Protein AF-A0A2W6SYM3-F1 (afdb_monomer_lite)

pLDDT: mean 90.07, std 10.09, range [37.62, 98.88]

Sequence (692 aa):
PNIFAVATGIEEHNNYGVDFIEACREIKARCPHVHISGGLSNFSFSFRGNEPVRRAMHSVFLYHAIPAGLDMAIVNAGQLDVYDAIDPALRKACEDVLLNSDPEAGDRLVALAESFKGKDAASEKAAQEWRGWPVAKRLEHALVKGIDMYVVEDTEEARLSAAKPIEVIEGPLMDGMNVVGDLFGAGKMFLPQVVKSARVMKKAVAHLLPYIEAAKEPGAKGKGRIVMATVKGDVHDIGKNIVGVVLQCNGFEVIDMGVMVPWQDIINAANENDADMIGLSGLITPSLDEMVTVAAEMQRANMTMPLLIGGATTSRVHTALRIDPAFTGPVVHVLDASRAVGVATALVSETQKDDFVRKTKDDYAHVRTAREGKGQSQLLSIEDARANAFEMDESLKAPRPRLPGVHRFPDWDLKDLVDYIDWTPFFRAWELAGNYPAILEDEIVGESARSLFADAQKMLKRILDEKWLTARGVCGLWPCRRVGDDIVVHVEDERHVRLPMLRQQIAKREGRANMCLADFISPDGDWMGGFAVSIHGIEPHLARFKASIDDYSDILLKALADRFAEAFAERLHHYVRTALWGYAEGEQLTNEALIKEKYRGIRPAPGYPACPEHSLKPLLFDMLDAHHATGITLTESFAMLPTAAVSGFYFGHAQSEYFGVARVGRDQMADYAQRRGIDLETAERYLRPNLD

Secondary structure (DSSP, 8-state):
------SSS-GGGTTHHHHHHHHHHHHHHH-TT---EEEGGGTTGGGTT-HHHHHHHHHHHHHHHHHHT--EEES-GGGPPPGGGS-HHHHHHHHHHHTT-STTHHHHHHHHHHTTTT--HHHHHHHHHGGGS-HHHHHHHHHHHT--TTHHHHHHHHHHHSSSTHHHIIIIIHHHHHHHHHHHHTTSS-HHHHHHHHHHHHHHHHHHHHHHHHTPPTT---S-EEEEEEBTT----HHHHHHHHHHHTTT-EEEE--SSB-HHHHHHHHHHTT-SEEEEE--STHHHHHHHHHHHHHHHTT--S-EEEESTT--HHHIIIIIGGG-SS-EEE--SHHHHHHHHHHHH-TTTHHHHHHHHHHHHHHHHHHHHTSPPPPBPPHHHHHHT-----GGGPPPPPSS-EEEEEEEE-THHHHTT---HHHHHHTT--S-TTGGGG-TTTHHHHHHHHHHHHHHHHHHHHTT--EEEEEEEEEEEEEETTEEEEE-STT-EEEEEPPB--BPPPTT----BGGGGS-TT-EEEEEEEEEEE--HHHHHHHHHTT-HHHHHHHHHHHHHHHHHHHHHHHHHIIIIIS-TTTT----HHHHHTT-SSSB---BTBTTS--TTHHHHHHHHHTHHHHH--EE-TT--EESSSEEEEEEE--TT--------B-HHHHHHHHHHHT--HHHHHHHHTTTB-

Radius of gyration: 31.79 Å; chains: 1; bounding box: 69×86×81 Å

Structure (mmCIF, N/CA/C/O backbone):
data_AF-A0A2W6SYM3-F1
#
_entry.id   AF-A0A2W6SYM3-F1
#
loop_
_atom_site.group_PDB
_atom_site.id
_atom_site.type_symbol
_atom_site.label_atom_id
_atom_site.label_alt_id
_atom_site.label_comp_id
_atom_site.label_asym_id
_atom_site.label_entity_id
_atom_site.label_seq_id
_atom_site.pdbx_PDB_ins_code
_atom_site.Cartn_x
_atom_site.Cartn_y
_atom_site.Cartn_z
_atom_site.occupancy
_atom_site.B_iso_or_equiv
_atom_site.auth_seq_id
_atom_site.auth_comp_id
_atom_site.auth_asym_id
_atom_site.auth_atom_id
_atom_site.pdbx_PDB_model_num
ATOM 1 N N . PRO A 1 1 ? 21.383 -41.797 27.797 1.00 85.88 1 PRO A N 1
ATOM 2 C CA . PRO A 1 1 ? 20.133 -42.598 27.806 1.00 85.88 1 PRO A CA 1
ATOM 3 C C . PRO A 1 1 ? 19.117 -41.897 26.895 1.00 85.88 1 PRO A C 1
ATOM 5 O O . PRO A 1 1 ? 19.184 -40.676 26.789 1.00 85.88 1 PRO A O 1
ATOM 8 N N . ASN A 1 2 ? 18.238 -42.636 26.215 1.00 87.50 2 ASN A N 1
ATOM 9 C CA . ASN A 1 2 ? 17.241 -42.064 25.302 1.00 87.50 2 ASN A CA 1
ATOM 10 C C . ASN A 1 2 ? 15.842 -42.185 25.908 1.00 87.50 2 ASN A C 1
ATOM 12 O O . ASN A 1 2 ? 15.530 -43.201 26.519 1.00 87.50 2 ASN A O 1
ATOM 16 N N . ILE A 1 3 ? 15.011 -41.160 25.714 1.00 93.62 3 ILE A N 1
ATOM 17 C CA . ILE A 1 3 ? 13.609 -41.169 26.140 1.00 93.62 3 ILE A CA 1
ATOM 18 C C . ILE A 1 3 ? 12.774 -41.754 24.999 1.00 93.62 3 ILE A C 1
ATOM 20 O O . ILE A 1 3 ? 12.672 -41.148 23.927 1.00 93.62 3 ILE A O 1
ATOM 24 N N . PHE A 1 4 ? 12.197 -42.933 25.228 1.00 92.44 4 PHE A N 1
ATOM 25 C CA . PHE A 1 4 ? 11.338 -43.632 24.272 1.00 92.44 4 PHE A CA 1
ATOM 26 C C . PHE A 1 4 ? 9.861 -43.552 24.667 1.00 92.44 4 PHE A C 1
ATOM 28 O O . PHE A 1 4 ? 9.521 -43.200 25.796 1.00 92.44 4 PHE A O 1
ATOM 35 N N . ALA A 1 5 ? 8.989 -43.833 23.700 1.00 90.31 5 ALA A N 1
ATOM 36 C CA . ALA A 1 5 ? 7.544 -43.774 23.875 1.00 90.31 5 ALA A CA 1
ATOM 37 C C . ALA A 1 5 ? 7.030 -44.944 24.723 1.00 90.31 5 ALA A C 1
ATOM 39 O O . ALA A 1 5 ? 7.446 -46.082 24.521 1.00 90.31 5 ALA A O 1
ATOM 40 N N . VAL A 1 6 ? 6.076 -44.660 25.606 1.00 90.38 6 VAL A N 1
ATOM 41 C CA . VAL A 1 6 ? 5.354 -45.654 26.416 1.00 90.38 6 VAL A CA 1
ATOM 42 C C . VAL A 1 6 ? 3.876 -45.704 26.014 1.00 90.38 6 VAL A C 1
ATOM 44 O O . VAL A 1 6 ? 3.416 -44.889 25.207 1.00 90.38 6 VAL A O 1
ATOM 47 N N . ALA A 1 7 ? 3.127 -46.678 26.544 1.00 85.69 7 ALA A N 1
ATOM 48 C CA . ALA A 1 7 ? 1.710 -46.893 26.220 1.00 85.69 7 ALA A CA 1
ATOM 49 C C . ALA A 1 7 ? 1.451 -46.979 24.699 1.00 85.69 7 ALA A C 1
ATOM 51 O O . ALA A 1 7 ? 0.530 -46.370 24.161 1.00 85.69 7 ALA A O 1
ATOM 52 N N . THR A 1 8 ? 2.327 -47.691 23.987 1.00 83.25 8 THR A N 1
ATOM 53 C CA . THR A 1 8 ? 2.268 -47.852 22.520 1.00 83.25 8 THR A CA 1
ATOM 54 C C . THR A 1 8 ? 1.457 -49.076 22.078 1.00 83.25 8 THR A C 1
ATOM 56 O O . THR A 1 8 ? 1.269 -49.278 20.881 1.00 83.25 8 THR A O 1
ATOM 59 N N . GLY A 1 9 ? 1.007 -49.904 23.029 1.00 78.19 9 GLY A N 1
ATOM 60 C CA . GLY A 1 9 ? 0.380 -51.207 22.776 1.00 78.19 9 GLY A CA 1
ATOM 61 C C . GLY A 1 9 ? 1.369 -52.358 22.544 1.00 78.19 9 GLY A C 1
ATOM 62 O O . GLY A 1 9 ? 0.940 -53.478 22.290 1.00 78.19 9 GLY A O 1
ATOM 63 N N . ILE A 1 10 ? 2.679 -52.098 22.624 1.00 82.44 10 ILE A N 1
ATOM 64 C CA . ILE A 1 10 ? 3.752 -53.097 22.512 1.00 82.44 10 ILE A CA 1
ATOM 65 C C . ILE A 1 10 ? 4.310 -53.359 23.917 1.00 82.44 10 ILE A C 1
ATOM 67 O O . ILE A 1 10 ? 4.758 -52.420 24.576 1.00 82.44 10 ILE A O 1
ATOM 71 N N . GLU A 1 11 ? 4.278 -54.614 24.374 1.00 83.00 11 GLU A N 1
ATOM 72 C CA . GLU A 1 11 ? 4.629 -55.009 25.749 1.00 83.00 11 GLU A CA 1
ATOM 73 C C . GLU A 1 11 ? 6.072 -54.628 26.112 1.00 83.00 11 GLU A C 1
ATOM 75 O O . GLU A 1 11 ? 6.329 -54.100 27.196 1.00 83.00 11 GLU A O 1
ATOM 80 N N . GLU A 1 12 ? 7.006 -54.778 25.171 1.00 84.00 12 GLU A N 1
ATOM 81 C CA . GLU A 1 12 ? 8.415 -54.420 25.347 1.00 84.00 12 GLU A CA 1
ATOM 82 C C . GLU A 1 12 ? 8.629 -52.924 25.617 1.00 84.00 12 GLU A C 1
ATOM 84 O O . GLU A 1 12 ? 9.654 -52.539 26.178 1.00 84.00 12 GLU A O 1
ATOM 89 N N . HIS A 1 13 ? 7.680 -52.066 25.230 1.00 89.56 13 HIS A N 1
ATOM 90 C CA . HIS A 1 13 ? 7.783 -50.619 25.418 1.00 89.56 13 HIS A CA 1
ATOM 91 C C . HIS A 1 13 ? 7.303 -50.160 26.802 1.00 89.56 13 HIS A C 1
ATOM 93 O O . HIS A 1 13 ? 7.563 -49.020 27.190 1.00 89.56 13 HIS A O 1
ATOM 99 N N . ASN A 1 14 ? 6.615 -51.017 27.563 1.00 89.12 14 ASN A N 1
ATOM 100 C CA . ASN A 1 14 ? 6.025 -50.642 28.852 1.00 89.12 14 ASN A CA 1
ATOM 101 C C . ASN A 1 14 ? 7.089 -50.280 29.897 1.00 89.12 14 ASN A C 1
ATOM 103 O O . ASN A 1 14 ? 6.867 -49.399 30.724 1.00 89.12 14 ASN A O 1
ATOM 107 N N . ASN A 1 15 ? 8.272 -50.896 29.826 1.00 94.06 15 ASN A N 1
ATOM 108 C CA . ASN A 1 15 ? 9.326 -50.688 30.817 1.00 94.06 15 ASN A CA 1
ATOM 109 C C . ASN A 1 15 ? 10.263 -49.503 30.518 1.00 94.06 15 ASN A C 1
ATOM 111 O O . ASN A 1 15 ? 11.093 -49.154 31.355 1.00 94.06 15 ASN A O 1
ATOM 115 N N . TYR A 1 16 ? 10.128 -48.835 29.366 1.00 94.56 16 TYR A N 1
ATOM 116 C CA . TYR A 1 16 ? 11.064 -47.783 28.943 1.00 94.56 16 TYR A CA 1
ATOM 117 C C . TYR A 1 16 ? 11.157 -46.594 29.910 1.00 94.56 16 TYR A C 1
ATOM 119 O O . TYR A 1 16 ? 12.221 -45.982 30.023 1.00 94.56 16 TYR A O 1
ATOM 127 N N . GLY A 1 17 ? 10.072 -46.267 30.620 1.00 93.44 17 GLY A N 1
ATOM 128 C CA . GLY A 1 17 ? 10.078 -45.237 31.663 1.00 93.44 17 GLY A CA 1
ATOM 129 C C . GLY A 1 17 ? 10.963 -45.614 32.855 1.00 93.44 17 GLY A C 1
ATOM 130 O O . GLY A 1 17 ? 11.833 -44.834 33.253 1.00 93.44 17 GLY A O 1
ATOM 131 N N . VAL A 1 18 ? 10.795 -46.836 33.366 1.00 95.31 18 VAL A N 1
ATOM 132 C CA . VAL A 1 18 ? 11.597 -47.408 34.460 1.00 95.31 18 VAL A CA 1
ATOM 133 C C . VAL A 1 18 ? 13.062 -47.506 34.056 1.00 95.31 18 VAL A C 1
ATOM 135 O O . VAL A 1 18 ? 13.931 -47.010 34.772 1.00 95.31 18 VAL A O 1
ATOM 138 N N . ASP A 1 19 ? 13.334 -48.066 32.876 1.00 95.62 19 ASP A N 1
ATOM 139 C CA . ASP A 1 19 ? 14.694 -48.258 32.369 1.00 95.62 19 ASP A CA 1
ATOM 140 C C . ASP A 1 19 ? 15.441 -46.929 32.231 1.00 95.62 19 ASP A C 1
ATOM 142 O O . ASP A 1 19 ? 16.628 -46.844 32.549 1.00 95.62 19 ASP A O 1
ATOM 146 N N . PHE A 1 20 ? 14.760 -45.862 31.800 1.00 96.19 20 PHE A N 1
ATOM 147 C CA . PHE A 1 20 ? 15.366 -44.535 31.735 1.00 96.19 20 PHE A CA 1
ATOM 148 C C . PHE A 1 20 ? 15.723 -43.998 33.126 1.00 96.19 20 PHE A C 1
ATOM 150 O O . PHE A 1 20 ? 16.827 -43.483 33.318 1.00 96.19 20 PHE A O 1
ATOM 157 N N . ILE A 1 21 ? 14.810 -44.116 34.095 1.00 96.12 21 ILE A N 1
ATOM 158 C CA . ILE A 1 21 ? 15.022 -43.649 35.470 1.00 96.12 21 ILE A CA 1
ATOM 159 C C . ILE A 1 21 ? 16.186 -44.415 36.119 1.00 96.12 21 ILE A C 1
ATOM 161 O O . ILE A 1 21 ? 17.070 -43.786 36.704 1.00 96.12 21 ILE A O 1
ATOM 165 N N . GLU A 1 22 ? 16.241 -45.742 35.978 1.00 96.19 22 GLU A N 1
ATOM 166 C CA . GLU A 1 22 ? 17.354 -46.544 36.501 1.00 96.19 22 GLU A CA 1
ATOM 167 C C . GLU A 1 22 ? 18.669 -46.242 35.781 1.00 96.19 22 GLU A C 1
ATOM 169 O O . GLU A 1 22 ? 19.704 -46.072 36.429 1.00 96.19 22 GLU A O 1
ATOM 174 N N . ALA A 1 23 ? 18.642 -46.063 34.456 1.00 96.31 23 ALA A N 1
ATOM 175 C CA . ALA A 1 23 ? 19.823 -45.660 33.703 1.00 96.31 23 ALA A CA 1
ATOM 176 C C . ALA A 1 23 ? 20.366 -44.306 34.181 1.00 96.31 23 ALA A C 1
ATOM 178 O O . ALA A 1 23 ? 21.582 -44.144 34.274 1.00 96.31 23 ALA A O 1
ATOM 179 N N . CYS A 1 24 ? 19.504 -43.342 34.522 1.00 96.19 24 CYS A N 1
ATOM 180 C CA . CYS A 1 24 ? 19.939 -42.079 35.120 1.00 96.19 24 CYS A CA 1
ATOM 181 C C . CYS A 1 24 ? 20.683 -42.303 36.443 1.00 96.19 24 CYS A C 1
ATOM 183 O O . CYS A 1 24 ? 21.786 -41.770 36.610 1.00 96.19 24 CYS A O 1
ATOM 185 N N . ARG A 1 25 ? 20.146 -43.149 37.335 1.00 96.19 25 ARG A N 1
ATOM 186 C CA . ARG A 1 25 ? 20.791 -43.467 38.621 1.00 96.19 25 ARG A CA 1
ATOM 187 C C . ARG A 1 25 ? 22.131 -44.162 38.425 1.00 96.19 25 ARG A C 1
ATOM 189 O O . ARG A 1 25 ? 23.124 -43.755 39.028 1.00 96.19 25 ARG A O 1
ATOM 196 N N . GLU A 1 26 ? 22.189 -45.168 37.555 1.00 96.75 26 GLU A N 1
ATOM 197 C CA . GLU A 1 26 ? 23.429 -45.888 37.266 1.00 96.75 26 GLU A CA 1
ATOM 198 C C . GLU A 1 26 ? 24.492 -44.984 36.639 1.00 96.75 26 GLU A C 1
ATOM 200 O O . GLU A 1 26 ? 25.661 -45.041 37.030 1.00 96.75 26 GLU A O 1
ATOM 205 N N . ILE A 1 27 ? 24.106 -44.130 35.687 1.00 96.00 27 ILE A N 1
ATOM 206 C CA . ILE A 1 27 ? 25.030 -43.209 35.021 1.00 96.00 27 ILE A CA 1
ATOM 207 C C . ILE A 1 27 ? 25.588 -42.202 36.023 1.00 96.00 27 ILE A C 1
ATOM 209 O O . ILE A 1 27 ? 26.801 -42.005 36.054 1.00 96.00 27 ILE A O 1
ATOM 213 N N . LYS A 1 28 ? 24.750 -41.601 36.876 1.00 94.69 28 LYS A N 1
ATOM 214 C CA . LYS A 1 28 ? 25.222 -40.666 37.908 1.00 94.69 28 LYS A CA 1
ATOM 215 C C . LYS A 1 28 ? 26.100 -41.348 38.955 1.00 94.69 28 LYS A C 1
ATOM 217 O O . LYS A 1 28 ? 27.083 -40.751 39.385 1.00 94.69 28 LYS A O 1
ATOM 222 N N . ALA A 1 29 ? 25.802 -42.594 39.326 1.00 95.25 29 ALA A N 1
ATOM 223 C CA . ALA A 1 29 ? 26.620 -43.355 40.268 1.00 95.25 29 ALA A CA 1
ATOM 224 C C . ALA A 1 29 ? 28.005 -43.707 39.696 1.00 95.25 29 ALA A C 1
ATOM 226 O O . ALA A 1 29 ? 29.012 -43.580 40.390 1.00 95.25 29 ALA A O 1
ATOM 227 N N . ARG A 1 30 ? 28.073 -44.134 38.428 1.00 95.94 30 ARG A N 1
ATOM 228 C CA . ARG A 1 30 ? 29.331 -44.529 37.766 1.00 95.94 30 ARG A CA 1
ATOM 229 C C . ARG A 1 30 ? 30.148 -43.331 37.282 1.00 95.94 30 ARG A C 1
ATOM 231 O O . ARG A 1 30 ? 31.373 -43.408 37.239 1.00 95.94 30 ARG A O 1
ATOM 238 N N . CYS A 1 31 ? 29.478 -42.237 36.926 1.00 95.06 31 CYS A N 1
ATOM 239 C CA . CYS A 1 31 ? 30.073 -41.053 36.316 1.00 95.06 31 CYS A CA 1
ATOM 240 C C . CYS A 1 31 ? 29.544 -39.762 36.986 1.00 95.06 31 CYS A C 1
ATOM 242 O O . CYS A 1 31 ? 28.745 -39.049 36.383 1.00 95.06 31 CYS A O 1
ATOM 244 N N . PRO A 1 32 ? 29.997 -39.389 38.199 1.00 89.44 32 PRO A N 1
ATOM 245 C CA . PRO A 1 32 ? 29.384 -38.305 38.988 1.00 89.44 32 PRO A CA 1
ATOM 246 C C . PRO A 1 32 ? 29.386 -36.912 38.338 1.00 89.44 32 PRO A C 1
ATOM 248 O O . PRO A 1 32 ? 28.603 -36.048 38.723 1.00 89.44 32 PRO A O 1
ATOM 251 N N . HIS A 1 33 ? 30.264 -36.680 37.360 1.00 92.88 33 HIS A N 1
ATOM 252 C CA . HIS A 1 33 ? 30.442 -35.380 36.705 1.00 92.88 33 HIS A CA 1
ATOM 253 C C . HIS A 1 33 ? 29.719 -35.242 35.357 1.00 92.88 33 HIS A C 1
ATOM 255 O O . HIS A 1 33 ? 29.852 -34.204 34.713 1.00 92.88 33 HIS A O 1
ATOM 261 N N . VAL A 1 34 ? 28.989 -36.262 34.888 1.00 95.38 34 VAL A N 1
ATOM 262 C CA . VAL A 1 34 ? 28.272 -36.168 33.603 1.00 95.38 34 VAL A CA 1
ATOM 263 C C . VAL A 1 34 ? 26.896 -35.547 33.787 1.00 95.38 34 VAL A C 1
ATOM 265 O O . VAL A 1 34 ? 26.239 -35.771 34.804 1.00 95.38 34 VAL A O 1
ATOM 268 N N . HIS A 1 35 ? 26.438 -34.813 32.775 1.00 95.56 35 HIS A N 1
ATOM 269 C CA . HIS A 1 35 ? 25.064 -34.328 32.697 1.00 95.56 35 HIS A CA 1
ATOM 270 C C . HIS A 1 35 ? 24.226 -35.208 31.768 1.00 95.56 35 HIS A C 1
ATOM 272 O O . HIS A 1 35 ? 24.715 -35.706 30.752 1.00 95.56 35 HIS A O 1
ATOM 278 N N . ILE A 1 36 ? 22.958 -35.393 32.117 1.00 95.56 36 ILE A N 1
ATOM 279 C CA . ILE A 1 36 ? 21.975 -36.165 31.365 1.00 95.56 36 ILE A CA 1
ATOM 280 C C . ILE A 1 36 ? 20.938 -35.194 30.800 1.00 95.56 36 ILE A C 1
ATOM 282 O O . ILE A 1 36 ? 20.304 -34.445 31.542 1.00 95.56 36 ILE A O 1
ATOM 286 N N . SER A 1 37 ? 20.770 -35.223 29.477 1.00 94.19 37 SER A N 1
ATOM 287 C CA . SER A 1 37 ? 19.774 -34.437 28.746 1.00 94.19 37 SER A CA 1
ATOM 288 C C . SER A 1 37 ? 18.952 -35.333 27.821 1.00 94.19 37 SER A C 1
ATOM 290 O O . SER A 1 37 ? 19.474 -36.325 27.305 1.00 94.19 37 SER A O 1
ATOM 292 N N . GLY A 1 38 ? 17.674 -35.006 27.607 1.00 89.56 38 GLY A N 1
ATOM 293 C CA . GLY A 1 38 ? 16.786 -35.795 26.751 1.00 89.56 38 GLY A CA 1
ATOM 294 C C . GLY A 1 38 ? 15.565 -35.040 26.221 1.00 89.56 38 GLY A C 1
ATOM 295 O O . GLY A 1 38 ? 15.051 -34.113 26.848 1.00 89.56 38 GLY A O 1
ATOM 296 N N . GLY A 1 39 ? 15.085 -35.458 25.045 1.00 90.75 39 GLY A N 1
ATOM 297 C CA . GLY A 1 39 ? 13.854 -34.956 24.431 1.00 90.75 39 GLY A CA 1
ATOM 298 C C . GLY A 1 39 ? 12.610 -35.600 25.034 1.00 90.75 39 GLY A C 1
ATOM 299 O O . GLY A 1 39 ? 12.267 -36.726 24.683 1.00 90.75 39 GLY A O 1
ATOM 300 N N . LEU A 1 40 ? 11.911 -34.877 25.911 1.00 91.00 40 LEU A N 1
ATOM 301 C CA . LEU A 1 40 ? 10.788 -35.424 26.681 1.00 91.00 40 LEU A CA 1
ATOM 302 C C . LEU A 1 40 ? 9.542 -35.691 25.824 1.00 91.00 40 LEU A C 1
ATOM 304 O O . LEU A 1 40 ? 8.778 -36.609 26.100 1.00 91.00 40 LEU A O 1
ATOM 308 N N . SER A 1 41 ? 9.369 -34.940 24.733 1.00 86.56 41 SER A N 1
ATOM 309 C CA . SER A 1 41 ? 8.187 -35.039 23.862 1.00 86.56 41 SER A CA 1
ATOM 310 C C . SER A 1 41 ? 7.971 -36.425 23.232 1.00 86.56 41 SER A C 1
ATOM 312 O O . SER A 1 41 ? 6.851 -36.725 22.817 1.00 86.56 41 SER A O 1
ATOM 314 N N . ASN A 1 42 ? 9.013 -37.263 23.155 1.00 86.62 42 ASN A N 1
ATOM 315 C CA . ASN A 1 42 ? 8.908 -38.638 22.660 1.00 86.62 42 ASN A CA 1
ATOM 316 C C . ASN A 1 42 ? 8.214 -39.581 23.649 1.00 86.62 42 ASN A C 1
ATOM 318 O O . ASN A 1 42 ? 7.589 -40.542 23.213 1.00 86.62 42 ASN A O 1
ATOM 322 N N . PHE A 1 43 ? 8.274 -39.298 24.953 1.00 91.94 43 PHE A N 1
ATOM 323 C CA . PHE A 1 43 ? 7.659 -40.130 25.990 1.00 91.94 43 PHE A CA 1
ATOM 324 C C . PHE A 1 43 ? 6.139 -40.240 25.807 1.00 91.94 43 PHE A C 1
ATOM 326 O O . PHE A 1 43 ? 5.566 -41.321 25.911 1.00 91.94 43 PHE A O 1
ATOM 333 N N . SER A 1 44 ? 5.495 -39.124 25.449 1.00 91.00 44 SER A N 1
ATOM 334 C CA . SER A 1 44 ? 4.043 -39.008 25.270 1.00 91.00 44 SER A CA 1
ATOM 335 C C . SER A 1 44 ? 3.578 -39.180 23.814 1.00 91.00 44 SER A C 1
ATOM 337 O O . SER A 1 44 ? 2.493 -38.721 23.445 1.00 91.00 44 SER A O 1
ATOM 339 N N . PHE A 1 45 ? 4.387 -39.817 22.955 1.00 86.00 45 PHE A N 1
ATOM 340 C CA . PHE A 1 45 ? 4.118 -39.929 21.513 1.00 86.00 45 PHE A CA 1
ATOM 341 C C . PHE A 1 45 ? 2.748 -40.550 21.195 1.00 86.00 45 PHE A C 1
ATOM 343 O O . PHE A 1 45 ? 2.046 -40.055 20.312 1.00 86.00 45 PHE A O 1
ATOM 350 N N . SER A 1 46 ? 2.344 -41.581 21.941 1.00 82.31 46 SER A N 1
ATOM 351 C CA . SER A 1 46 ? 1.074 -42.308 21.771 1.00 82.31 46 SER A CA 1
ATOM 352 C C . SER A 1 46 ? -0.171 -41.441 22.005 1.00 82.31 46 SER A C 1
ATOM 354 O O . SER A 1 46 ? -1.267 -41.810 21.597 1.00 82.31 46 SER A O 1
ATOM 356 N N . PHE A 1 47 ? -0.007 -40.258 22.609 1.00 86.31 47 PHE A N 1
ATOM 357 C CA . PHE A 1 47 ? -1.089 -39.334 22.960 1.00 86.31 47 PHE A CA 1
ATOM 358 C C . PHE A 1 47 ? -1.040 -38.020 22.168 1.00 86.31 47 PHE A C 1
ATOM 360 O O . PHE A 1 47 ? -1.618 -37.016 22.588 1.00 86.31 47 PHE A O 1
ATOM 367 N N . ARG A 1 48 ? -0.352 -37.987 21.016 1.00 76.31 48 ARG A N 1
ATOM 368 C CA . ARG A 1 48 ? -0.353 -36.824 20.106 1.00 76.31 48 ARG A CA 1
ATOM 369 C C . ARG A 1 48 ? -1.785 -36.371 19.792 1.00 76.31 48 ARG A C 1
ATOM 371 O O . ARG A 1 48 ? -2.618 -37.168 19.374 1.00 76.31 48 ARG A O 1
ATOM 378 N N . GLY A 1 49 ? -2.053 -35.079 19.992 1.00 71.38 49 GLY A N 1
ATOM 379 C CA . GLY A 1 49 ? -3.393 -34.492 19.855 1.00 71.38 49 GLY A CA 1
ATOM 380 C C . GLY A 1 49 ? -4.232 -34.488 21.141 1.00 71.38 49 GLY A C 1
ATOM 381 O O . GLY A 1 49 ? -5.325 -33.933 21.134 1.00 71.38 49 GLY A O 1
ATOM 382 N N . ASN A 1 50 ? -3.732 -35.052 22.247 1.00 82.50 50 ASN A N 1
ATOM 383 C CA . ASN A 1 50 ? -4.353 -34.995 23.573 1.00 82.50 50 ASN A CA 1
ATOM 384 C C . ASN A 1 50 ? -3.443 -34.251 24.564 1.00 82.50 50 ASN A C 1
ATOM 386 O O . ASN A 1 50 ? -2.773 -34.850 25.406 1.00 82.50 50 ASN A O 1
ATOM 390 N N . GLU A 1 51 ? -3.384 -32.925 24.426 1.00 84.94 51 GLU A N 1
ATOM 391 C CA . GLU A 1 51 ? -2.467 -32.082 25.203 1.00 84.94 51 GLU A CA 1
ATOM 392 C C . GLU A 1 51 ? -2.612 -32.218 26.731 1.00 84.94 51 GLU A C 1
ATOM 394 O O . GLU A 1 51 ? -1.574 -32.316 27.381 1.00 84.94 51 GLU A O 1
ATOM 399 N N . PRO A 1 52 ? -3.817 -32.310 27.334 1.00 86.94 52 PRO A N 1
ATOM 400 C CA . PRO A 1 52 ? -3.947 -32.519 28.781 1.00 86.94 52 PRO A CA 1
ATOM 401 C C . PRO A 1 52 ? -3.195 -33.755 29.296 1.00 86.94 52 PRO A C 1
ATOM 403 O O . PRO A 1 52 ? -2.464 -33.674 30.282 1.00 86.94 52 PRO A O 1
ATOM 406 N N . VAL A 1 53 ? -3.312 -34.889 28.599 1.00 89.62 53 VAL A N 1
ATOM 407 C CA . VAL A 1 53 ? -2.619 -36.130 28.984 1.00 89.62 53 VAL A CA 1
ATOM 408 C C . VAL A 1 53 ? -1.114 -35.993 28.769 1.00 89.62 53 VAL A C 1
ATOM 410 O O . VAL A 1 53 ? -0.327 -36.383 29.630 1.00 89.62 53 VAL A O 1
ATOM 413 N N . ARG A 1 54 ? -0.689 -35.376 27.659 1.00 91.75 54 ARG A N 1
ATOM 414 C CA . ARG A 1 54 ? 0.737 -35.175 27.360 1.00 91.75 54 ARG A CA 1
ATOM 415 C C . ARG A 1 54 ? 1.431 -34.300 28.402 1.00 91.75 54 ARG A C 1
ATOM 417 O O . ARG A 1 54 ? 2.522 -34.656 28.845 1.00 91.75 54 ARG A O 1
ATOM 424 N N . ARG A 1 55 ? 0.807 -33.192 28.816 1.00 90.81 55 ARG A N 1
ATOM 425 C CA . ARG A 1 55 ? 1.341 -32.308 29.865 1.00 90.81 55 ARG A CA 1
ATOM 426 C C . ARG A 1 55 ? 1.470 -33.039 31.197 1.00 90.81 55 ARG A C 1
ATOM 428 O O . ARG A 1 55 ? 2.543 -33.007 31.795 1.00 90.81 55 ARG A O 1
ATOM 435 N N . ALA A 1 56 ? 0.435 -33.781 31.598 1.00 92.88 56 ALA A N 1
ATOM 436 C CA . ALA A 1 56 ? 0.465 -34.587 32.816 1.00 92.88 56 ALA A CA 1
ATOM 437 C C . ALA A 1 56 ? 1.594 -35.635 32.790 1.00 92.88 56 ALA A C 1
ATOM 439 O O . ALA A 1 56 ? 2.354 -35.741 33.751 1.00 92.88 56 ALA A O 1
ATOM 440 N N . MET A 1 57 ? 1.764 -36.358 31.676 1.00 94.25 57 MET A N 1
ATOM 441 C CA . MET A 1 57 ? 2.853 -37.329 31.510 1.00 94.25 57 MET A CA 1
ATOM 442 C C . MET A 1 57 ? 4.237 -36.679 31.607 1.00 94.25 57 MET A C 1
ATOM 444 O O . MET A 1 57 ? 5.134 -37.248 32.223 1.00 94.25 57 MET A O 1
ATOM 448 N N . HIS A 1 58 ? 4.426 -35.495 31.020 1.00 94.69 58 HIS A N 1
ATOM 449 C CA . HIS A 1 58 ? 5.696 -34.772 31.098 1.00 94.69 58 HIS A CA 1
ATOM 450 C C . HIS A 1 58 ? 6.013 -34.330 32.531 1.00 94.69 58 HIS A C 1
ATOM 452 O O . HIS A 1 58 ? 7.134 -34.537 32.997 1.00 94.69 58 HIS A O 1
ATOM 458 N N . SER A 1 59 ? 5.036 -33.768 33.244 1.00 93.94 59 SER A N 1
ATOM 459 C CA . SER A 1 59 ? 5.209 -33.339 34.634 1.00 93.94 59 SER A CA 1
ATOM 460 C C . SER A 1 59 ? 5.507 -34.513 35.569 1.00 93.94 59 SER A C 1
ATOM 462 O O . SER A 1 59 ? 6.428 -34.422 36.380 1.00 93.94 59 SER A O 1
ATOM 464 N N . VAL A 1 60 ? 4.799 -35.638 35.420 1.00 95.44 60 VAL A N 1
ATOM 465 C CA . VAL A 1 60 ? 5.054 -36.870 36.190 1.00 95.44 60 VAL A CA 1
ATOM 466 C C . VAL A 1 60 ? 6.434 -37.449 35.863 1.00 95.44 60 VAL A C 1
ATOM 468 O O . VAL A 1 60 ? 7.196 -37.774 36.771 1.00 95.44 60 VAL A O 1
ATOM 471 N N . PHE A 1 61 ? 6.818 -37.507 34.585 1.00 96.12 61 PHE A N 1
ATOM 472 C CA . PHE A 1 61 ? 8.154 -37.958 34.188 1.00 96.12 61 PHE A CA 1
ATOM 473 C C . PHE A 1 61 ? 9.255 -37.126 34.851 1.00 96.12 61 PHE A C 1
ATOM 475 O O . PHE A 1 61 ? 10.171 -37.683 35.451 1.00 96.12 61 PHE A O 1
ATOM 482 N N . LEU A 1 62 ? 9.164 -35.794 34.779 1.00 95.00 62 LEU A N 1
ATOM 483 C CA . LEU A 1 62 ? 10.159 -34.899 35.373 1.00 95.00 62 LEU A CA 1
ATOM 484 C C . LEU A 1 62 ?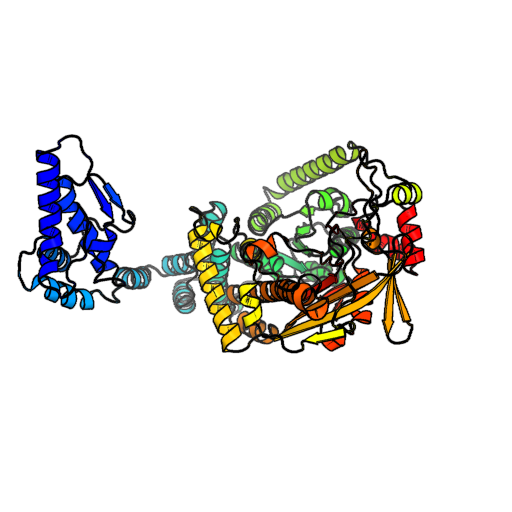 10.219 -35.036 36.895 1.00 95.00 62 LEU A C 1
ATOM 486 O O . LEU A 1 62 ? 11.318 -35.057 37.451 1.00 95.00 62 LEU A O 1
ATOM 490 N N . TYR A 1 63 ? 9.066 -35.195 37.550 1.00 95.19 63 TYR A N 1
ATOM 491 C CA . TYR A 1 63 ? 8.978 -35.398 38.996 1.00 95.19 63 TYR A CA 1
ATOM 492 C C . TYR A 1 63 ? 9.820 -36.593 39.470 1.00 95.19 63 TYR A C 1
ATOM 494 O O . TYR A 1 63 ? 10.511 -36.492 40.482 1.00 95.19 63 TYR A O 1
ATOM 502 N N . HIS A 1 64 ? 9.840 -37.695 38.712 1.00 95.00 64 HIS A N 1
ATOM 503 C CA . HIS A 1 64 ? 10.628 -38.886 39.053 1.00 95.00 64 HIS A CA 1
ATOM 504 C C . HIS A 1 64 ? 12.048 -38.892 38.466 1.00 95.00 64 HIS A C 1
ATOM 506 O O . HIS A 1 64 ? 12.978 -39.390 39.106 1.00 95.00 64 HIS A O 1
ATOM 512 N N . ALA A 1 65 ? 12.243 -38.348 37.264 1.00 94.69 65 ALA A N 1
ATOM 513 C CA . ALA A 1 65 ? 13.522 -38.401 36.560 1.00 94.69 65 ALA A CA 1
ATOM 514 C C . ALA A 1 65 ? 14.549 -37.390 37.097 1.00 94.69 65 ALA A C 1
ATOM 516 O O . ALA A 1 65 ? 15.743 -37.697 37.110 1.00 94.69 65 ALA A O 1
ATOM 517 N N . ILE A 1 66 ? 14.118 -36.212 37.569 1.00 94.50 66 ILE A N 1
ATOM 518 C CA . ILE A 1 66 ? 15.025 -35.194 38.131 1.00 94.50 66 ILE A CA 1
ATOM 519 C C . ILE A 1 66 ? 15.744 -35.731 39.383 1.00 94.50 66 ILE A C 1
ATOM 521 O O . ILE A 1 66 ? 16.978 -35.733 39.385 1.00 94.50 66 ILE A O 1
ATOM 525 N N . PRO A 1 67 ? 15.051 -36.284 40.405 1.00 94.69 67 PRO A N 1
ATOM 526 C CA . PRO A 1 67 ? 15.723 -36.903 41.553 1.00 94.69 67 PRO A CA 1
ATOM 527 C C . PRO A 1 67 ? 16.627 -38.085 41.181 1.00 94.69 67 PRO A C 1
ATOM 529 O O . PRO A 1 67 ? 17.586 -38.375 41.893 1.00 94.69 67 PRO A O 1
ATOM 532 N N . ALA A 1 68 ? 16.333 -38.774 40.075 1.00 94.31 68 ALA A N 1
ATOM 533 C CA . ALA A 1 68 ? 17.138 -39.883 39.571 1.00 94.31 68 ALA A CA 1
ATOM 534 C C . ALA A 1 68 ? 18.395 -39.437 38.803 1.00 94.31 68 ALA A C 1
ATOM 536 O O . ALA A 1 68 ? 19.243 -40.278 38.504 1.00 94.31 68 ALA A O 1
ATOM 537 N N . GLY A 1 69 ? 18.545 -38.141 38.504 1.00 93.19 69 GLY A N 1
ATOM 538 C CA . GLY A 1 69 ? 19.752 -37.587 37.893 1.00 93.19 69 GLY A CA 1
ATOM 539 C C . GLY A 1 69 ? 19.579 -36.929 36.525 1.00 93.19 69 GLY A C 1
ATOM 540 O O . GLY A 1 69 ? 20.587 -36.680 35.870 1.00 93.19 69 GLY A O 1
ATOM 541 N N . LEU A 1 70 ? 18.355 -36.662 36.063 1.00 96.19 70 LEU A N 1
ATOM 542 C CA . LEU A 1 70 ? 18.127 -35.879 34.845 1.00 96.19 70 LEU A CA 1
ATOM 543 C C . LEU A 1 70 ? 18.435 -34.390 35.090 1.00 96.19 70 LEU A C 1
ATOM 545 O O . LEU A 1 70 ? 17.797 -33.769 35.935 1.00 96.19 70 LEU A O 1
ATOM 549 N N . ASP A 1 71 ? 19.369 -33.808 34.330 1.00 95.12 71 ASP A N 1
ATOM 550 C CA . ASP A 1 71 ? 19.782 -32.402 34.492 1.00 95.12 71 ASP A CA 1
ATOM 551 C C . ASP A 1 71 ? 19.007 -31.438 33.581 1.00 95.12 71 ASP A C 1
ATOM 553 O O . ASP A 1 71 ? 18.792 -30.281 33.936 1.00 95.12 71 ASP A O 1
ATOM 557 N N . MET A 1 72 ? 18.610 -31.891 32.388 1.00 92.75 72 MET A N 1
ATOM 558 C CA . MET A 1 72 ? 17.947 -31.055 31.385 1.00 92.75 72 MET A CA 1
ATOM 559 C C . MET A 1 72 ? 16.920 -31.863 30.589 1.00 92.75 72 MET A C 1
ATOM 561 O O . MET A 1 72 ? 17.197 -32.967 30.127 1.00 92.75 72 MET A O 1
ATOM 565 N N . ALA A 1 73 ? 15.745 -31.285 30.355 1.00 91.69 73 ALA A N 1
ATOM 566 C CA . ALA A 1 73 ? 14.743 -31.849 29.459 1.00 91.69 73 ALA A CA 1
ATOM 567 C C . ALA A 1 73 ? 14.380 -30.844 28.364 1.00 91.69 73 ALA A C 1
ATOM 569 O O . ALA A 1 73 ? 14.133 -29.673 28.646 1.00 91.69 73 ALA A O 1
ATOM 570 N N . ILE A 1 74 ? 14.314 -31.305 27.115 1.00 90.69 74 ILE A N 1
ATOM 571 C CA . ILE A 1 74 ? 13.804 -30.501 25.999 1.00 90.69 74 ILE A CA 1
ATOM 572 C C . ILE A 1 74 ? 12.279 -30.671 25.968 1.00 90.69 74 ILE A C 1
ATOM 574 O O . ILE A 1 74 ? 11.763 -31.711 25.541 1.00 90.69 74 ILE A O 1
ATOM 578 N N . VAL A 1 75 ? 11.566 -29.661 26.469 1.00 88.31 75 VAL A N 1
ATOM 579 C CA . VAL A 1 75 ? 10.101 -29.609 26.598 1.00 88.31 75 VAL A CA 1
ATOM 580 C C . VAL A 1 75 ? 9.613 -28.157 26.530 1.00 88.31 75 VAL A C 1
ATOM 582 O O . VAL A 1 75 ? 10.381 -27.229 26.774 1.00 88.31 75 VAL A O 1
ATOM 585 N N . ASN A 1 76 ? 8.334 -27.944 26.214 1.00 79.25 76 ASN A N 1
ATOM 586 C CA . ASN A 1 76 ? 7.705 -26.631 26.333 1.00 79.25 76 ASN A CA 1
ATOM 587 C C . ASN A 1 76 ? 7.423 -26.310 27.812 1.00 79.25 76 ASN A C 1
ATOM 589 O O . ASN A 1 76 ? 6.482 -26.843 28.397 1.00 79.25 76 ASN A O 1
ATOM 593 N N . ALA A 1 77 ? 8.237 -25.439 28.413 1.00 71.88 77 ALA A N 1
ATOM 594 C CA . ALA A 1 77 ? 8.141 -25.095 29.833 1.00 71.88 77 ALA A CA 1
ATOM 595 C C . ALA A 1 77 ? 6.807 -24.426 30.218 1.00 71.88 77 ALA A C 1
ATOM 597 O O . ALA A 1 77 ? 6.333 -24.624 31.333 1.00 71.88 77 ALA A O 1
ATOM 598 N N . GLY A 1 78 ? 6.167 -23.693 29.296 1.00 70.19 78 GLY A N 1
ATOM 599 C CA . GLY A 1 78 ? 4.858 -23.063 29.524 1.00 70.19 78 GLY A CA 1
ATOM 600 C C . GLY A 1 78 ? 3.681 -24.046 29.530 1.00 70.19 78 GLY A C 1
ATOM 601 O O . GLY A 1 78 ? 2.552 -23.651 29.798 1.00 70.19 78 GLY A O 1
ATOM 602 N N . GLN A 1 79 ? 3.937 -25.320 29.223 1.00 72.44 79 GLN A N 1
ATOM 603 C CA . GLN A 1 79 ? 2.953 -26.401 29.165 1.00 72.44 79 GLN A CA 1
ATOM 604 C C . GLN A 1 79 ? 3.243 -27.499 30.204 1.00 72.44 79 GLN A C 1
ATOM 606 O O . GLN A 1 79 ? 2.833 -28.642 30.023 1.00 72.44 79 GLN A O 1
ATOM 611 N N . LEU A 1 80 ? 3.977 -27.199 31.273 1.00 78.19 80 LEU A N 1
ATOM 612 C CA . LEU A 1 80 ? 4.151 -28.132 32.385 1.00 78.19 80 LEU A CA 1
ATOM 613 C C . LEU A 1 80 ? 3.129 -27.814 33.473 1.00 78.19 80 LEU A C 1
ATOM 615 O O . LEU A 1 80 ? 3.155 -26.736 34.064 1.00 78.19 80 LEU A O 1
ATOM 619 N N . ASP A 1 81 ? 2.241 -28.765 33.744 1.00 79.19 81 ASP A N 1
ATOM 620 C CA . ASP A 1 81 ? 1.299 -28.646 34.852 1.00 79.19 81 ASP A CA 1
ATOM 621 C C . ASP A 1 81 ? 2.052 -28.842 36.180 1.00 79.19 81 ASP A C 1
ATOM 623 O O . ASP A 1 81 ? 2.980 -29.656 36.273 1.00 79.19 81 ASP A O 1
ATOM 627 N N . VAL A 1 82 ? 1.658 -28.115 37.229 1.00 80.06 82 VAL A N 1
ATOM 628 C CA . VAL A 1 82 ? 2.187 -28.348 38.582 1.00 80.06 82 VAL A CA 1
ATOM 629 C C . VAL A 1 82 ? 1.770 -29.752 39.017 1.00 80.06 82 VAL A C 1
ATOM 631 O O . VAL A 1 82 ? 0.582 -30.058 39.010 1.00 80.06 82 VAL A O 1
ATOM 634 N N . TYR A 1 83 ? 2.725 -30.602 39.405 1.00 84.00 83 TYR A N 1
ATOM 635 C CA . TYR A 1 83 ? 2.487 -32.024 39.703 1.00 84.00 83 TYR A CA 1
ATOM 636 C C . TYR A 1 83 ? 1.336 -32.268 40.703 1.00 84.00 83 TYR A C 1
ATOM 638 O O . TYR A 1 83 ? 0.529 -33.175 40.510 1.00 84.00 83 TYR A O 1
ATOM 646 N N . ASP A 1 84 ? 1.204 -31.425 41.732 1.00 79.62 84 ASP A N 1
ATOM 647 C CA . ASP A 1 84 ? 0.119 -31.518 42.723 1.00 79.62 84 ASP A CA 1
ATOM 648 C C . ASP A 1 84 ? -1.242 -30.992 42.241 1.00 79.62 84 ASP A C 1
ATOM 650 O O . ASP A 1 84 ? -2.262 -31.261 42.872 1.00 79.62 84 ASP A O 1
ATOM 654 N N . ALA A 1 85 ? -1.272 -30.263 41.125 1.00 80.38 85 ALA A N 1
ATOM 655 C CA . ALA A 1 85 ? -2.487 -29.739 40.504 1.00 80.38 85 ALA A CA 1
ATOM 656 C C . ALA A 1 85 ? -3.040 -30.650 39.392 1.00 80.38 85 ALA A C 1
ATOM 658 O O . ALA A 1 85 ? -4.125 -30.385 38.873 1.00 80.38 85 ALA A O 1
ATOM 659 N N . ILE A 1 86 ? -2.314 -31.711 39.016 1.00 85.00 86 ILE A N 1
ATOM 660 C CA . ILE A 1 86 ? -2.795 -32.715 38.060 1.00 85.00 86 ILE A CA 1
ATOM 661 C C . ILE A 1 86 ? -3.953 -33.482 38.707 1.00 85.00 86 ILE A C 1
ATOM 663 O O . ILE A 1 86 ? -3.864 -33.877 39.871 1.00 85.00 86 ILE A O 1
ATOM 667 N N . ASP A 1 87 ? -5.026 -33.718 37.944 1.00 89.69 87 ASP A N 1
ATOM 668 C CA . ASP A 1 87 ? -6.155 -34.536 38.394 1.00 89.69 87 ASP A CA 1
ATOM 669 C C . ASP A 1 87 ? -5.651 -35.857 39.022 1.00 89.69 87 ASP A C 1
ATOM 671 O O . ASP A 1 87 ? -4.863 -36.561 38.384 1.00 89.69 87 ASP A O 1
ATOM 675 N N . PRO A 1 88 ? -6.068 -36.219 40.253 1.00 90.75 88 PRO A N 1
ATOM 676 C CA . PRO A 1 88 ? -5.499 -37.364 40.962 1.00 90.75 88 PRO A CA 1
ATOM 677 C C . PRO A 1 88 ? -5.614 -38.697 40.216 1.00 90.75 88 PRO A C 1
ATOM 679 O O . PRO A 1 88 ? -4.725 -39.541 40.350 1.00 90.75 88 PRO A O 1
ATOM 682 N N . ALA A 1 89 ? -6.680 -38.900 39.433 1.00 88.75 89 ALA A N 1
ATOM 683 C CA . ALA A 1 89 ? -6.862 -40.119 38.653 1.00 88.75 89 ALA A CA 1
ATOM 684 C C . ALA A 1 89 ? -5.932 -40.135 37.431 1.00 88.75 89 ALA A C 1
ATOM 686 O O . ALA A 1 89 ? -5.307 -41.160 37.157 1.00 88.75 89 ALA A O 1
ATOM 687 N N . LEU A 1 90 ? -5.780 -38.996 36.746 1.00 91.38 90 LEU A N 1
ATOM 688 C CA . LEU A 1 90 ? -4.839 -38.850 35.632 1.00 91.38 90 LEU A CA 1
ATOM 689 C C . LEU A 1 90 ? -3.381 -38.952 36.091 1.00 91.38 90 LEU A C 1
ATOM 691 O O . LEU A 1 90 ? -2.591 -39.643 35.454 1.00 91.38 90 LEU A O 1
ATOM 695 N N . ARG A 1 91 ? -3.025 -38.315 37.212 1.00 93.75 91 ARG A N 1
ATOM 696 C CA . ARG A 1 91 ? -1.681 -38.387 37.796 1.00 93.75 91 ARG A CA 1
ATOM 697 C C . ARG A 1 91 ? -1.296 -39.829 38.094 1.00 93.75 91 ARG A C 1
ATOM 699 O O . ARG A 1 91 ? -0.256 -40.278 37.625 1.00 93.75 91 ARG A O 1
ATOM 706 N N . LYS A 1 92 ? -2.170 -40.561 38.791 1.00 93.00 92 LYS A N 1
ATOM 707 C CA . LYS A 1 92 ? -1.942 -41.972 39.117 1.00 93.00 92 LYS A CA 1
ATOM 708 C C . LYS A 1 92 ? -1.801 -42.834 37.860 1.00 93.00 92 LYS A C 1
ATOM 710 O O . LYS A 1 92 ? -0.896 -43.651 37.788 1.00 93.00 92 LYS A O 1
ATOM 715 N N . ALA A 1 93 ? -2.646 -42.627 36.849 1.00 92.81 93 ALA A N 1
ATOM 716 C CA . ALA A 1 93 ? -2.545 -43.372 35.595 1.00 92.81 93 ALA A CA 1
ATOM 717 C C . ALA A 1 93 ? -1.227 -43.089 34.844 1.00 92.81 93 ALA A C 1
ATOM 719 O O . ALA A 1 93 ? -0.609 -44.009 34.312 1.00 92.81 93 ALA A O 1
ATOM 720 N N . CYS A 1 94 ? -0.767 -41.835 34.828 1.00 94.25 94 CYS A N 1
ATOM 721 C CA . CYS A 1 94 ? 0.529 -41.461 34.260 1.00 94.25 94 CYS A CA 1
ATOM 722 C C . CYS A 1 94 ? 1.708 -42.061 35.047 1.00 94.25 94 CYS A C 1
ATOM 724 O O . CYS A 1 94 ? 2.689 -42.479 34.435 1.00 94.25 94 CYS A O 1
ATOM 726 N N . GLU A 1 95 ? 1.623 -42.115 36.379 1.00 94.81 95 GLU A N 1
ATOM 727 C CA . GLU A 1 95 ? 2.626 -42.756 37.244 1.00 94.81 95 GLU A CA 1
ATOM 728 C C . GLU A 1 95 ? 2.687 -44.260 37.026 1.00 94.81 95 GLU A C 1
ATOM 730 O O . GLU A 1 95 ? 3.779 -44.806 36.887 1.00 94.81 95 GLU A O 1
ATOM 735 N N . ASP A 1 96 ? 1.529 -44.915 36.937 1.00 94.19 96 ASP A N 1
ATOM 736 C CA . ASP A 1 96 ? 1.450 -46.353 36.707 1.00 94.19 96 ASP A CA 1
ATOM 737 C C . ASP A 1 96 ? 2.099 -46.734 35.367 1.00 94.19 96 ASP A C 1
ATOM 739 O O . ASP A 1 96 ? 2.826 -47.724 35.283 1.00 94.19 96 ASP A O 1
ATOM 743 N N . VAL A 1 97 ? 1.907 -45.904 34.333 1.00 94.19 97 VAL A N 1
ATOM 744 C CA . VAL A 1 97 ? 2.556 -46.065 33.022 1.00 94.19 97 VAL A CA 1
ATOM 745 C C . VAL A 1 97 ? 4.053 -45.759 33.073 1.00 94.19 97 VAL A C 1
ATOM 747 O O . VAL A 1 97 ? 4.839 -46.471 32.455 1.00 94.19 97 VAL A O 1
ATOM 750 N N . LEU A 1 98 ? 4.476 -44.713 33.788 1.00 95.00 98 LEU A N 1
ATOM 751 C CA . LEU A 1 98 ? 5.894 -44.358 33.905 1.00 95.00 98 LEU A CA 1
ATOM 752 C C . LEU A 1 98 ? 6.697 -45.425 34.655 1.00 95.00 98 LEU A C 1
ATOM 754 O O . LEU A 1 98 ? 7.815 -45.749 34.256 1.00 95.00 98 LEU A O 1
ATOM 758 N N . LEU A 1 99 ? 6.141 -45.919 35.760 1.00 94.38 99 LEU A N 1
ATOM 759 C CA . LEU A 1 99 ? 6.792 -46.850 36.678 1.00 94.38 99 LEU A CA 1
ATOM 760 C C . LEU A 1 99 ? 6.523 -48.315 36.329 1.00 94.38 99 LEU A C 1
ATOM 762 O O . LEU A 1 99 ? 7.016 -49.190 37.037 1.00 94.38 99 LEU A O 1
ATOM 766 N N . ASN A 1 100 ? 5.752 -48.573 35.266 1.00 92.44 100 ASN A N 1
ATOM 767 C CA . ASN A 1 100 ? 5.334 -49.910 34.853 1.00 92.44 100 ASN A CA 1
ATOM 768 C C . ASN A 1 100 ? 4.794 -50.730 36.046 1.00 92.44 100 ASN A C 1
ATOM 770 O O . ASN A 1 100 ? 5.173 -51.881 36.262 1.00 92.44 100 ASN A O 1
ATOM 774 N N . SER A 1 101 ? 3.965 -50.095 36.885 1.00 87.25 101 SER A N 1
ATOM 775 C CA . SER A 1 101 ? 3.490 -50.662 38.159 1.00 87.25 101 SER A CA 1
ATOM 776 C C . SER A 1 101 ? 2.416 -51.739 37.970 1.00 87.25 101 SER A C 1
ATOM 778 O O . SER A 1 101 ? 2.132 -52.500 38.897 1.00 87.25 101 SER A O 1
ATOM 780 N N . ASP A 1 102 ? 1.818 -51.797 36.779 1.00 84.00 102 ASP A N 1
ATOM 781 C CA . ASP A 1 102 ? 0.712 -52.677 36.429 1.00 84.00 102 ASP A CA 1
ATOM 782 C C . ASP A 1 102 ? 0.743 -53.012 34.923 1.00 84.00 102 ASP A C 1
ATOM 784 O O . ASP A 1 102 ? 0.824 -52.087 34.107 1.00 84.00 102 ASP A O 1
ATOM 788 N N . PRO A 1 103 ? 0.631 -54.298 34.532 1.00 80.38 103 PRO A N 1
ATOM 789 C CA . PRO A 1 103 ? 0.577 -54.720 33.130 1.00 80.38 103 PRO A CA 1
ATOM 790 C C . PRO A 1 103 ? -0.499 -54.026 32.279 1.00 80.38 103 PRO A C 1
ATOM 792 O O . PRO A 1 103 ? -0.308 -53.854 31.079 1.00 80.38 103 PRO A O 1
ATOM 795 N N . GLU A 1 104 ? -1.612 -53.595 32.879 1.00 83.00 104 GLU A N 1
ATOM 796 C CA . GLU A 1 104 ? -2.723 -52.930 32.181 1.00 83.00 104 GLU A CA 1
ATOM 797 C C . GLU A 1 104 ? -2.651 -51.389 32.245 1.00 83.00 104 GLU A C 1
ATOM 799 O O . GLU A 1 104 ? -3.576 -50.696 31.809 1.00 83.00 104 GLU A O 1
ATOM 804 N N . ALA A 1 105 ? -1.574 -50.808 32.790 1.00 86.38 105 ALA A N 1
ATOM 805 C CA . ALA A 1 105 ? -1.453 -49.358 32.975 1.00 86.38 105 ALA A CA 1
ATOM 806 C C . ALA A 1 105 ? -1.580 -48.575 31.657 1.00 86.38 105 ALA A C 1
ATOM 808 O O . ALA A 1 105 ? -2.249 -47.539 31.614 1.00 86.38 105 ALA A O 1
ATOM 809 N N . GLY A 1 106 ? -0.977 -49.085 30.576 1.00 81.81 106 GLY A N 1
ATOM 810 C CA . GLY A 1 106 ? -1.042 -48.474 29.247 1.00 81.81 106 GLY A CA 1
ATOM 811 C C . GLY A 1 106 ? -2.474 -48.381 28.721 1.00 81.81 106 GLY A C 1
ATOM 812 O O . GLY A 1 106 ? -2.926 -47.295 28.358 1.00 81.81 106 GLY A O 1
ATOM 813 N N . ASP A 1 107 ? -3.212 -49.490 28.763 1.00 81.44 107 ASP A N 1
ATOM 814 C CA . ASP A 1 107 ? -4.596 -49.562 28.283 1.00 81.44 107 ASP A CA 1
ATOM 815 C C . ASP A 1 107 ? -5.539 -48.705 29.130 1.00 81.44 107 ASP A C 1
ATOM 817 O O . ASP A 1 107 ? -6.408 -48.009 28.597 1.00 81.44 107 ASP A O 1
ATOM 821 N N . ARG A 1 108 ? -5.331 -48.669 30.452 1.00 84.75 108 ARG A N 1
ATOM 822 C CA . ARG A 1 108 ? -6.083 -47.775 31.339 1.00 84.75 108 ARG A CA 1
ATOM 823 C C . ARG A 1 108 ? -5.815 -46.309 31.051 1.00 84.75 108 ARG A C 1
ATOM 825 O O . ARG A 1 108 ? -6.763 -45.527 31.054 1.00 84.75 108 ARG A O 1
ATOM 832 N N . LEU A 1 109 ? -4.563 -45.921 30.799 1.00 87.69 109 LEU A N 1
ATOM 833 C CA . LEU A 1 109 ? -4.246 -44.543 30.435 1.00 87.69 109 LEU A CA 1
ATOM 834 C C . LEU A 1 109 ? -4.858 -44.183 29.078 1.00 87.69 109 LEU A C 1
ATOM 836 O O . LEU A 1 109 ? -5.362 -43.077 28.941 1.00 87.69 109 LEU A O 1
ATOM 840 N N . VAL A 1 110 ? -4.893 -45.101 28.106 1.00 81.81 110 VAL A N 1
ATOM 841 C CA . VAL A 1 110 ? -5.576 -44.896 26.814 1.00 81.81 110 VAL A CA 1
ATOM 842 C C . VAL A 1 110 ? -7.088 -44.734 26.994 1.00 81.81 110 VAL A C 1
ATOM 844 O O . VAL A 1 110 ? -7.665 -43.776 26.477 1.00 81.81 110 VAL A O 1
ATOM 847 N N . ALA A 1 111 ? -7.730 -45.602 27.778 1.00 81.31 111 ALA A N 1
ATOM 848 C CA . ALA A 1 111 ? -9.157 -45.499 28.082 1.00 81.31 111 ALA A CA 1
ATOM 849 C C . ALA A 1 111 ? -9.494 -44.206 28.846 1.00 81.31 111 ALA A C 1
ATOM 851 O O . ALA A 1 111 ? -10.486 -43.537 28.549 1.00 81.31 111 ALA A O 1
ATOM 852 N N . LEU A 1 112 ? -8.644 -43.815 29.800 1.00 83.75 112 LEU A N 1
ATOM 853 C CA . LEU A 1 112 ? -8.775 -42.560 30.532 1.00 83.75 112 LEU A CA 1
ATOM 854 C C . LEU A 1 112 ? -8.528 -41.362 29.609 1.00 83.75 112 LEU A C 1
ATOM 856 O O . LEU A 1 112 ? -9.260 -40.378 29.690 1.00 83.75 112 LEU A O 1
ATOM 860 N N . ALA A 1 113 ? -7.557 -41.450 28.700 1.00 78.50 113 ALA A N 1
ATOM 861 C CA . ALA A 1 113 ? -7.195 -40.387 27.775 1.00 78.50 113 ALA A CA 1
ATOM 862 C C . ALA A 1 113 ? -8.365 -39.990 26.874 1.00 78.50 113 ALA A C 1
ATOM 864 O O . ALA A 1 113 ? -8.538 -38.796 26.649 1.00 78.50 113 ALA A O 1
ATOM 865 N N . GLU A 1 114 ? -9.212 -40.926 26.432 1.00 74.19 114 GLU A N 1
ATOM 866 C CA . GLU A 1 114 ? -10.449 -40.614 25.693 1.00 74.19 114 GLU A CA 1
ATOM 867 C C . GLU A 1 114 ? -11.388 -39.693 26.492 1.00 74.19 114 GLU A C 1
ATOM 869 O O . GLU A 1 114 ? -11.990 -38.783 25.930 1.00 74.19 114 GLU A O 1
ATOM 874 N N . SER A 1 115 ? -11.436 -39.821 27.823 1.00 74.00 115 SER A N 1
ATOM 875 C CA . SER A 1 115 ? -12.224 -38.924 28.686 1.00 74.00 115 SER A CA 1
ATOM 876 C C . SER A 1 115 ? -11.630 -37.514 28.843 1.00 74.00 115 SER A C 1
ATOM 878 O O . SER A 1 115 ? -12.328 -36.619 29.331 1.00 74.00 115 SER A O 1
ATOM 880 N N . PHE A 1 116 ? -10.373 -37.320 28.425 1.00 69.00 116 PHE A N 1
ATOM 881 C CA . PHE A 1 116 ? -9.649 -36.043 28.360 1.00 69.00 116 PHE A CA 1
ATOM 882 C C . PHE A 1 116 ? -9.456 -35.542 26.913 1.00 69.00 116 PHE A C 1
ATOM 884 O O . PHE A 1 116 ? -9.076 -34.392 26.697 1.00 69.00 116 PHE A O 1
ATOM 891 N N . LYS A 1 117 ? -9.764 -36.374 25.910 1.00 54.66 117 LYS A N 1
ATOM 892 C CA . LYS A 1 117 ? -9.668 -36.070 24.480 1.00 54.66 117 LYS A CA 1
ATOM 893 C C . LYS A 1 117 ? -10.848 -35.182 24.091 1.00 54.66 117 LYS A C 1
ATOM 895 O O . LYS A 1 117 ? -12.001 -35.540 24.294 1.00 54.66 117 LYS A O 1
ATOM 900 N N . GLY A 1 118 ? -10.562 -33.977 23.606 1.00 52.84 118 GLY A N 1
ATOM 901 C CA . GLY A 1 118 ? -11.599 -32.973 23.338 1.00 52.84 118 GLY A CA 1
ATOM 902 C C . GLY A 1 118 ? -12.135 -32.257 24.583 1.00 52.84 118 GLY A C 1
ATOM 903 O O . GLY A 1 118 ? -12.888 -31.302 24.435 1.00 52.84 118 GLY A O 1
ATOM 904 N N . LYS A 1 119 ? -11.698 -32.621 25.800 1.00 44.44 119 LYS A N 1
ATOM 905 C CA . LYS A 1 119 ? -11.872 -31.759 26.973 1.00 44.44 119 LYS A CA 1
ATOM 906 C C . LYS A 1 119 ? -10.761 -30.729 27.004 1.00 44.44 119 LYS A C 1
ATOM 908 O O . LYS A 1 119 ? -9.881 -30.748 27.861 1.00 44.44 119 LYS A O 1
ATOM 913 N N . ASP A 1 120 ? -10.907 -29.732 26.150 1.00 45.62 120 ASP A N 1
ATOM 914 C CA . ASP A 1 120 ? -10.443 -28.396 26.488 1.00 45.62 120 ASP A CA 1
ATOM 915 C C . ASP A 1 120 ? -11.417 -27.795 27.521 1.00 45.62 120 ASP A C 1
ATOM 917 O O . ASP A 1 120 ? -11.927 -26.698 27.369 1.00 45.62 120 ASP A O 1
ATOM 921 N N . ALA A 1 121 ? -11.741 -28.546 28.582 1.00 43.19 121 ALA A N 1
ATOM 922 C CA . ALA A 1 121 ? -12.708 -28.143 29.597 1.00 43.19 121 ALA A CA 1
ATOM 923 C C . ALA A 1 121 ? -12.204 -26.938 30.398 1.00 43.19 121 ALA A C 1
ATOM 925 O O . ALA A 1 121 ? -12.998 -26.311 31.081 1.00 43.19 121 ALA A O 1
ATOM 926 N N . ALA A 1 122 ? -10.913 -26.601 30.309 1.00 46.09 122 ALA A N 1
ATOM 927 C CA . ALA A 1 122 ? -10.367 -25.337 30.791 1.00 46.09 122 ALA A CA 1
ATOM 928 C C . ALA A 1 122 ? -10.663 -24.179 29.820 1.00 46.09 122 ALA A C 1
ATOM 930 O O . ALA A 1 122 ? -10.976 -23.094 30.285 1.00 46.09 122 ALA A O 1
ATOM 931 N N . SER A 1 123 ? -10.658 -24.411 28.504 1.00 43.06 123 SER A N 1
ATOM 932 C CA . SER A 1 123 ? -11.106 -23.453 27.481 1.00 43.06 123 SER A CA 1
ATOM 933 C C . SER A 1 123 ? -12.633 -23.308 27.446 1.00 43.06 123 SER A C 1
ATOM 935 O O . SER A 1 123 ? -13.127 -22.191 27.376 1.00 43.06 123 SER A O 1
ATOM 937 N N . GLU A 1 124 ? -13.403 -24.387 27.626 1.00 37.62 124 GLU A N 1
ATOM 938 C CA . GLU A 1 124 ? -14.869 -24.353 27.754 1.00 37.62 124 GLU A CA 1
ATOM 939 C C . GLU A 1 124 ? -15.339 -23.850 29.130 1.00 37.62 124 GLU A C 1
ATOM 941 O O . GLU A 1 124 ? -16.291 -23.071 29.184 1.00 37.62 124 GLU A O 1
ATOM 946 N N . LYS A 1 125 ? -14.666 -24.197 30.247 1.00 42.47 125 LYS A N 1
ATOM 947 C CA . LYS A 1 125 ? -14.932 -23.542 31.545 1.00 42.47 125 LYS A CA 1
ATOM 948 C C . LYS A 1 125 ? -14.525 -22.081 31.513 1.00 42.47 125 LYS A C 1
ATOM 950 O O . LYS A 1 125 ? -15.310 -21.282 31.989 1.00 42.47 125 LYS A O 1
ATOM 955 N N . ALA A 1 126 ? -13.385 -21.704 30.931 1.00 45.97 126 ALA A N 1
ATOM 956 C CA . ALA A 1 126 ? -13.038 -20.290 30.771 1.00 45.97 126 ALA A CA 1
ATOM 957 C C . ALA A 1 126 ? -14.022 -19.569 29.833 1.00 45.97 126 ALA A C 1
ATOM 959 O O . ALA A 1 126 ? -14.371 -18.421 30.092 1.00 45.97 126 ALA A O 1
ATOM 960 N N . ALA A 1 127 ? -14.544 -20.246 28.802 1.00 50.00 127 ALA A N 1
ATOM 961 C CA . ALA A 1 127 ? -15.573 -19.712 27.909 1.00 50.00 127 ALA A CA 1
ATOM 962 C C . ALA A 1 127 ? -16.958 -19.569 28.570 1.00 50.00 127 ALA A C 1
ATOM 964 O O . ALA A 1 127 ? -17.779 -18.809 28.055 1.00 50.00 127 ALA A O 1
ATOM 965 N N . GLN A 1 128 ? -17.224 -20.236 29.703 1.00 57.09 128 GLN A N 1
ATOM 966 C CA . GLN A 1 128 ? -18.460 -20.082 30.487 1.00 57.09 128 GLN A CA 1
ATOM 967 C C . GLN A 1 128 ? -18.279 -19.353 31.829 1.00 57.09 128 GLN A C 1
ATOM 969 O O . GLN A 1 128 ? -19.255 -18.842 32.371 1.00 57.09 128 GLN A O 1
ATOM 974 N N . GLU A 1 129 ? -17.066 -19.242 32.368 1.00 73.69 129 GLU A N 1
ATOM 975 C CA . GLU A 1 129 ? -16.810 -18.602 33.664 1.00 73.69 129 GLU A CA 1
ATOM 976 C C . GLU A 1 129 ? -17.142 -17.111 33.610 1.00 73.69 129 GLU A C 1
ATOM 978 O O . GLU A 1 129 ? -17.844 -16.599 34.483 1.00 73.69 129 GLU A O 1
ATOM 983 N N . TRP A 1 130 ? -16.743 -16.433 32.528 1.00 83.81 130 TRP A N 1
ATOM 984 C CA . TRP A 1 130 ? -17.092 -15.029 32.327 1.00 83.81 130 TRP A CA 1
ATOM 985 C C . TRP A 1 130 ? -18.598 -14.816 32.145 1.00 83.81 130 TRP A C 1
ATOM 987 O O . TRP A 1 130 ? -19.098 -13.748 32.481 1.00 83.81 130 TRP A O 1
ATOM 997 N N . ARG A 1 131 ? -19.362 -15.828 31.701 1.00 90.12 131 ARG A N 1
ATOM 998 C CA . ARG A 1 131 ? -20.833 -15.734 31.622 1.00 90.12 131 ARG A CA 1
ATOM 999 C C . ARG A 1 131 ? -21.486 -15.607 32.999 1.00 90.12 131 ARG A C 1
ATOM 1001 O O . ARG A 1 131 ? -22.568 -15.038 33.094 1.00 90.12 131 ARG A O 1
ATOM 1008 N N . GLY A 1 132 ? -20.822 -16.071 34.059 1.00 86.81 132 GLY A N 1
ATOM 1009 C CA . GLY A 1 132 ? -21.263 -15.881 35.442 1.00 86.81 132 GLY A CA 1
ATOM 1010 C C . GLY A 1 132 ? -20.962 -14.492 36.021 1.00 86.81 132 GLY A C 1
ATOM 1011 O O . GLY A 1 132 ? -21.403 -14.196 37.130 1.00 86.81 132 GLY A O 1
ATOM 1012 N N . TRP A 1 133 ? -20.206 -13.638 35.321 1.00 91.81 133 TRP A N 1
ATOM 1013 C CA . TRP A 1 133 ? -19.850 -12.302 35.812 1.00 91.81 133 TRP A CA 1
ATOM 1014 C C . TRP A 1 133 ? -21.009 -11.303 35.668 1.00 91.81 133 TRP A C 1
ATOM 1016 O O . TRP A 1 133 ? -21.925 -11.529 34.870 1.00 91.81 133 TRP A O 1
ATOM 1026 N N . PRO A 1 134 ? -20.969 -10.165 36.392 1.00 93.81 134 PRO A N 1
ATOM 1027 C CA . PRO A 1 134 ? -21.894 -9.058 36.164 1.00 93.81 134 PRO A CA 1
ATOM 1028 C C . PRO A 1 134 ? -21.843 -8.569 34.712 1.00 93.81 134 PRO A C 1
ATOM 1030 O O . PRO A 1 134 ? -20.757 -8.480 34.138 1.00 93.81 134 PRO A O 1
ATOM 1033 N N . VAL A 1 135 ? -22.992 -8.190 34.143 1.00 93.81 135 VAL A N 1
ATOM 1034 C CA . VAL A 1 135 ? -23.131 -7.823 32.720 1.00 93.81 135 VAL A CA 1
ATOM 1035 C C . VAL A 1 135 ? -22.105 -6.791 32.238 1.00 93.81 135 VAL A C 1
ATOM 1037 O O . VAL A 1 135 ? -21.527 -6.959 31.169 1.00 93.81 135 VAL A O 1
ATOM 1040 N N . ALA A 1 136 ? -21.780 -5.791 33.062 1.00 90.50 136 ALA A N 1
ATOM 1041 C CA . ALA A 1 136 ? -20.750 -4.799 32.752 1.00 90.50 136 ALA A CA 1
ATOM 1042 C C . ALA A 1 136 ? -19.370 -5.439 32.513 1.00 90.50 136 ALA A C 1
ATOM 1044 O O . ALA A 1 136 ? -18.700 -5.135 31.529 1.00 90.50 136 ALA A O 1
ATOM 1045 N N . LYS A 1 137 ? -18.973 -6.395 33.365 1.00 91.00 137 LYS A N 1
ATOM 1046 C CA . LYS A 1 137 ? -17.719 -7.147 33.213 1.00 91.00 137 LYS A CA 1
ATOM 1047 C C . LYS A 1 137 ? -17.760 -8.137 32.056 1.00 91.00 137 LYS A C 1
ATOM 1049 O O . LYS A 1 137 ? -16.716 -8.416 31.469 1.00 91.00 137 LYS A O 1
ATOM 1054 N N . ARG A 1 138 ? -18.943 -8.638 31.694 1.00 93.88 138 ARG A N 1
ATOM 1055 C CA . ARG A 1 138 ? -19.116 -9.469 30.496 1.00 93.88 138 ARG A CA 1
ATOM 1056 C C . ARG A 1 138 ? -18.908 -8.663 29.222 1.00 93.88 138 ARG A C 1
ATOM 1058 O O . ARG A 1 138 ? -18.144 -9.097 28.367 1.00 93.88 138 ARG A O 1
ATOM 1065 N N . LEU A 1 139 ? -19.507 -7.476 29.140 1.00 91.62 139 LEU A N 1
ATOM 1066 C CA . LEU A 1 139 ? -19.319 -6.545 28.026 1.00 91.62 139 LEU A CA 1
ATOM 1067 C C . LEU A 1 139 ? -17.854 -6.106 27.893 1.00 91.62 139 LEU A C 1
ATOM 1069 O O . LEU A 1 139 ? -17.302 -6.186 26.799 1.00 91.62 139 LEU A O 1
ATOM 1073 N N . GLU A 1 140 ? -17.193 -5.746 28.999 1.00 89.31 140 GLU A N 1
ATOM 1074 C CA . GLU A 1 140 ? -15.754 -5.432 29.026 1.00 89.31 140 GLU A CA 1
ATOM 1075 C C . GLU A 1 140 ? -14.912 -6.600 28.483 1.00 89.31 140 GLU A C 1
ATOM 1077 O O . GLU A 1 140 ? -14.085 -6.419 27.588 1.00 89.31 140 GLU A O 1
ATOM 1082 N N . HIS A 1 141 ? -15.159 -7.823 28.965 1.00 87.81 141 HIS A N 1
ATOM 1083 C CA . HIS A 1 141 ? -14.457 -9.020 28.500 1.00 87.81 141 HIS A CA 1
ATOM 1084 C C . HIS A 1 141 ? -14.694 -9.296 27.010 1.00 87.81 141 HIS A C 1
ATOM 1086 O O . HIS A 1 141 ? -13.744 -9.561 26.270 1.00 87.81 141 HIS A O 1
ATOM 1092 N N . ALA A 1 142 ? -15.950 -9.213 26.565 1.00 88.69 142 ALA A N 1
ATOM 1093 C CA . ALA A 1 142 ? -16.341 -9.426 25.178 1.00 88.69 142 ALA A CA 1
ATOM 1094 C C . ALA A 1 142 ? -15.665 -8.414 24.243 1.00 88.69 142 ALA A C 1
ATOM 1096 O O . ALA A 1 142 ? -15.153 -8.806 23.193 1.00 88.69 142 ALA A O 1
ATOM 1097 N N . LEU A 1 143 ? -15.585 -7.143 24.647 1.00 86.00 143 LEU A N 1
ATOM 1098 C CA . LEU A 1 143 ? -14.879 -6.097 23.908 1.00 86.00 143 LEU A CA 1
ATOM 1099 C C . LEU A 1 143 ? -13.380 -6.382 23.827 1.00 86.00 143 LEU A C 1
ATOM 1101 O O . LEU A 1 143 ? -12.840 -6.458 22.725 1.00 86.00 143 LEU A O 1
ATOM 1105 N N . VAL A 1 144 ? -12.708 -6.626 24.955 1.00 83.12 144 VAL A N 1
ATOM 1106 C CA . VAL A 1 144 ? -11.251 -6.867 24.989 1.00 83.12 144 VAL A CA 1
ATOM 1107 C C . VAL A 1 144 ? -10.859 -8.129 24.214 1.00 83.12 144 VAL A C 1
ATOM 1109 O O . VAL A 1 144 ? -9.815 -8.164 23.565 1.00 83.12 144 VAL A O 1
ATOM 1112 N N . LYS A 1 145 ? -11.689 -9.178 24.244 1.00 82.62 145 LYS A N 1
ATOM 1113 C CA . LYS A 1 145 ? -11.434 -10.435 23.522 1.00 82.62 145 LYS A CA 1
ATOM 1114 C C . LYS A 1 145 ? -11.999 -10.464 22.098 1.00 82.62 145 LYS A C 1
ATOM 1116 O O . LYS A 1 145 ? -11.693 -11.399 21.359 1.00 82.62 145 LYS A O 1
ATOM 1121 N N . GLY A 1 146 ? -12.788 -9.468 21.691 1.00 81.31 146 GLY A N 1
ATOM 1122 C CA . GLY A 1 146 ? -13.407 -9.409 20.363 1.00 81.31 146 GLY A CA 1
ATOM 1123 C C . GLY A 1 146 ? -14.480 -10.484 20.124 1.00 81.31 146 GLY A C 1
ATOM 1124 O O . GLY A 1 146 ? -14.620 -10.972 18.998 1.00 81.31 146 GLY A O 1
ATOM 1125 N N . ILE A 1 147 ? -15.211 -10.873 21.176 1.00 84.06 147 ILE A N 1
ATOM 1126 C CA . ILE A 1 147 ? -16.263 -11.900 21.160 1.00 84.06 147 ILE A CA 1
ATOM 1127 C C . ILE A 1 147 ? -17.617 -11.239 20.884 1.00 84.06 147 ILE A C 1
ATOM 1129 O O . ILE A 1 147 ? -18.105 -10.457 21.692 1.00 84.06 147 ILE A O 1
ATOM 1133 N N . ASP A 1 148 ? -18.260 -11.584 19.770 1.00 84.56 148 ASP A N 1
ATOM 1134 C CA . ASP A 1 148 ? -19.551 -11.007 19.370 1.00 84.56 148 ASP A CA 1
ATOM 1135 C C . ASP A 1 148 ? -20.758 -11.931 19.600 1.00 84.56 148 ASP A C 1
ATOM 1137 O O . ASP A 1 148 ? -21.892 -11.501 19.412 1.00 84.56 148 ASP A O 1
ATOM 1141 N N . MET A 1 149 ? -20.538 -13.175 20.032 1.00 86.06 149 MET A N 1
ATOM 1142 C CA . MET A 1 149 ? -21.584 -14.200 20.149 1.00 86.06 149 MET A CA 1
ATOM 1143 C C . MET A 1 149 ? -22.729 -13.814 21.104 1.00 86.06 149 MET A C 1
ATOM 1145 O O . MET A 1 149 ? -23.883 -14.055 20.774 1.00 86.06 149 MET A O 1
ATOM 1149 N N . TYR A 1 150 ? -22.419 -13.197 22.252 1.00 90.06 150 TYR A N 1
ATOM 1150 C CA . TYR A 1 150 ? -23.399 -12.845 23.300 1.00 90.06 150 TYR A CA 1
ATOM 1151 C C . TYR A 1 150 ? -23.609 -11.334 23.462 1.00 90.06 150 TYR A C 1
ATOM 1153 O O . TYR A 1 150 ? -24.314 -10.897 24.369 1.00 90.06 150 TYR A O 1
ATOM 1161 N N . VAL A 1 151 ? -22.993 -10.515 22.600 1.00 91.31 151 VAL A N 1
ATOM 1162 C CA . VAL A 1 151 ? -22.925 -9.062 22.821 1.00 91.31 151 VAL A CA 1
ATOM 1163 C C . VAL A 1 151 ? -24.305 -8.410 22.835 1.00 91.31 151 VAL A C 1
ATOM 1165 O O . VAL A 1 151 ? -24.547 -7.526 23.646 1.00 91.31 151 VAL A O 1
ATOM 1168 N N . VAL A 1 152 ? -25.227 -8.859 21.980 1.00 92.75 152 VAL A N 1
ATOM 1169 C CA . VAL A 1 152 ? -26.590 -8.307 21.904 1.00 92.75 152 VAL A CA 1
ATOM 1170 C C . VAL A 1 152 ? -27.369 -8.602 23.186 1.00 92.75 152 VAL A C 1
ATOM 1172 O O . VAL A 1 152 ? -27.990 -7.704 23.746 1.00 92.75 152 VAL A O 1
ATOM 1175 N N . GLU A 1 153 ? -27.282 -9.836 23.686 1.00 93.75 153 GLU A N 1
ATOM 1176 C CA . GLU A 1 153 ? -27.949 -10.267 24.919 1.00 93.75 153 GLU A CA 1
ATOM 1177 C C . GLU A 1 153 ? -27.402 -9.523 26.142 1.00 93.75 153 GLU A C 1
ATOM 1179 O O . GLU A 1 153 ? -28.172 -8.978 26.932 1.00 93.75 153 GLU A O 1
ATOM 1184 N N . ASP A 1 154 ? -26.075 -9.429 26.268 1.00 95.38 154 ASP A N 1
ATOM 1185 C CA . ASP A 1 154 ? -25.442 -8.686 27.360 1.00 95.38 154 ASP A CA 1
ATOM 1186 C C . ASP A 1 154 ? -25.748 -7.186 27.284 1.00 95.38 154 ASP A C 1
ATOM 1188 O O . ASP A 1 154 ? -25.968 -6.536 28.303 1.00 95.38 154 ASP A O 1
ATOM 1192 N N . THR A 1 155 ? -25.793 -6.619 26.078 1.00 93.94 155 THR A N 1
ATOM 1193 C CA . THR A 1 155 ? -26.126 -5.202 25.896 1.00 93.94 155 THR A CA 1
ATOM 1194 C C . THR A 1 155 ? -27.576 -4.931 26.289 1.00 93.94 155 THR A C 1
ATOM 1196 O O . THR A 1 155 ? -27.854 -3.915 26.922 1.00 93.94 155 THR A O 1
ATOM 1199 N N . GLU A 1 156 ? -28.499 -5.842 25.975 1.00 95.31 156 GLU A N 1
ATOM 1200 C CA . GLU A 1 156 ? -29.899 -5.730 26.387 1.00 95.31 156 GLU A CA 1
ATOM 1201 C C . GLU A 1 156 ? -30.067 -5.842 27.907 1.00 95.31 156 GLU A C 1
ATOM 1203 O O . GLU A 1 156 ? -30.772 -5.031 28.507 1.00 95.31 156 GLU A O 1
ATOM 1208 N N . GLU A 1 157 ? -29.384 -6.788 28.554 1.00 95.06 157 GLU A N 1
ATOM 1209 C CA . GLU A 1 157 ? -29.404 -6.920 30.017 1.00 95.06 157 GLU A CA 1
ATOM 1210 C C . GLU A 1 157 ? -28.845 -5.662 30.706 1.00 95.06 157 GLU A C 1
ATOM 1212 O O . GLU A 1 157 ? -29.438 -5.157 31.668 1.00 95.06 157 GLU A O 1
ATOM 1217 N N . ALA A 1 158 ? -27.750 -5.101 30.183 1.00 93.12 158 ALA A N 1
ATOM 1218 C CA . ALA A 1 158 ? -27.196 -3.839 30.668 1.00 93.12 158 ALA A CA 1
ATOM 1219 C C . ALA A 1 158 ? -28.172 -2.672 30.454 1.00 93.12 158 ALA A C 1
ATOM 1221 O O . ALA A 1 158 ? -28.356 -1.858 31.358 1.00 93.12 158 ALA A O 1
ATOM 1222 N N . ARG A 1 159 ? -28.852 -2.616 29.301 1.00 93.75 159 ARG A N 1
ATOM 1223 C CA . ARG A 1 159 ? -29.841 -1.576 28.971 1.00 93.75 159 ARG A CA 1
ATOM 1224 C C . ARG A 1 159 ? -31.039 -1.598 29.908 1.00 93.75 159 ARG A C 1
ATOM 1226 O O . ARG A 1 159 ? -31.491 -0.538 30.323 1.00 93.75 159 ARG A O 1
ATOM 1233 N N . LEU A 1 160 ? -31.548 -2.782 30.243 1.00 92.06 160 LEU A N 1
ATOM 1234 C CA . LEU A 1 160 ? -32.657 -2.947 31.189 1.00 92.06 160 LEU A CA 1
ATOM 1235 C C . LEU A 1 160 ? -32.272 -2.561 32.624 1.00 92.06 160 LEU A C 1
ATOM 1237 O O . LEU A 1 160 ? -33.145 -2.217 33.417 1.00 92.06 160 LEU A O 1
ATOM 1241 N N . SER A 1 161 ? -30.978 -2.616 32.942 1.00 88.31 161 SER A N 1
ATOM 1242 C CA . SER A 1 161 ? -30.430 -2.257 34.254 1.00 88.31 161 SER A CA 1
ATOM 1243 C C . SER A 1 161 ? -30.018 -0.781 34.359 1.00 88.31 161 SER A C 1
ATOM 1245 O O . SER A 1 161 ? -29.794 -0.294 35.466 1.00 88.31 161 SER A O 1
ATOM 1247 N N . ALA A 1 162 ? -29.906 -0.074 33.231 1.00 83.81 162 ALA A N 1
ATOM 1248 C CA . ALA A 1 162 ? -29.519 1.333 33.149 1.00 83.81 162 ALA A CA 1
ATOM 1249 C C . ALA A 1 162 ? -30.741 2.267 33.181 1.00 83.81 162 ALA A C 1
ATOM 1251 O O . ALA A 1 162 ? -31.831 1.903 32.735 1.00 83.81 162 ALA A O 1
ATOM 1252 N N . ALA A 1 163 ? -30.567 3.495 33.679 1.00 84.38 163 ALA A N 1
ATOM 1253 C CA . ALA A 1 163 ? -31.649 4.478 33.730 1.00 84.38 163 ALA A CA 1
ATOM 1254 C C . ALA A 1 163 ? -31.917 5.091 32.348 1.00 84.38 163 ALA A C 1
ATOM 1256 O O . ALA A 1 163 ? -33.070 5.340 31.986 1.00 84.38 163 ALA A O 1
ATOM 1257 N N . LYS A 1 164 ? -30.859 5.302 31.558 1.00 79.12 164 LYS A N 1
ATOM 1258 C CA . LYS A 1 164 ? -30.940 5.747 30.161 1.00 79.12 164 LYS A CA 1
ATOM 1259 C C . LYS A 1 164 ? -30.160 4.782 29.257 1.00 79.12 164 LYS A C 1
ATOM 1261 O O . LYS A 1 164 ? -29.043 4.409 29.603 1.00 79.12 164 LYS A O 1
ATOM 1266 N N . PRO A 1 165 ? -30.663 4.432 28.055 1.00 78.56 165 PRO A N 1
ATOM 1267 C CA . PRO A 1 165 ? -29.950 3.538 27.133 1.00 78.56 165 PRO A CA 1
ATOM 1268 C C . PRO A 1 165 ? -28.526 3.993 26.771 1.00 78.56 165 PRO A C 1
ATOM 1270 O O . PRO A 1 165 ? -27.658 3.158 26.533 1.00 78.56 165 PRO A O 1
ATOM 1273 N N . ILE A 1 166 ? -28.277 5.309 26.764 1.00 76.50 166 ILE A N 1
ATOM 1274 C CA . ILE A 1 166 ? -26.957 5.893 26.485 1.00 76.50 166 ILE A CA 1
ATOM 1275 C C . ILE A 1 166 ? -25.909 5.548 27.557 1.00 76.50 166 ILE A C 1
ATOM 1277 O O . ILE A 1 166 ? -24.732 5.428 27.234 1.00 76.50 166 ILE A O 1
ATOM 1281 N N . GLU A 1 167 ? -26.326 5.295 28.802 1.00 79.62 167 GLU A N 1
ATOM 1282 C CA . GLU A 1 167 ? -25.421 4.971 29.916 1.00 79.62 167 GLU A CA 1
ATOM 1283 C C . GLU A 1 167 ? -24.715 3.624 29.710 1.00 79.62 167 GLU A C 1
ATOM 1285 O O . GLU A 1 167 ? -23.630 3.408 30.239 1.00 79.62 167 GLU A O 1
ATOM 1290 N N . VAL A 1 168 ? -25.284 2.717 28.906 1.00 84.81 168 VAL A N 1
ATOM 1291 C CA . VAL A 1 168 ? -24.610 1.464 28.527 1.00 84.81 168 VAL A CA 1
ATOM 1292 C C . VAL A 1 168 ? -23.425 1.742 27.601 1.00 84.81 168 VAL A C 1
ATOM 1294 O O . VAL A 1 168 ? -22.395 1.076 27.706 1.00 84.81 168 VAL A O 1
ATOM 1297 N N . ILE A 1 169 ? -23.559 2.737 26.715 1.00 75.94 169 ILE A N 1
ATOM 1298 C CA . ILE A 1 169 ? -22.465 3.195 25.856 1.00 75.94 169 ILE A CA 1
ATOM 1299 C C . ILE A 1 169 ? -21.420 3.892 26.720 1.00 75.94 169 ILE A C 1
ATOM 1301 O O . ILE A 1 169 ? -20.282 3.444 26.753 1.00 75.94 169 ILE A O 1
ATOM 1305 N N . GLU A 1 170 ? -21.811 4.938 27.449 1.00 74.44 170 GLU A N 1
ATOM 1306 C CA . GLU A 1 170 ? -20.900 5.781 28.239 1.00 74.44 170 GLU A CA 1
ATOM 1307 C C . GLU A 1 170 ? -20.245 5.053 29.425 1.00 74.44 170 GLU A C 1
ATOM 1309 O O . GLU A 1 170 ? -19.181 5.474 29.869 1.00 74.44 170 GLU A O 1
ATOM 1314 N N . GLY A 1 171 ? -20.855 3.973 29.921 1.00 82.69 171 GLY A N 1
ATOM 1315 C CA . GLY A 1 171 ? -20.330 3.127 30.992 1.00 82.69 171 GLY A CA 1
ATOM 1316 C C . GLY A 1 171 ? -19.622 1.874 30.463 1.00 82.69 171 GLY A C 1
ATOM 1317 O O . GLY A 1 171 ? -18.518 1.974 29.932 1.00 82.69 171 GLY A O 1
ATOM 1318 N N . PRO A 1 172 ? -20.226 0.674 30.583 1.00 86.50 172 PRO A N 1
ATOM 1319 C CA . PRO A 1 172 ? -19.521 -0.597 30.405 1.00 86.50 172 PRO A CA 1
ATOM 1320 C C . PRO A 1 172 ? -18.886 -0.785 29.022 1.00 86.50 172 PRO A C 1
ATOM 1322 O O . PRO A 1 172 ? -17.843 -1.431 28.913 1.00 86.50 172 PRO A O 1
ATOM 1325 N N . LEU A 1 173 ? -19.490 -0.238 27.962 1.00 83.12 173 LEU A N 1
ATOM 1326 C CA . LEU A 1 173 ? -18.919 -0.333 26.622 1.00 83.12 173 LEU A CA 1
ATOM 1327 C C . LEU A 1 173 ? -17.692 0.576 26.459 1.00 83.12 173 LEU A C 1
ATOM 1329 O O . LEU A 1 173 ? -16.646 0.109 26.008 1.00 83.12 173 LEU A O 1
ATOM 1333 N N . MET A 1 174 ? -17.783 1.849 26.857 1.00 75.88 174 MET A N 1
ATOM 1334 C CA . MET A 1 174 ? -16.635 2.761 26.828 1.00 75.88 174 MET A CA 1
ATOM 1335 C C . MET A 1 174 ? -15.528 2.337 27.797 1.00 75.88 174 MET A C 1
ATOM 1337 O O . MET A 1 174 ? -14.360 2.448 27.439 1.00 75.88 174 MET A O 1
ATOM 1341 N N . ASP A 1 175 ? -15.857 1.778 28.963 1.00 79.88 175 ASP A N 1
ATOM 1342 C CA . ASP A 1 175 ? -14.876 1.207 29.893 1.00 79.88 175 ASP A CA 1
ATOM 1343 C C . ASP A 1 175 ? -14.088 0.065 29.241 1.00 79.88 175 ASP A C 1
ATOM 1345 O O . ASP A 1 175 ? -12.855 0.059 29.269 1.00 79.88 175 ASP A O 1
ATOM 1349 N N . GLY A 1 176 ? -14.779 -0.864 28.569 1.00 83.75 176 GLY A N 1
ATOM 1350 C CA . GLY A 1 176 ? -14.127 -1.922 27.798 1.00 83.75 176 GLY A CA 1
ATOM 1351 C C . GLY A 1 176 ? -13.240 -1.376 26.680 1.00 83.75 176 GLY A C 1
ATOM 1352 O O . GLY A 1 176 ? -12.124 -1.859 26.477 1.00 83.75 176 GLY A O 1
ATOM 1353 N N . MET A 1 177 ? -13.692 -0.331 25.989 1.00 80.25 177 MET A N 1
ATOM 1354 C CA . MET A 1 177 ? -12.908 0.308 24.937 1.00 80.25 177 MET A CA 1
ATOM 1355 C C . MET A 1 177 ? -11.702 1.097 25.458 1.00 80.25 177 MET A C 1
ATOM 1357 O O . MET A 1 177 ? -10.660 1.100 24.802 1.00 80.25 177 MET A O 1
ATOM 1361 N N . ASN A 1 178 ? -11.792 1.702 26.642 1.00 75.50 178 ASN A N 1
ATOM 1362 C CA . ASN A 1 178 ? -10.656 2.341 27.305 1.00 75.50 178 ASN A CA 1
ATOM 1363 C C . ASN A 1 178 ? -9.573 1.303 27.628 1.00 75.50 178 ASN A C 1
ATOM 1365 O O . ASN A 1 178 ? -8.406 1.533 27.325 1.00 75.50 178 ASN A O 1
ATOM 1369 N N . VAL A 1 179 ? -9.954 0.117 28.124 1.00 79.12 179 VAL A N 1
ATOM 1370 C CA . VAL A 1 179 ? -9.008 -0.992 28.350 1.00 79.12 179 VAL A CA 1
ATOM 1371 C C . VAL A 1 179 ? -8.348 -1.439 27.040 1.00 79.12 179 VAL A C 1
ATOM 1373 O O . VAL A 1 179 ? -7.138 -1.660 27.008 1.00 79.12 179 VAL A O 1
ATOM 1376 N N . VAL A 1 180 ? -9.108 -1.545 25.944 1.00 76.38 180 VAL A N 1
ATOM 1377 C CA . VAL A 1 180 ? -8.554 -1.833 24.605 1.00 76.38 180 VAL A CA 1
ATOM 1378 C C . VAL A 1 180 ? -7.545 -0.757 24.190 1.00 76.38 180 VAL A C 1
ATOM 1380 O O . VAL A 1 180 ? -6.452 -1.093 23.729 1.00 76.38 180 VAL A O 1
ATOM 1383 N N . GLY A 1 181 ? -7.879 0.521 24.388 1.00 69.44 181 GLY A N 1
ATOM 1384 C CA . GLY A 1 181 ? -6.998 1.657 24.116 1.00 69.44 181 GLY A CA 1
ATOM 1385 C C . GLY A 1 181 ? -5.703 1.617 24.929 1.00 69.44 181 GLY A C 1
ATOM 1386 O O . GLY A 1 181 ? -4.623 1.764 24.357 1.00 69.44 181 GLY A O 1
ATOM 1387 N N . ASP A 1 182 ? -5.790 1.335 26.229 1.00 72.94 182 ASP A N 1
ATOM 1388 C CA . ASP A 1 182 ? -4.637 1.224 27.128 1.00 72.94 182 ASP A CA 1
ATOM 1389 C C . ASP A 1 182 ? -3.726 0.050 26.744 1.00 72.94 182 ASP A C 1
ATOM 1391 O O . ASP A 1 182 ? -2.501 0.189 26.702 1.00 72.94 182 ASP A O 1
ATOM 1395 N N . LEU A 1 183 ? -4.305 -1.113 26.422 1.00 75.06 183 LEU A N 1
ATOM 1396 C CA . LEU A 1 183 ? -3.546 -2.287 25.984 1.00 75.06 183 LEU A CA 1
ATOM 1397 C C . LEU A 1 183 ? -2.857 -2.049 24.638 1.00 75.06 183 LEU A C 1
ATOM 1399 O O . LEU A 1 183 ? -1.709 -2.462 24.463 1.00 75.06 183 LEU A O 1
ATOM 1403 N N . PHE A 1 184 ? -3.533 -1.377 23.707 1.00 73.44 184 PHE A N 1
ATOM 1404 C CA . PHE A 1 184 ? -2.968 -1.012 22.413 1.00 73.44 184 PHE A CA 1
ATOM 1405 C C . PHE A 1 184 ? -1.841 0.018 22.564 1.00 73.44 184 PHE A C 1
ATOM 1407 O O . PHE A 1 184 ? -0.745 -0.192 22.047 1.00 73.44 184 PHE A O 1
ATOM 1414 N N . GLY A 1 185 ? -2.046 1.067 23.368 1.00 62.44 185 GLY A N 1
ATOM 1415 C CA . GLY A 1 185 ? -1.020 2.067 23.678 1.00 62.44 185 GLY A CA 1
ATOM 1416 C C . GLY A 1 185 ? 0.197 1.492 24.414 1.00 62.44 185 GLY A C 1
ATOM 1417 O O . GLY A 1 185 ? 1.316 1.963 24.218 1.00 62.44 185 GLY A O 1
ATOM 1418 N N . ALA A 1 186 ? 0.004 0.439 25.214 1.00 70.31 186 ALA A N 1
ATOM 1419 C CA . ALA A 1 186 ? 1.076 -0.291 25.892 1.00 70.31 186 ALA A CA 1
ATOM 1420 C C . ALA A 1 186 ? 1.754 -1.371 25.022 1.00 70.31 186 ALA A C 1
ATOM 1422 O O . ALA A 1 186 ? 2.640 -2.067 25.521 1.00 70.31 186 ALA A O 1
ATOM 1423 N N . GLY A 1 187 ? 1.332 -1.557 23.763 1.00 69.56 187 GLY A N 1
ATOM 1424 C CA . GLY A 1 187 ? 1.869 -2.583 22.859 1.00 69.56 187 GLY A CA 1
ATOM 1425 C C . GLY A 1 187 ? 1.529 -4.026 23.258 1.00 69.56 187 GLY A C 1
ATOM 1426 O O . GLY 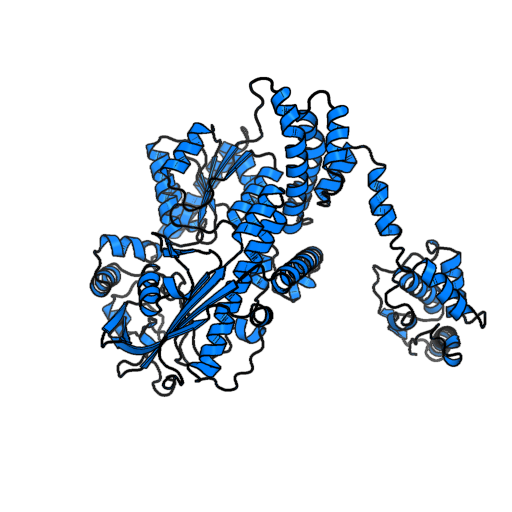A 1 187 ? 2.231 -4.952 22.866 1.00 69.56 187 GLY A O 1
ATOM 1427 N N . LYS A 1 188 ? 0.481 -4.225 24.068 1.00 71.81 188 LYS A N 1
ATOM 1428 C CA . LYS A 1 188 ? -0.016 -5.542 24.521 1.00 71.81 188 LYS A CA 1
ATOM 1429 C C . LYS A 1 188 ? -1.193 -6.058 23.692 1.00 71.81 188 LYS A C 1
ATOM 1431 O O . LYS A 1 188 ? -1.586 -7.213 23.834 1.00 71.81 188 LYS A O 1
ATOM 1436 N N . MET A 1 189 ? -1.773 -5.194 22.868 1.00 76.25 189 MET A N 1
ATOM 1437 C CA . MET A 1 189 ? -2.824 -5.503 21.909 1.00 76.25 189 MET A CA 1
ATOM 1438 C C . MET A 1 189 ? -2.441 -4.875 20.575 1.00 76.25 189 MET A C 1
ATOM 1440 O O . MET A 1 189 ? -1.760 -3.852 20.552 1.00 76.25 189 MET A O 1
ATOM 1444 N N . PHE A 1 190 ? -2.862 -5.483 19.472 1.00 80.88 190 PHE A N 1
ATOM 1445 C CA . PHE A 1 190 ? -2.489 -5.052 18.126 1.00 80.88 190 PHE A CA 1
ATOM 1446 C C . PHE A 1 190 ? -3.716 -4.816 17.258 1.00 80.88 190 PHE A C 1
ATOM 1448 O O . PHE A 1 190 ? -4.820 -5.271 17.572 1.00 80.88 190 PHE A O 1
ATOM 1455 N N . LEU A 1 191 ? -3.516 -4.135 16.131 1.00 78.44 191 LEU A N 1
ATOM 1456 C CA . LEU A 1 191 ? -4.604 -3.681 15.275 1.00 78.44 191 LEU A CA 1
ATOM 1457 C C . LEU A 1 191 ? -5.621 -4.781 14.889 1.00 78.44 191 LEU A C 1
ATOM 1459 O O . LEU A 1 191 ? -6.819 -4.508 14.990 1.00 78.44 191 LEU A O 1
ATOM 1463 N N . PRO A 1 192 ? -5.236 -6.031 14.544 1.00 80.25 192 PRO A N 1
ATOM 1464 C CA . PRO A 1 192 ? -6.214 -7.088 14.264 1.00 80.25 192 PRO A CA 1
ATOM 1465 C C . PRO A 1 192 ? -7.209 -7.330 15.400 1.00 80.25 192 PRO A C 1
ATOM 1467 O O . PRO A 1 192 ? -8.384 -7.600 15.157 1.00 80.25 192 PRO A O 1
ATOM 1470 N N . GLN A 1 193 ? -6.745 -7.238 16.645 1.00 79.12 193 GLN A N 1
ATOM 1471 C CA . GLN A 1 193 ? -7.579 -7.428 17.824 1.00 79.12 193 GLN A CA 1
ATOM 1472 C C . GLN A 1 193 ? -8.447 -6.189 18.068 1.00 79.12 193 GLN A C 1
ATOM 1474 O O . GLN A 1 193 ? -9.637 -6.339 18.319 1.00 79.12 193 GLN A O 1
ATOM 1479 N N . VAL A 1 194 ? -7.892 -4.981 17.905 1.00 77.56 194 VAL A N 1
ATOM 1480 C CA . VAL A 1 194 ? -8.636 -3.714 18.043 1.00 77.56 194 VAL A CA 1
ATOM 1481 C C . VAL A 1 194 ? -9.814 -3.651 17.067 1.00 77.56 194 VAL A C 1
ATOM 1483 O O . VAL A 1 194 ? -10.916 -3.273 17.457 1.00 77.56 194 VAL A O 1
ATOM 1486 N N . VAL A 1 195 ? -9.628 -4.085 15.817 1.00 79.69 195 VAL A N 1
ATOM 1487 C CA . VAL A 1 195 ? -10.719 -4.141 14.827 1.00 79.69 195 VAL A CA 1
ATOM 1488 C C . VAL A 1 195 ? -11.786 -5.172 15.228 1.00 79.69 195 VAL A C 1
ATOM 1490 O O . VAL A 1 195 ? -12.981 -4.916 15.072 1.00 79.69 195 VAL A O 1
ATOM 1493 N N . LYS A 1 196 ? -11.396 -6.316 15.813 1.00 82.81 196 LYS A N 1
ATOM 1494 C CA . LYS A 1 196 ? -12.358 -7.287 16.372 1.00 82.81 196 LYS A CA 1
ATOM 1495 C C . LYS A 1 196 ? -13.138 -6.701 17.555 1.00 82.81 196 LYS A C 1
ATOM 1497 O O . LYS A 1 196 ? -14.345 -6.918 17.631 1.00 82.81 196 LYS A O 1
ATOM 1502 N N . SER A 1 197 ? -12.494 -5.939 18.439 1.00 81.06 197 SER A N 1
ATOM 1503 C CA . SER A 1 197 ? -13.155 -5.214 19.535 1.00 81.06 197 SER A CA 1
ATOM 1504 C C . SER A 1 197 ? -14.148 -4.177 19.015 1.00 81.06 197 SER A C 1
ATOM 1506 O O . SER A 1 197 ? -15.284 -4.120 19.482 1.00 81.06 197 SER A O 1
ATOM 1508 N N . ALA A 1 198 ? -13.768 -3.421 17.982 1.00 77.88 198 ALA A N 1
ATOM 1509 C CA . ALA A 1 198 ? -14.634 -2.436 17.341 1.00 77.88 198 ALA A CA 1
ATOM 1510 C C . ALA A 1 198 ? -15.923 -3.051 16.791 1.00 77.88 198 ALA A C 1
ATOM 1512 O O . ALA A 1 198 ? -17.003 -2.482 16.934 1.00 77.88 198 ALA A O 1
ATOM 1513 N N . ARG A 1 199 ? -15.823 -4.241 16.188 1.00 83.62 199 ARG A N 1
ATOM 1514 C CA . ARG A 1 199 ? -16.983 -4.999 15.708 1.00 83.62 199 ARG A CA 1
ATOM 1515 C C . ARG A 1 199 ? -17.958 -5.316 16.841 1.00 83.62 199 ARG A C 1
ATOM 1517 O O . ARG A 1 199 ? -19.164 -5.149 16.671 1.00 83.62 199 ARG A O 1
ATOM 1524 N N . VAL A 1 200 ? -17.448 -5.763 17.990 1.00 85.69 200 VAL A N 1
ATOM 1525 C CA . VAL A 1 200 ? -18.268 -6.032 19.183 1.00 85.69 200 VAL A CA 1
ATOM 1526 C C . VAL A 1 200 ? -18.950 -4.743 19.650 1.00 85.69 200 VAL A C 1
ATOM 1528 O O . VAL A 1 200 ? -20.169 -4.730 19.816 1.00 85.69 200 VAL A O 1
ATOM 1531 N N . MET A 1 201 ? -18.196 -3.642 19.749 1.00 85.25 201 MET A N 1
ATOM 1532 C CA . MET A 1 201 ? -18.709 -2.316 20.112 1.00 85.25 201 MET A CA 1
ATOM 1533 C C . MET A 1 201 ? -19.835 -1.857 19.179 1.00 85.25 201 MET A C 1
ATOM 1535 O O . MET A 1 201 ? -20.926 -1.521 19.634 1.00 85.25 201 MET A O 1
ATOM 1539 N N . LYS A 1 202 ? -19.621 -1.891 17.860 1.00 82.38 202 LYS A N 1
ATOM 1540 C CA . LYS A 1 202 ? -20.631 -1.454 16.889 1.00 82.38 202 LYS A CA 1
ATOM 1541 C C . LYS A 1 202 ? -21.891 -2.315 16.928 1.00 82.38 202 LYS A C 1
ATOM 1543 O O . LYS A 1 202 ? -22.979 -1.765 16.806 1.00 82.38 202 LYS A O 1
ATOM 1548 N N . LYS A 1 203 ? -21.777 -3.634 17.124 1.00 87.12 203 LYS A N 1
ATOM 1549 C CA . LYS A 1 203 ? -22.948 -4.513 17.290 1.00 87.12 203 LYS A CA 1
ATOM 1550 C C . LYS A 1 203 ? -23.756 -4.161 18.542 1.00 87.12 203 LYS A C 1
ATOM 1552 O O . LYS A 1 203 ? -24.981 -4.117 18.467 1.00 87.12 203 LYS A O 1
ATOM 1557 N N . ALA A 1 204 ? -23.086 -3.857 19.655 1.00 88.00 204 ALA A N 1
ATOM 1558 C CA . ALA A 1 204 ? -23.740 -3.383 20.874 1.00 88.00 204 ALA A CA 1
ATOM 1559 C C . ALA A 1 204 ? -24.468 -2.044 20.647 1.00 88.00 204 ALA A C 1
ATOM 1561 O O . ALA A 1 204 ? -25.653 -1.909 20.944 1.00 88.00 204 ALA A O 1
ATOM 1562 N N . VAL A 1 205 ? -23.790 -1.063 20.042 1.00 83.50 205 VAL A N 1
ATOM 1563 C CA . VAL A 1 205 ? -24.372 0.256 19.740 1.00 83.50 205 VAL A CA 1
ATOM 1564 C C . VAL A 1 205 ? -25.539 0.150 18.752 1.00 83.50 205 VAL A C 1
ATOM 1566 O O . VAL A 1 205 ? -26.565 0.796 18.954 1.00 83.50 205 VAL A O 1
ATOM 1569 N N . ALA A 1 206 ? -25.429 -0.697 17.724 1.00 84.69 206 ALA A N 1
ATOM 1570 C CA . ALA A 1 206 ? -26.504 -0.952 16.764 1.00 84.69 206 ALA A CA 1
ATOM 1571 C C . ALA A 1 206 ? -27.775 -1.485 17.434 1.00 84.69 206 ALA A C 1
ATOM 1573 O O . ALA A 1 206 ? -28.878 -1.102 17.048 1.00 84.69 206 ALA A O 1
ATOM 1574 N N . HIS A 1 207 ? -27.625 -2.317 18.468 1.00 88.88 207 HIS A N 1
ATOM 1575 C CA . HIS A 1 207 ? -28.746 -2.785 19.282 1.00 88.88 207 HIS A CA 1
ATOM 1576 C C . HIS A 1 207 ? -29.363 -1.667 20.138 1.00 88.88 207 HIS A C 1
ATOM 1578 O O . HIS A 1 207 ? -30.580 -1.603 20.288 1.00 88.88 207 HIS A O 1
ATOM 1584 N N . LEU A 1 208 ? -28.546 -0.759 20.680 1.00 83.81 208 LEU A N 1
ATOM 1585 C CA . LEU A 1 208 ? -29.009 0.339 21.540 1.00 83.81 208 LEU A CA 1
ATOM 1586 C C . LEU A 1 208 ? -29.658 1.500 20.774 1.00 83.81 208 LEU A C 1
ATOM 1588 O O . LEU A 1 208 ? -30.502 2.195 21.342 1.00 83.81 208 LEU A O 1
ATOM 1592 N N . LEU A 1 209 ? -29.279 1.717 19.512 1.00 76.81 209 LEU A N 1
ATOM 1593 C CA . LEU A 1 209 ? -29.702 2.855 18.686 1.00 76.81 209 LEU A CA 1
ATOM 1594 C C . LEU A 1 209 ? -31.222 3.116 18.701 1.00 76.81 209 LEU A C 1
ATOM 1596 O O . LEU A 1 209 ? -31.600 4.240 19.037 1.00 76.81 209 LEU A O 1
ATOM 1600 N N . PRO A 1 210 ? -32.107 2.123 18.458 1.00 85.06 210 PRO A N 1
ATOM 1601 C CA . PRO A 1 210 ? -33.557 2.342 18.494 1.00 85.06 210 PRO A CA 1
ATOM 1602 C C . PRO A 1 210 ? -34.065 2.866 19.846 1.00 85.06 210 PRO A C 1
ATOM 1604 O O . PRO A 1 210 ? -34.993 3.672 19.903 1.00 85.06 210 PRO A O 1
ATOM 1607 N N . TYR A 1 211 ? -33.444 2.435 20.947 1.00 85.19 211 TYR A N 1
ATOM 1608 C CA . TYR A 1 211 ? -33.807 2.864 22.298 1.00 85.19 211 TYR A CA 1
ATOM 1609 C C . TYR A 1 211 ? -33.260 4.252 22.628 1.00 85.19 211 TYR A C 1
ATOM 1611 O O . TYR A 1 211 ? -33.935 5.032 23.295 1.00 85.19 211 TYR A O 1
ATOM 1619 N N . ILE A 1 212 ? -32.048 4.568 22.163 1.00 72.56 212 ILE A N 1
ATOM 1620 C CA . ILE A 1 212 ? -31.438 5.892 22.327 1.00 72.56 212 ILE A CA 1
ATOM 1621 C C . ILE A 1 212 ? -32.239 6.935 21.550 1.00 72.56 212 ILE A C 1
ATOM 1623 O O . ILE A 1 212 ? -32.537 7.992 22.094 1.00 72.56 212 ILE A O 1
ATOM 1627 N N . GLU A 1 213 ? -32.632 6.645 20.309 1.00 70.81 213 GLU A N 1
ATOM 1628 C CA . GLU A 1 213 ? -33.449 7.554 19.499 1.00 70.81 213 GLU A CA 1
ATOM 1629 C C . GLU A 1 213 ? -34.816 7.820 20.129 1.00 70.81 213 GLU A C 1
ATOM 1631 O O . GLU A 1 213 ? -35.256 8.968 20.163 1.00 70.81 213 GLU A O 1
ATOM 1636 N N . ALA A 1 214 ? -35.445 6.792 20.704 1.00 77.38 214 ALA A N 1
ATOM 1637 C CA . ALA A 1 214 ? -36.692 6.938 21.448 1.00 77.38 214 ALA A CA 1
ATOM 1638 C C . ALA A 1 214 ? -36.532 7.721 22.768 1.00 77.38 214 ALA A C 1
ATOM 1640 O O . ALA A 1 214 ? -37.502 8.302 23.253 1.00 77.38 214 ALA A O 1
ATOM 1641 N N . ALA A 1 215 ? -35.325 7.742 23.347 1.00 68.81 215 ALA A N 1
ATOM 1642 C CA . ALA A 1 215 ? -35.009 8.374 24.629 1.00 68.81 215 ALA A CA 1
ATOM 1643 C C . ALA A 1 215 ? -34.252 9.714 24.505 1.00 68.81 215 ALA A C 1
ATOM 1645 O O . ALA A 1 215 ? -33.840 10.269 25.526 1.00 68.81 215 ALA A O 1
ATOM 1646 N N . LYS A 1 216 ? -34.033 10.229 23.285 1.00 54.78 216 LYS A N 1
ATOM 1647 C CA . LYS A 1 216 ? -33.234 11.441 23.041 1.00 54.78 216 LYS A CA 1
ATOM 1648 C C . LYS A 1 216 ? -33.813 12.657 23.771 1.00 54.78 216 LYS A C 1
ATOM 1650 O O . LYS A 1 216 ? -34.884 13.152 23.425 1.00 54.78 216 LYS A O 1
ATOM 1655 N N . GLU A 1 217 ? -33.035 13.206 24.703 1.00 55.06 217 GLU A N 1
ATOM 1656 C CA . GLU A 1 217 ? -33.138 14.614 25.092 1.00 55.06 217 GLU A CA 1
ATOM 1657 C C . GLU A 1 217 ? -32.296 15.466 24.118 1.00 55.06 217 GLU A C 1
ATOM 1659 O O . GLU A 1 217 ? -31.205 15.041 23.720 1.00 55.06 217 GLU A O 1
ATOM 1664 N N . PRO A 1 218 ? -32.761 16.654 23.694 1.00 47.12 218 PRO A N 1
ATOM 1665 C CA . PRO A 1 218 ? -32.005 17.504 22.777 1.00 47.12 218 PRO A CA 1
ATOM 1666 C C . PRO A 1 218 ? -30.666 17.951 23.399 1.00 47.12 218 PRO A C 1
ATOM 1668 O O . PRO A 1 218 ? -30.672 18.662 24.400 1.00 47.12 218 PRO A O 1
ATOM 1671 N N . GLY A 1 219 ? -29.526 17.586 22.790 1.00 52.88 219 GLY A N 1
ATOM 1672 C CA . GLY A 1 219 ? -28.228 18.239 23.050 1.00 52.88 219 GLY A CA 1
ATOM 1673 C C . GLY A 1 219 ? -27.079 17.419 23.664 1.00 52.88 219 GLY A C 1
ATOM 1674 O O . GLY A 1 219 ? -26.072 18.027 24.022 1.00 52.88 219 GLY A O 1
ATOM 1675 N N . ALA A 1 220 ? -27.162 16.088 23.784 1.00 54.72 220 ALA A N 1
ATOM 1676 C CA . ALA A 1 220 ? -26.016 15.275 24.229 1.00 54.72 220 ALA A CA 1
ATOM 1677 C C . ALA A 1 220 ? -24.846 15.348 23.218 1.00 54.72 220 ALA A C 1
ATOM 1679 O O . ALA A 1 220 ? -25.035 15.062 22.035 1.00 54.72 220 ALA A O 1
ATOM 1680 N N . LYS A 1 221 ? -23.648 15.747 23.674 1.00 55.88 221 LYS A N 1
ATOM 1681 C CA . LYS A 1 221 ? -22.437 15.882 22.842 1.00 55.88 221 LYS A CA 1
ATOM 1682 C C . LYS A 1 221 ? -21.499 14.686 23.033 1.00 55.88 221 LYS A C 1
ATOM 1684 O O . LYS A 1 221 ? -21.159 14.358 24.164 1.00 55.88 221 LYS A O 1
ATOM 1689 N N . GLY A 1 222 ? -21.066 14.072 21.928 1.00 67.12 222 GLY A N 1
ATOM 1690 C CA . GLY A 1 222 ? -20.007 13.053 21.920 1.00 67.12 222 GLY A CA 1
ATOM 1691 C C . GLY A 1 222 ? -18.605 13.645 22.135 1.00 67.12 222 GLY A C 1
ATOM 1692 O O . GLY A 1 222 ? -18.445 14.859 22.243 1.00 67.12 222 GLY A O 1
ATOM 1693 N N . LYS A 1 223 ? -17.573 12.786 22.168 1.00 76.75 223 LYS A N 1
ATOM 1694 C CA . LYS A 1 223 ? -16.165 13.181 22.407 1.00 76.75 223 LYS A CA 1
ATOM 1695 C C . LYS A 1 223 ? -15.599 14.111 21.326 1.00 76.75 223 LYS A C 1
ATOM 1697 O O . LYS A 1 223 ? -14.694 14.894 21.596 1.00 76.75 223 LYS A O 1
ATOM 1702 N N . GLY A 1 224 ? -16.120 13.990 20.111 1.00 88.06 224 GLY A N 1
ATOM 1703 C CA . GLY A 1 224 ? -15.794 14.814 18.956 1.00 88.06 224 GLY A CA 1
ATOM 1704 C C . GLY A 1 224 ? -16.234 14.128 17.666 1.00 88.06 224 GLY A C 1
ATOM 1705 O O . GLY A 1 224 ? -16.393 12.903 17.632 1.00 88.06 224 GLY A O 1
ATOM 1706 N N . ARG A 1 225 ? -16.426 14.906 16.608 1.00 94.38 225 ARG A N 1
ATOM 1707 C CA . ARG A 1 225 ? -16.882 14.455 15.295 1.00 94.38 225 ARG A CA 1
ATOM 1708 C C . ARG A 1 225 ? -15.833 14.745 14.229 1.00 94.38 225 ARG A C 1
ATOM 1710 O O . ARG A 1 225 ? -15.320 15.857 14.136 1.00 94.38 225 ARG A O 1
ATOM 1717 N N . ILE A 1 226 ? -15.529 13.751 13.405 1.00 96.81 226 ILE A N 1
ATOM 1718 C CA . ILE A 1 226 ? -14.566 13.860 12.308 1.00 96.81 226 ILE A CA 1
ATOM 1719 C C . ILE A 1 226 ? -15.211 13.469 10.981 1.00 96.81 226 ILE A C 1
ATOM 1721 O O . ILE A 1 226 ? -15.821 12.407 10.861 1.00 96.81 226 ILE A O 1
ATOM 1725 N N . VAL A 1 227 ? -15.022 14.312 9.965 1.00 97.94 227 VAL A N 1
ATOM 1726 C CA . VAL A 1 227 ? -15.274 13.945 8.565 1.00 97.94 227 VAL A CA 1
ATOM 1727 C C . VAL A 1 227 ? -14.010 13.319 7.997 1.00 97.94 227 VAL A C 1
ATOM 1729 O O . VAL A 1 227 ? -12.942 13.924 8.053 1.00 97.94 227 VAL A O 1
ATOM 1732 N N . MET A 1 228 ? -14.117 12.108 7.457 1.00 97.31 228 MET A N 1
ATOM 1733 C CA . MET A 1 228 ? -13.009 11.376 6.848 1.00 97.31 228 MET A CA 1
ATOM 1734 C C . MET A 1 228 ? -13.277 11.116 5.369 1.00 97.31 228 MET A C 1
ATOM 1736 O O . MET A 1 228 ? -14.337 10.609 5.009 1.00 97.31 228 MET A O 1
ATOM 1740 N N . ALA A 1 229 ? -12.296 11.407 4.514 1.00 97.44 229 ALA A N 1
ATOM 1741 C CA . ALA A 1 229 ? -12.414 11.201 3.075 1.00 97.44 229 ALA A CA 1
ATOM 1742 C C . ALA A 1 229 ? -11.087 10.758 2.447 1.00 97.44 229 ALA A C 1
ATOM 1744 O O . ALA A 1 229 ? -10.020 11.280 2.784 1.00 97.44 229 ALA A O 1
ATOM 1745 N N . THR A 1 230 ? -11.150 9.828 1.494 1.00 96.75 230 THR A N 1
ATOM 1746 C CA . THR A 1 230 ? -10.067 9.666 0.517 1.00 96.75 230 THR A CA 1
ATOM 1747 C C . THR A 1 230 ? -10.275 10.712 -0.575 1.00 96.75 230 THR A C 1
ATOM 1749 O O . THR A 1 230 ? -11.366 10.822 -1.142 1.00 96.75 230 THR A O 1
ATOM 1752 N N . VAL A 1 231 ? -9.239 11.515 -0.819 1.00 95.62 231 VAL A N 1
ATOM 1753 C CA . VAL A 1 231 ? -9.329 12.710 -1.668 1.00 95.62 231 VAL A CA 1
ATOM 1754 C C . VAL A 1 231 ? -9.695 12.382 -3.117 1.00 95.62 231 VAL A C 1
ATOM 1756 O O . VAL A 1 231 ? -9.567 11.246 -3.583 1.00 95.62 231 VAL A O 1
ATOM 1759 N N . LYS A 1 232 ? -10.152 13.408 -3.836 1.00 93.31 232 LYS A N 1
ATOM 1760 C CA . LYS A 1 232 ? -10.551 13.342 -5.240 1.00 93.31 232 LYS A CA 1
ATOM 1761 C C . LYS A 1 232 ? -9.541 12.571 -6.106 1.00 93.31 232 LYS A C 1
ATOM 1763 O O . LYS A 1 232 ? -8.330 12.756 -6.021 1.00 93.31 232 LYS A O 1
ATOM 1768 N N . GLY A 1 233 ? -10.067 11.689 -6.955 1.00 87.31 233 GLY A N 1
ATOM 1769 C CA . GLY A 1 233 ? -9.283 10.881 -7.890 1.00 87.31 233 GLY A CA 1
ATOM 1770 C C . GLY A 1 233 ? -8.506 9.708 -7.275 1.00 87.31 233 GLY A C 1
ATOM 1771 O O . GLY A 1 233 ? -7.979 8.895 -8.039 1.00 87.31 233 GLY A O 1
ATOM 1772 N N . ASP A 1 234 ? -8.473 9.564 -5.947 1.00 90.75 234 ASP A N 1
ATOM 1773 C CA . ASP A 1 234 ? -7.897 8.411 -5.249 1.00 90.75 234 ASP A CA 1
ATOM 1774 C C . ASP A 1 234 ? -8.992 7.478 -4.715 1.00 90.75 234 ASP A C 1
ATOM 1776 O O . ASP A 1 234 ? -10.079 7.903 -4.326 1.00 90.75 234 ASP A O 1
ATOM 1780 N N . VAL A 1 235 ? -8.704 6.182 -4.723 1.00 88.19 235 VAL A N 1
ATOM 1781 C CA . VAL A 1 235 ? -9.671 5.090 -4.531 1.00 88.19 235 VAL A CA 1
ATOM 1782 C C . VAL A 1 235 ? -9.324 4.184 -3.355 1.00 88.19 235 VAL A C 1
ATOM 1784 O O . VAL A 1 235 ? -10.101 3.299 -3.011 1.00 88.19 235 VAL A O 1
ATOM 1787 N N . HIS A 1 236 ? -8.161 4.376 -2.735 1.00 87.56 236 HIS A N 1
ATOM 1788 C CA . HIS A 1 236 ? -7.677 3.484 -1.689 1.00 87.56 236 HIS A CA 1
ATOM 1789 C C . HIS A 1 236 ? -8.184 3.925 -0.316 1.00 87.56 236 HIS A C 1
ATOM 1791 O O . HIS A 1 236 ? -8.029 5.080 0.084 1.00 87.56 236 HIS A O 1
ATOM 1797 N N . ASP A 1 237 ? -8.781 2.990 0.423 1.00 89.88 237 ASP A N 1
ATOM 1798 C CA . ASP A 1 237 ? -9.480 3.274 1.678 1.00 89.88 237 ASP A CA 1
ATOM 1799 C C . ASP A 1 237 ? -9.079 2.369 2.851 1.00 89.88 237 ASP A C 1
ATOM 1801 O O . ASP A 1 237 ? -9.518 2.635 3.964 1.00 89.88 237 ASP A O 1
ATOM 1805 N N . ILE A 1 238 ? -8.237 1.342 2.661 1.00 84.06 238 ILE A N 1
ATOM 1806 C CA . ILE A 1 238 ? -7.889 0.381 3.731 1.00 84.06 238 ILE A CA 1
ATOM 1807 C C . ILE A 1 238 ? -7.369 1.108 4.981 1.00 84.06 238 ILE A C 1
ATOM 1809 O O . ILE A 1 238 ? -7.924 0.949 6.068 1.00 84.06 238 ILE A O 1
ATOM 1813 N N . GLY A 1 239 ? -6.354 1.966 4.822 1.00 85.81 239 GLY A N 1
ATOM 1814 C CA . GLY A 1 239 ? -5.795 2.747 5.930 1.00 85.81 239 GLY A CA 1
ATOM 1815 C C . GLY A 1 239 ? -6.799 3.733 6.540 1.00 85.81 239 GLY A C 1
ATOM 1816 O O . GLY A 1 239 ? -6.868 3.864 7.759 1.00 85.81 239 GLY A O 1
ATOM 1817 N N . LYS A 1 240 ? -7.633 4.380 5.712 1.00 92.44 240 LYS A N 1
ATOM 1818 C CA . LYS A 1 240 ? -8.708 5.275 6.175 1.00 92.44 240 LYS A CA 1
ATOM 1819 C C . LYS A 1 240 ? -9.712 4.522 7.050 1.00 92.44 240 LYS A C 1
ATOM 1821 O O . LYS A 1 240 ? -10.067 5.009 8.118 1.00 92.44 240 LYS A O 1
ATOM 1826 N N . ASN A 1 241 ? -10.144 3.339 6.619 1.00 85.12 241 ASN A N 1
ATOM 1827 C CA . ASN A 1 241 ? -11.127 2.529 7.338 1.00 85.12 241 ASN A CA 1
ATOM 1828 C C . ASN A 1 241 ? -10.560 2.049 8.673 1.00 85.12 241 ASN A C 1
ATOM 1830 O O . ASN A 1 241 ? -11.256 2.101 9.681 1.00 85.12 241 ASN A O 1
ATOM 1834 N N . ILE A 1 242 ? -9.282 1.663 8.696 1.00 81.25 242 ILE A N 1
ATOM 1835 C CA . ILE A 1 242 ? -8.558 1.339 9.928 1.00 81.25 242 ILE A CA 1
ATOM 1836 C C . ILE A 1 242 ? -8.576 2.535 10.896 1.00 81.25 242 ILE A C 1
ATOM 1838 O O . ILE A 1 242 ? -8.991 2.380 12.043 1.00 81.25 242 ILE A O 1
ATOM 1842 N N . VAL A 1 243 ? -8.201 3.736 10.441 1.00 88.00 243 VAL A N 1
ATOM 1843 C CA . VAL A 1 243 ? -8.229 4.954 11.274 1.00 88.00 243 VAL A CA 1
ATOM 1844 C C . VAL A 1 243 ? -9.645 5.254 11.774 1.00 88.00 243 VAL A C 1
ATOM 1846 O O . VAL A 1 243 ? -9.824 5.522 12.960 1.00 88.00 243 VAL A O 1
ATOM 1849 N N . GLY A 1 244 ? -10.655 5.168 10.906 1.00 87.62 244 GLY A N 1
ATOM 1850 C CA . GLY A 1 244 ? -12.052 5.397 11.274 1.00 87.62 244 GLY A CA 1
ATOM 1851 C C . GLY A 1 244 ? -12.532 4.430 12.357 1.00 87.62 244 GLY A C 1
ATOM 1852 O O . GLY A 1 244 ? -13.106 4.858 13.356 1.00 87.62 244 GLY A O 1
ATOM 1853 N N . VAL A 1 245 ? -12.218 3.141 12.218 1.00 76.94 245 VAL A N 1
ATOM 1854 C CA . VAL A 1 245 ? -12.517 2.115 13.226 1.00 76.94 245 VAL A CA 1
ATOM 1855 C C . VAL A 1 245 ? -11.823 2.429 14.554 1.00 76.94 245 VAL A C 1
ATOM 1857 O O . VAL A 1 245 ? -12.464 2.406 15.602 1.00 76.94 245 VAL A O 1
ATOM 1860 N N . VAL A 1 246 ? -10.535 2.777 14.528 1.00 77.75 246 VAL A N 1
ATOM 1861 C CA . VAL A 1 246 ? -9.760 3.094 15.738 1.00 77.75 246 VAL A CA 1
ATOM 1862 C C . VAL A 1 246 ? -10.263 4.376 16.429 1.00 77.75 246 VAL A C 1
ATOM 1864 O O . VAL A 1 246 ? -10.282 4.446 17.659 1.00 77.75 246 VAL A O 1
ATOM 1867 N N . LEU A 1 247 ? -10.732 5.378 15.681 1.00 83.94 247 LEU A N 1
ATOM 1868 C CA . LEU A 1 247 ? -11.349 6.586 16.242 1.00 83.94 247 LEU A CA 1
ATOM 1869 C C . LEU A 1 247 ? -12.725 6.297 16.858 1.00 83.94 247 LEU A C 1
ATOM 1871 O O . LEU A 1 247 ? -12.991 6.736 17.978 1.00 83.94 247 LEU A O 1
ATOM 1875 N N . GLN A 1 248 ? -13.561 5.498 16.189 1.00 79.50 248 GLN A N 1
ATOM 1876 C CA . GLN A 1 248 ? -14.848 5.039 16.731 1.00 79.50 248 GLN A CA 1
ATOM 1877 C C . GLN A 1 248 ? -14.659 4.244 18.025 1.00 79.50 248 GLN A C 1
ATOM 1879 O O . GLN A 1 248 ? -15.381 4.464 18.996 1.00 79.50 248 GLN A O 1
ATOM 1884 N N . CYS A 1 249 ? -13.629 3.396 18.076 1.00 66.88 249 CYS A N 1
ATOM 1885 C CA . CYS A 1 249 ? -13.212 2.700 19.290 1.00 66.88 249 CYS A CA 1
ATOM 1886 C C . CYS A 1 249 ? -12.915 3.644 20.459 1.00 66.88 249 CYS A C 1
ATOM 1888 O O . CYS A 1 249 ? -13.007 3.239 21.606 1.00 66.88 249 CYS A O 1
ATOM 1890 N N . ASN A 1 250 ? -12.562 4.898 20.190 1.00 70.44 250 ASN A N 1
ATOM 1891 C CA . ASN A 1 250 ? -12.206 5.875 21.209 1.00 70.44 250 ASN A CA 1
ATOM 1892 C C . ASN A 1 250 ? -13.310 6.905 21.471 1.00 70.44 250 ASN A C 1
ATOM 1894 O O . ASN A 1 250 ? -13.026 7.929 22.096 1.00 70.44 250 ASN A O 1
ATOM 1898 N N . GLY A 1 251 ? -14.543 6.639 21.025 1.00 73.50 251 GLY A N 1
ATOM 1899 C CA . GLY A 1 251 ? -15.726 7.462 21.293 1.00 73.50 251 GLY A CA 1
ATOM 1900 C C . GLY A 1 251 ? -15.921 8.649 20.345 1.00 73.50 251 GLY A C 1
ATOM 1901 O O . GLY A 1 251 ? -16.744 9.517 20.634 1.00 73.50 251 GLY A O 1
ATOM 1902 N N . PHE A 1 252 ? -15.171 8.717 19.239 1.00 83.62 252 PHE A N 1
ATOM 1903 C CA . PHE A 1 252 ? -15.385 9.724 18.197 1.00 83.62 252 PHE A CA 1
ATOM 1904 C C . PHE A 1 252 ? -16.505 9.304 17.242 1.00 83.62 252 PHE A C 1
ATOM 1906 O O . PHE A 1 252 ? -16.612 8.139 16.852 1.00 83.62 252 PHE A O 1
ATOM 1913 N N . GLU A 1 253 ? -17.298 10.274 16.800 1.00 86.56 253 GLU A N 1
ATOM 1914 C CA . GLU A 1 253 ? -18.221 10.094 15.686 1.00 86.56 253 GLU A CA 1
ATOM 1915 C C . GLU A 1 253 ? -17.457 10.270 14.368 1.00 86.56 253 GLU A C 1
ATOM 1917 O O . GLU A 1 253 ? -16.863 11.319 14.123 1.00 86.56 253 GLU A O 1
ATOM 1922 N N . VAL A 1 254 ? -17.451 9.237 13.523 1.00 90.81 254 VAL A N 1
ATOM 1923 C CA . VAL A 1 254 ? -16.728 9.241 12.243 1.00 90.81 254 VAL A CA 1
ATOM 1924 C C . VAL A 1 254 ? -17.723 9.246 11.092 1.00 90.81 254 VAL A C 1
ATOM 1926 O O . VAL A 1 254 ? -18.487 8.293 10.925 1.00 90.81 254 VAL A O 1
ATOM 1929 N N . ILE A 1 255 ? -17.668 10.298 10.278 1.00 94.50 255 ILE A N 1
ATOM 1930 C CA . ILE A 1 255 ? -18.434 10.447 9.042 1.00 94.50 255 ILE A CA 1
ATOM 1931 C C . ILE A 1 255 ? -17.507 10.102 7.883 1.00 94.50 255 ILE A C 1
ATOM 1933 O O . ILE A 1 255 ? -16.710 10.926 7.434 1.00 94.50 255 ILE A O 1
ATOM 1937 N N . ASP A 1 256 ? -17.584 8.855 7.431 1.00 94.75 256 ASP A N 1
ATOM 1938 C CA . ASP A 1 256 ? -16.794 8.367 6.306 1.00 94.75 256 ASP A CA 1
ATOM 1939 C C . ASP A 1 256 ? -17.491 8.675 4.974 1.00 94.75 256 ASP A C 1
ATOM 1941 O O . ASP A 1 256 ? -18.527 8.091 4.649 1.00 94.75 256 ASP A O 1
ATOM 1945 N N . MET A 1 257 ? -16.899 9.578 4.194 1.00 95.94 257 MET A N 1
ATOM 1946 C CA . MET A 1 257 ? -17.397 9.985 2.878 1.00 95.94 257 MET A CA 1
ATOM 1947 C C . MET A 1 257 ? -17.005 9.021 1.751 1.00 95.94 257 MET A C 1
ATOM 1949 O O . MET A 1 257 ? -17.446 9.182 0.615 1.00 95.94 257 MET A O 1
ATOM 1953 N N . GLY A 1 258 ? -16.183 8.011 2.042 1.00 92.75 258 GLY A N 1
ATOM 1954 C CA . GLY A 1 258 ? -15.685 7.066 1.054 1.00 92.75 258 GLY A CA 1
ATOM 1955 C C . GLY A 1 258 ? -14.476 7.597 0.287 1.00 92.75 258 GLY A C 1
ATOM 1956 O O . GLY A 1 258 ? -13.527 8.120 0.880 1.00 92.75 258 GLY A O 1
ATOM 1957 N N . VAL A 1 259 ? -14.477 7.378 -1.029 1.00 93.88 259 VAL A N 1
ATOM 1958 C CA . VAL A 1 259 ? -13.326 7.615 -1.910 1.00 93.88 259 VAL A CA 1
ATOM 1959 C C . VAL A 1 259 ? -13.665 8.516 -3.085 1.00 93.88 259 VAL A C 1
ATOM 1961 O O . VAL A 1 259 ? -14.835 8.672 -3.425 1.00 93.88 259 VAL A O 1
ATOM 1964 N N . MET A 1 260 ? -12.635 9.085 -3.716 1.00 92.19 260 MET A N 1
ATOM 1965 C CA . MET A 1 260 ? -12.750 10.060 -4.803 1.00 92.19 260 MET A CA 1
ATOM 1966 C C . MET A 1 260 ? -13.608 11.278 -4.436 1.00 92.19 260 MET A C 1
ATOM 1968 O O . MET A 1 260 ? -14.307 11.819 -5.290 1.00 92.19 260 MET A O 1
ATOM 1972 N N . VAL A 1 261 ? -13.559 11.722 -3.179 1.00 96.19 261 VAL A N 1
ATOM 1973 C CA . VAL A 1 261 ? -14.455 12.774 -2.686 1.00 96.19 261 VAL A CA 1
ATOM 1974 C C . VAL A 1 261 ? -13.922 14.159 -3.091 1.00 96.19 261 VAL A C 1
ATOM 1976 O O . VAL A 1 261 ? -12.790 14.500 -2.728 1.00 96.19 261 VAL A O 1
ATOM 1979 N N . PRO A 1 262 ? -14.696 14.975 -3.832 1.00 95.19 262 PRO A N 1
ATOM 1980 C CA . PRO A 1 262 ? -14.331 16.353 -4.153 1.00 95.19 262 PRO A CA 1
ATOM 1981 C C . PRO A 1 262 ? -14.179 17.220 -2.899 1.00 95.19 262 PRO A C 1
ATOM 1983 O O . PRO A 1 262 ? -14.894 17.042 -1.913 1.00 95.19 262 PRO A O 1
ATOM 1986 N N . TRP A 1 263 ? -13.295 18.219 -2.950 1.00 96.56 263 TRP A N 1
ATOM 1987 C CA . TRP A 1 263 ? -13.078 19.126 -1.818 1.00 96.56 263 TRP A CA 1
ATOM 1988 C C . TRP A 1 263 ? -14.353 19.877 -1.407 1.00 96.56 263 TRP A C 1
ATOM 1990 O O . TRP A 1 263 ? -14.539 20.146 -0.221 1.00 96.56 263 TRP A O 1
ATOM 2000 N N . GLN A 1 264 ? -15.237 20.187 -2.365 1.00 97.44 264 GLN A N 1
ATOM 2001 C CA . GLN A 1 264 ? -16.508 20.865 -2.107 1.00 97.44 264 GLN A CA 1
ATOM 2002 C C . GLN A 1 264 ? -17.366 20.041 -1.156 1.00 97.44 264 GLN A C 1
ATOM 2004 O O . GLN A 1 264 ? -17.861 20.562 -0.161 1.00 97.44 264 GLN A O 1
ATOM 2009 N N . ASP A 1 265 ? -17.488 18.747 -1.440 1.00 97.44 265 ASP A N 1
ATOM 2010 C CA . ASP A 1 265 ? -18.317 17.838 -0.662 1.00 97.44 265 ASP A CA 1
ATOM 2011 C C . ASP A 1 265 ? -17.716 17.622 0.728 1.00 97.44 265 ASP A C 1
ATOM 2013 O O . ASP A 1 265 ? -18.454 17.599 1.707 1.00 97.44 265 ASP A O 1
ATOM 2017 N N . ILE A 1 266 ? -16.383 17.556 0.843 1.00 97.69 266 ILE A N 1
ATOM 2018 C CA . ILE A 1 266 ? -15.687 17.453 2.137 1.00 97.69 266 ILE A CA 1
ATOM 2019 C C . ILE A 1 266 ? -15.995 18.665 3.024 1.00 97.69 266 ILE A C 1
ATOM 2021 O O . ILE A 1 266 ? -16.355 18.506 4.191 1.00 97.69 266 ILE A O 1
ATOM 2025 N N . ILE A 1 267 ? -15.867 19.877 2.478 1.00 96.69 267 ILE A N 1
ATOM 2026 C CA . ILE A 1 267 ? -16.147 21.115 3.215 1.00 96.69 267 ILE A CA 1
ATOM 2027 C C . ILE A 1 267 ? -17.637 21.214 3.563 1.00 96.69 267 ILE A C 1
ATOM 2029 O O . ILE A 1 267 ? -17.977 21.552 4.697 1.00 96.69 267 ILE A O 1
ATOM 2033 N N . ASN A 1 268 ? -18.525 20.891 2.619 1.00 96.75 268 ASN A N 1
ATOM 2034 C CA . ASN A 1 268 ? -19.968 20.902 2.848 1.00 96.75 268 ASN A CA 1
ATOM 2035 C C . ASN A 1 268 ? -20.352 19.920 3.954 1.00 96.75 268 ASN A C 1
ATOM 2037 O O . ASN A 1 268 ? -21.002 20.323 4.912 1.00 96.75 268 ASN A O 1
ATOM 2041 N N . ALA A 1 269 ? -19.874 18.677 3.891 1.00 96.81 269 ALA A N 1
ATOM 2042 C CA . ALA A 1 269 ? -20.139 17.670 4.909 1.00 96.81 269 ALA A CA 1
ATOM 2043 C C . ALA A 1 269 ? -19.605 18.089 6.284 1.00 96.81 269 ALA A C 1
ATOM 2045 O O . ALA A 1 269 ? -20.284 17.877 7.287 1.00 96.81 269 ALA A O 1
ATOM 2046 N N . ALA A 1 270 ? -18.424 18.713 6.352 1.00 96.31 270 ALA A N 1
ATOM 2047 C CA . ALA A 1 270 ? -17.880 19.221 7.609 1.00 96.31 270 ALA A CA 1
ATOM 2048 C C . ALA A 1 270 ? -18.771 20.306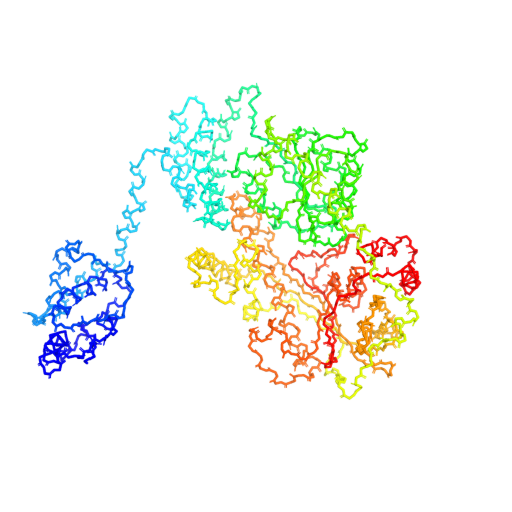 8.234 1.00 96.31 270 ALA A C 1
ATOM 2050 O O . ALA A 1 270 ? -18.980 20.291 9.444 1.00 96.31 270 ALA A O 1
ATOM 2051 N N . ASN A 1 271 ? -19.332 21.201 7.419 1.00 94.19 271 ASN A N 1
ATOM 2052 C CA . ASN A 1 271 ? -20.241 22.248 7.886 1.00 94.19 271 ASN A CA 1
ATOM 2053 C C . ASN A 1 271 ? -21.634 21.702 8.240 1.00 94.19 271 ASN A C 1
ATOM 2055 O O . ASN A 1 271 ? -22.161 22.016 9.300 1.00 94.19 271 ASN A O 1
ATOM 2059 N N . GLU A 1 272 ? -22.228 20.872 7.379 1.00 95.12 272 GLU A N 1
ATOM 2060 C CA . GLU A 1 272 ? -23.566 20.286 7.570 1.00 95.12 272 GLU A CA 1
ATOM 2061 C C . GLU A 1 272 ? -23.648 19.386 8.800 1.00 95.12 272 GLU A C 1
ATOM 2063 O O . GLU A 1 272 ? -24.713 19.235 9.396 1.00 95.12 272 GLU A O 1
ATOM 2068 N N . ASN A 1 273 ? -22.521 18.785 9.171 1.00 91.56 273 ASN A N 1
ATOM 2069 C CA . ASN A 1 273 ? -22.435 17.897 10.310 1.00 91.56 273 ASN A CA 1
ATOM 2070 C C . ASN A 1 273 ? -21.704 18.534 11.491 1.00 91.56 273 ASN A C 1
ATOM 2072 O O . ASN A 1 273 ? -21.294 17.781 12.357 1.00 91.56 273 ASN A O 1
ATOM 2076 N N . ASP A 1 274 ? -21.504 19.853 11.573 1.00 91.75 274 ASP A N 1
ATOM 2077 C CA . ASP A 1 274 ? -20.824 20.498 12.716 1.00 91.75 274 ASP A CA 1
ATOM 2078 C C . ASP A 1 274 ? -19.536 19.757 13.150 1.00 91.75 274 ASP A C 1
ATOM 2080 O O . ASP A 1 274 ? -19.338 19.440 14.326 1.00 91.75 274 ASP A O 1
ATOM 2084 N N . ALA A 1 275 ? -18.702 19.361 12.184 1.00 95.38 275 ALA A N 1
ATOM 2085 C CA . ALA A 1 275 ? -17.545 18.518 12.455 1.00 95.38 275 ALA A CA 1
ATOM 2086 C C . ALA A 1 275 ? -16.465 19.287 13.228 1.00 95.38 275 ALA A C 1
ATOM 2088 O O . ALA A 1 275 ? -16.143 20.431 12.909 1.00 95.38 275 ALA A O 1
ATOM 2089 N N . ASP A 1 276 ? -15.833 18.630 14.199 1.00 96.44 276 ASP A N 1
ATOM 2090 C CA . ASP A 1 276 ? -14.743 19.218 14.977 1.00 96.44 276 ASP A CA 1
ATOM 2091 C C . ASP A 1 276 ? -13.415 19.209 14.215 1.00 96.44 276 ASP A C 1
ATOM 2093 O O . ASP A 1 276 ? -12.533 20.010 14.520 1.00 96.44 276 ASP A O 1
ATOM 2097 N N . MET A 1 277 ? -13.244 18.298 13.249 1.00 97.06 277 MET A N 1
ATOM 2098 C CA . MET A 1 277 ? -12.039 18.168 12.424 1.00 97.06 277 MET A CA 1
ATOM 2099 C C . MET A 1 277 ? -12.301 17.435 11.098 1.00 97.06 277 MET A C 1
ATOM 2101 O O . MET A 1 277 ? -13.292 16.717 10.947 1.00 97.06 277 MET A O 1
ATOM 2105 N N . ILE A 1 278 ? -11.376 17.585 10.148 1.00 98.44 278 ILE A N 1
ATOM 2106 C CA . ILE A 1 278 ? -11.382 16.897 8.846 1.00 98.44 278 ILE A CA 1
ATOM 2107 C C . ILE A 1 278 ? -10.142 16.005 8.744 1.00 98.44 278 ILE A C 1
ATOM 2109 O O . ILE A 1 278 ? -9.038 16.454 9.040 1.00 98.44 278 ILE A O 1
ATOM 2113 N N . GLY A 1 279 ? -10.303 14.758 8.304 1.00 97.88 279 GLY A N 1
ATOM 2114 C CA . GLY A 1 279 ? -9.222 13.814 8.020 1.00 97.88 279 GLY A CA 1
ATOM 2115 C C . GLY A 1 279 ? -9.168 13.430 6.542 1.00 97.88 279 GLY A C 1
ATOM 2116 O O . GLY A 1 279 ? -10.144 12.918 5.994 1.00 97.88 279 GLY A O 1
ATOM 2117 N N . LEU A 1 280 ? -8.015 13.631 5.902 1.00 98.00 280 LEU A N 1
ATOM 2118 C CA . LEU A 1 280 ? -7.788 13.298 4.495 1.00 98.00 280 LEU A CA 1
ATOM 2119 C C . LEU A 1 280 ? -6.852 12.100 4.339 1.00 98.00 280 LEU A C 1
ATOM 2121 O O . LEU A 1 280 ? -5.815 12.018 5.003 1.00 98.00 280 LEU A O 1
ATOM 2125 N N . SER A 1 281 ? -7.195 11.208 3.410 1.00 96.38 281 SER A N 1
ATOM 2126 C CA . SER A 1 281 ? -6.386 10.049 3.026 1.00 96.38 281 SER A CA 1
ATOM 2127 C C . SER A 1 281 ? -5.964 10.104 1.555 1.00 96.38 281 SER A C 1
ATOM 2129 O O . SER A 1 281 ? -6.745 10.526 0.700 1.00 96.38 281 SER A O 1
ATOM 2131 N N . GLY A 1 282 ? -4.736 9.667 1.258 1.00 92.00 282 GLY A N 1
ATOM 2132 C CA . GLY A 1 282 ? -4.210 9.540 -0.105 1.00 92.00 282 GLY A CA 1
ATOM 2133 C C . GLY A 1 282 ? -3.081 8.508 -0.217 1.00 92.00 282 GLY A C 1
ATOM 2134 O O . GLY A 1 282 ? -2.214 8.418 0.654 1.00 92.00 282 GLY A O 1
ATOM 2135 N N . LEU A 1 283 ? -3.097 7.716 -1.287 1.00 88.56 283 LEU A N 1
ATOM 2136 C CA . LEU A 1 283 ? -2.114 6.686 -1.621 1.00 88.56 283 LEU A CA 1
ATOM 2137 C C . LEU A 1 283 ? -1.202 7.089 -2.782 1.00 88.56 283 LEU A C 1
ATOM 2139 O O . LEU A 1 283 ? -0.039 6.701 -2.783 1.00 88.56 283 LEU A O 1
ATOM 2143 N N . ILE A 1 284 ? -1.701 7.823 -3.779 1.00 86.06 284 ILE A N 1
ATOM 2144 C CA . ILE A 1 284 ? -0.918 8.181 -4.974 1.00 86.06 284 ILE A CA 1
ATOM 2145 C C . ILE A 1 284 ? -0.366 9.607 -4.894 1.00 86.06 284 ILE A C 1
ATOM 2147 O O . ILE A 1 284 ? -0.784 10.410 -4.059 1.00 86.06 284 ILE A O 1
ATOM 2151 N N . THR A 1 285 ? 0.641 9.928 -5.709 1.00 84.94 285 THR A N 1
ATOM 2152 C CA . THR A 1 285 ? 1.288 11.248 -5.657 1.00 84.94 285 THR A CA 1
ATOM 2153 C C . THR A 1 285 ? 0.369 12.404 -6.080 1.00 84.94 285 THR A C 1
ATOM 2155 O O . THR A 1 285 ? 0.469 13.446 -5.431 1.00 84.94 285 THR A O 1
ATOM 2158 N N . PRO A 1 286 ? -0.581 12.254 -7.036 1.00 85.81 286 PRO A N 1
ATOM 2159 C CA . PRO A 1 286 ? -1.584 13.291 -7.307 1.00 85.81 286 PRO A CA 1
ATOM 2160 C C . PRO A 1 286 ? -2.455 13.657 -6.095 1.00 85.81 286 PRO A C 1
ATOM 2162 O O . PRO A 1 286 ? -2.883 14.800 -5.966 1.00 85.81 286 PRO A O 1
ATOM 2165 N N . SER A 1 287 ? -2.674 12.722 -5.165 1.00 90.69 287 SER A N 1
ATOM 2166 C CA . SER A 1 287 ? -3.498 12.940 -3.968 1.00 90.69 287 SER A CA 1
ATOM 2167 C C . SER A 1 287 ? -2.928 14.020 -3.046 1.00 90.69 287 SER A C 1
ATOM 2169 O O . SER A 1 287 ? -3.672 14.685 -2.330 1.00 90.69 287 SER A O 1
ATOM 2171 N N . LEU A 1 288 ? -1.608 14.236 -3.078 1.00 89.88 288 LEU A N 1
ATOM 2172 C CA . LEU A 1 288 ? -0.955 15.285 -2.295 1.00 89.88 288 LEU A CA 1
ATOM 2173 C C . LEU A 1 288 ? -1.389 16.687 -2.734 1.00 89.88 288 LEU A C 1
ATOM 2175 O O . LEU A 1 288 ? -1.560 17.563 -1.889 1.00 89.88 288 LEU A O 1
ATOM 2179 N N . ASP A 1 289 ? -1.608 16.897 -4.033 1.00 87.50 289 ASP A N 1
ATOM 2180 C CA . ASP A 1 289 ? -2.085 18.181 -4.548 1.00 87.50 289 ASP A CA 1
ATOM 2181 C C . ASP A 1 289 ? -3.539 18.441 -4.161 1.00 87.50 289 ASP A C 1
ATOM 2183 O O . ASP A 1 289 ? -3.883 19.560 -3.785 1.00 87.50 289 ASP A O 1
ATOM 2187 N N . GLU A 1 290 ? -4.380 17.409 -4.173 1.00 93.19 290 GLU A N 1
ATOM 2188 C CA . GLU A 1 290 ? -5.761 17.524 -3.699 1.00 93.19 290 GLU A CA 1
ATOM 2189 C C . GLU A 1 290 ? -5.816 17.897 -2.210 1.00 93.19 290 GLU A C 1
ATOM 2191 O O . GLU A 1 290 ? -6.621 18.736 -1.814 1.00 93.19 290 GLU A O 1
ATOM 2196 N N . MET A 1 291 ? -4.906 17.374 -1.381 1.00 96.25 291 MET A N 1
ATOM 2197 C CA . MET A 1 291 ? -4.805 17.781 0.028 1.00 96.25 291 MET A CA 1
ATOM 2198 C C . MET A 1 291 ? -4.393 19.251 0.198 1.00 96.25 291 MET A C 1
ATOM 2200 O O . MET A 1 291 ? -4.899 19.926 1.096 1.00 96.25 291 MET A O 1
ATOM 2204 N N . VAL A 1 292 ? -3.504 19.771 -0.660 1.00 95.50 292 VAL A N 1
ATOM 2205 C CA . VAL A 1 292 ? -3.159 21.206 -0.680 1.00 95.50 292 VAL A CA 1
ATOM 2206 C C . VAL A 1 292 ? -4.369 22.041 -1.099 1.00 95.50 292 VAL A C 1
ATOM 2208 O O . VAL A 1 292 ? -4.635 23.070 -0.480 1.00 95.50 292 VAL A O 1
ATOM 2211 N N . THR A 1 293 ? -5.123 21.589 -2.106 1.00 95.31 293 THR A N 1
ATOM 2212 C CA . THR A 1 293 ? -6.369 22.235 -2.541 1.00 95.31 293 THR A CA 1
ATOM 2213 C C . THR A 1 293 ? -7.366 22.320 -1.393 1.00 95.31 293 THR A C 1
ATOM 2215 O O . THR A 1 293 ? -7.832 23.413 -1.093 1.00 95.31 293 THR A O 1
ATOM 2218 N N . VAL A 1 294 ? -7.640 21.217 -0.687 1.00 97.38 294 VAL A N 1
ATOM 2219 C CA . VAL A 1 294 ? -8.557 21.231 0.467 1.00 97.38 294 VAL A CA 1
ATOM 2220 C C . VAL A 1 294 ? -8.097 22.238 1.523 1.00 97.38 294 VAL A C 1
ATOM 2222 O O . VAL A 1 294 ? -8.905 23.045 1.972 1.00 97.38 294 VAL A O 1
ATOM 2225 N N . ALA A 1 295 ? -6.808 22.263 1.877 1.00 97.88 295 ALA A N 1
ATOM 2226 C CA . ALA A 1 295 ? -6.270 23.234 2.834 1.00 97.88 295 ALA A CA 1
ATOM 2227 C C . ALA A 1 295 ? -6.470 24.694 2.370 1.00 97.88 295 ALA A C 1
ATOM 2229 O O . ALA A 1 295 ? -6.922 25.542 3.143 1.00 97.88 295 ALA A O 1
ATOM 2230 N N . ALA A 1 296 ? -6.194 24.985 1.096 1.00 97.19 296 ALA A N 1
ATOM 2231 C CA . ALA A 1 296 ? -6.383 26.314 0.519 1.00 97.19 296 ALA A CA 1
ATOM 2232 C C . ALA A 1 296 ? -7.864 26.733 0.464 1.00 97.19 296 ALA A C 1
ATOM 2234 O O . ALA A 1 296 ? -8.191 27.894 0.720 1.00 97.19 296 ALA A O 1
ATOM 2235 N N . GLU A 1 297 ? -8.775 25.809 0.159 1.00 97.62 297 GLU A N 1
ATOM 2236 C CA . GLU A 1 297 ? -10.213 26.090 0.138 1.00 97.62 297 GLU A CA 1
ATOM 2237 C C . GLU A 1 297 ? -10.788 26.230 1.555 1.00 97.62 297 GLU A C 1
ATOM 2239 O O . GLU A 1 297 ? -11.600 27.123 1.787 1.00 97.62 297 GLU A O 1
ATOM 2244 N N . MET A 1 298 ? -10.300 25.463 2.538 1.00 97.81 298 MET A N 1
ATOM 2245 C CA . MET A 1 298 ? -10.612 25.683 3.958 1.00 97.81 298 MET A CA 1
ATOM 2246 C C . MET A 1 298 ? -10.203 27.093 4.406 1.00 97.81 298 MET A C 1
ATOM 2248 O O . MET A 1 298 ? -10.962 27.764 5.109 1.00 97.81 298 MET A O 1
ATOM 2252 N N . GLN A 1 299 ? -9.038 27.581 3.959 1.00 97.38 299 GLN A N 1
ATOM 2253 C CA . GLN A 1 299 ? -8.606 28.956 4.214 1.00 97.38 299 GLN A CA 1
ATOM 2254 C C . GLN A 1 299 ? -9.561 29.979 3.591 1.00 97.38 299 GLN A C 1
ATOM 2256 O O . GLN A 1 299 ? -9.944 30.942 4.256 1.00 97.38 299 GLN A O 1
ATOM 2261 N N . ARG A 1 300 ? -9.958 29.788 2.326 1.00 96.50 300 ARG A N 1
ATOM 2262 C CA . ARG A 1 300 ? -10.903 30.684 1.633 1.00 96.50 300 ARG A CA 1
ATOM 2263 C C . ARG A 1 300 ? -12.285 30.685 2.279 1.00 96.50 300 ARG A C 1
ATOM 2265 O O . ARG A 1 300 ? -12.930 31.730 2.325 1.00 96.50 300 ARG A O 1
ATOM 2272 N N . ALA A 1 301 ? -12.709 29.544 2.812 1.00 94.38 301 ALA A N 1
ATOM 2273 C CA . ALA A 1 301 ? -13.944 29.389 3.567 1.00 94.38 301 ALA A CA 1
ATOM 2274 C C . ALA A 1 301 ? -13.850 29.919 5.014 1.00 94.38 301 ALA A C 1
ATOM 2276 O O . ALA A 1 301 ? -14.835 29.854 5.744 1.00 94.38 301 ALA A O 1
ATOM 2277 N N . ASN A 1 302 ? -12.700 30.468 5.434 1.00 95.25 302 ASN A N 1
ATOM 2278 C CA . ASN A 1 302 ? -12.431 30.940 6.800 1.00 95.25 302 ASN A CA 1
ATOM 2279 C C . ASN A 1 302 ? -12.689 29.872 7.878 1.00 95.25 302 ASN A C 1
ATOM 2281 O O . ASN A 1 302 ? -13.085 30.188 9.002 1.00 95.25 302 ASN A O 1
ATOM 2285 N N . MET A 1 303 ? -12.468 28.602 7.539 1.00 96.06 303 MET A N 1
ATOM 2286 C CA . MET A 1 303 ? -12.577 27.503 8.491 1.00 96.06 303 MET A CA 1
ATOM 2287 C C . MET A 1 303 ? -11.440 27.581 9.513 1.00 96.06 303 MET A C 1
ATOM 2289 O O . MET A 1 303 ? -10.351 28.080 9.231 1.00 96.06 303 MET A O 1
ATOM 2293 N N . THR A 1 304 ? -11.684 27.082 10.721 1.00 94.44 304 THR A N 1
ATOM 2294 C CA . THR A 1 304 ? -10.691 27.086 11.812 1.00 94.44 304 THR A CA 1
ATOM 2295 C C . THR A 1 304 ? -10.472 25.708 12.424 1.00 94.44 304 THR A C 1
ATOM 2297 O O . THR A 1 304 ? -9.544 25.537 13.222 1.00 94.44 304 THR A O 1
ATOM 2300 N N . MET A 1 305 ? -11.293 24.717 12.054 1.00 95.50 305 MET A N 1
ATOM 2301 C CA . MET A 1 305 ? -11.128 23.351 12.537 1.00 95.50 305 MET A CA 1
ATOM 2302 C C . MET A 1 305 ? -9.807 22.728 12.057 1.00 95.50 305 MET A C 1
ATOM 2304 O O . MET A 1 305 ? -9.299 23.091 10.993 1.00 95.50 305 MET A O 1
ATOM 2308 N N . PRO A 1 306 ? -9.243 21.779 12.824 1.00 97.69 306 PRO A N 1
ATOM 2309 C CA . PRO A 1 306 ? -8.047 21.048 12.433 1.00 97.69 306 PRO A CA 1
ATOM 2310 C C . PRO A 1 306 ? -8.220 20.214 11.158 1.00 97.69 306 PRO A C 1
ATOM 2312 O O . PRO A 1 306 ? -9.257 19.581 10.943 1.00 97.69 306 PRO A O 1
ATOM 2315 N N . LEU A 1 307 ? -7.146 20.153 10.372 1.00 98.38 307 LEU A N 1
ATOM 2316 C CA . LEU A 1 307 ? -6.985 19.304 9.197 1.00 98.38 307 LEU A CA 1
ATOM 2317 C C . LEU A 1 307 ? -5.925 18.225 9.466 1.00 98.38 307 LEU A C 1
ATOM 2319 O O . LEU A 1 307 ? -4.745 18.523 9.663 1.00 98.38 307 LEU A O 1
ATOM 2323 N N . LEU A 1 308 ? -6.340 16.963 9.461 1.00 98.19 308 LEU A N 1
ATOM 2324 C CA . LEU A 1 308 ? -5.477 15.798 9.632 1.00 98.19 308 LEU A CA 1
ATOM 2325 C C . LEU A 1 308 ? -5.132 15.213 8.258 1.00 98.19 308 LEU A C 1
ATOM 2327 O O . LEU A 1 308 ? -6.010 14.984 7.428 1.00 98.19 308 LEU A O 1
ATOM 2331 N N . ILE A 1 309 ? -3.849 14.945 8.030 1.00 97.75 309 ILE A N 1
ATOM 2332 C CA . ILE A 1 309 ? -3.309 14.434 6.765 1.00 97.75 309 ILE A CA 1
ATOM 2333 C C . ILE A 1 309 ? -2.689 13.055 6.996 1.00 97.75 309 ILE A C 1
ATOM 2335 O O . ILE A 1 309 ? -1.792 12.932 7.833 1.00 97.75 309 ILE A O 1
ATOM 2339 N N . GLY A 1 310 ? -3.107 12.043 6.232 1.00 94.75 310 GLY A N 1
ATOM 2340 C CA . GLY A 1 310 ? -2.547 10.690 6.298 1.00 94.75 310 GLY A CA 1
ATOM 2341 C C . GLY A 1 310 ? -2.611 9.923 4.972 1.00 94.75 310 GLY A C 1
ATOM 2342 O O . GLY A 1 310 ? -3.175 10.385 3.982 1.00 94.75 310 GLY A O 1
ATOM 2343 N N . GLY A 1 311 ? -2.028 8.723 4.954 1.00 90.06 311 GLY A N 1
ATOM 2344 C CA . GLY A 1 311 ? -1.933 7.857 3.770 1.00 90.06 311 GLY A CA 1
ATOM 2345 C C . GLY A 1 311 ? -0.503 7.713 3.229 1.00 90.06 311 GLY A C 1
ATOM 2346 O O . GLY A 1 311 ? 0.396 8.453 3.634 1.00 90.06 311 GLY A O 1
ATOM 2347 N N . ALA A 1 312 ? -0.264 6.728 2.357 1.00 85.44 312 ALA A N 1
ATOM 2348 C CA . ALA A 1 312 ? 1.086 6.229 2.056 1.00 85.44 312 ALA A CA 1
ATOM 2349 C C . ALA A 1 312 ? 2.023 7.252 1.394 1.00 85.44 312 ALA A C 1
ATOM 2351 O O . ALA A 1 312 ? 3.230 7.212 1.628 1.00 85.44 312 ALA A O 1
ATOM 2352 N N . THR A 1 313 ? 1.494 8.175 0.587 1.00 84.38 313 THR A N 1
ATOM 2353 C CA . THR A 1 313 ? 2.298 9.233 -0.050 1.00 84.38 313 THR A CA 1
ATOM 2354 C C . THR A 1 313 ? 2.523 10.442 0.844 1.00 84.38 313 THR A C 1
ATOM 2356 O O . THR A 1 313 ? 3.376 11.283 0.545 1.00 84.38 313 THR A O 1
ATOM 2359 N N . THR A 1 314 ? 1.790 10.545 1.953 1.00 91.00 314 THR A N 1
ATOM 2360 C CA . THR A 1 314 ? 1.909 11.672 2.876 1.00 91.00 314 THR A CA 1
ATOM 2361 C C . THR A 1 314 ? 3.154 11.552 3.745 1.00 91.00 314 THR A C 1
ATOM 2363 O O . THR A 1 314 ? 3.622 10.468 4.088 1.00 91.00 314 THR A O 1
ATOM 2366 N N . SER A 1 315 ? 3.716 12.694 4.128 1.00 91.56 315 SER A N 1
ATOM 2367 C CA . SER A 1 315 ? 4.833 12.732 5.065 1.00 91.56 315 SER A CA 1
ATOM 2368 C C . SER A 1 315 ? 4.834 14.039 5.832 1.00 91.56 315 SER A C 1
ATOM 2370 O O . SER A 1 315 ? 4.491 15.084 5.280 1.00 91.56 315 SER A O 1
ATOM 2372 N N . ARG A 1 316 ? 5.343 14.003 7.066 1.00 92.56 316 ARG A N 1
ATOM 2373 C CA . ARG A 1 316 ? 5.570 15.187 7.907 1.00 92.56 316 ARG A CA 1
ATOM 2374 C C . ARG A 1 316 ? 6.268 16.304 7.139 1.00 92.56 316 ARG A C 1
ATOM 2376 O O . ARG A 1 316 ? 5.911 17.470 7.246 1.00 92.56 316 ARG A O 1
ATOM 2383 N N . VAL A 1 317 ? 7.254 15.925 6.334 1.00 90.38 317 VAL A N 1
ATOM 2384 C CA . VAL A 1 317 ? 8.064 16.849 5.548 1.00 90.38 317 VAL A CA 1
ATOM 2385 C C . VAL A 1 317 ? 7.258 17.491 4.411 1.00 90.38 317 VAL A C 1
ATOM 2387 O O . VAL A 1 317 ? 7.376 18.695 4.195 1.00 90.38 317 VAL A O 1
ATOM 2390 N N . HIS A 1 318 ? 6.448 16.721 3.678 1.00 90.00 318 HIS A N 1
ATOM 2391 C CA . HIS A 1 318 ? 5.577 17.279 2.642 1.00 90.00 318 HIS A CA 1
ATOM 2392 C C . HIS A 1 318 ? 4.501 18.186 3.253 1.00 90.00 318 HIS A C 1
ATOM 2394 O O . HIS A 1 318 ? 4.331 19.318 2.801 1.00 90.00 318 HIS A O 1
ATOM 2400 N N . THR A 1 319 ? 3.840 17.731 4.321 1.00 95.00 319 THR A N 1
ATOM 2401 C CA . THR A 1 319 ? 2.810 18.497 5.032 1.00 95.00 319 THR A CA 1
ATOM 2402 C C . THR A 1 319 ? 3.351 19.842 5.510 1.00 95.00 319 THR A C 1
ATOM 2404 O O . THR A 1 319 ? 2.752 20.869 5.203 1.00 95.00 319 THR A O 1
ATOM 2407 N N . ALA A 1 320 ? 4.522 19.861 6.155 1.00 94.31 320 ALA A N 1
ATOM 2408 C CA . ALA A 1 320 ? 5.155 21.088 6.639 1.00 94.31 320 ALA A CA 1
ATOM 2409 C C . ALA A 1 320 ? 5.520 22.082 5.519 1.00 94.31 320 ALA A C 1
ATOM 2411 O O . ALA A 1 320 ? 5.481 23.292 5.733 1.00 94.31 320 ALA A O 1
ATOM 2412 N N . LEU A 1 321 ? 5.895 21.596 4.331 1.00 90.62 321 LEU A N 1
ATOM 2413 C CA . LEU A 1 321 ? 6.302 22.458 3.218 1.00 90.62 321 LEU A CA 1
ATOM 2414 C C . LEU A 1 321 ? 5.151 22.948 2.338 1.00 90.62 321 LEU A C 1
ATOM 2416 O O . LEU A 1 321 ? 5.278 24.011 1.737 1.00 90.62 321 LEU A O 1
ATOM 2420 N N . ARG A 1 322 ? 4.109 22.133 2.143 1.00 91.44 322 ARG A N 1
ATOM 2421 C CA . ARG A 1 322 ? 3.137 22.336 1.054 1.00 91.44 322 ARG A CA 1
ATOM 2422 C C . ARG A 1 322 ? 1.704 22.503 1.536 1.00 91.44 322 ARG A C 1
ATOM 2424 O O . ARG A 1 322 ? 0.984 23.291 0.939 1.00 91.44 322 ARG A O 1
ATOM 2431 N N . ILE A 1 323 ? 1.305 21.799 2.595 1.00 95.94 323 ILE A N 1
ATOM 2432 C CA . ILE A 1 323 ? -0.086 21.795 3.074 1.00 95.94 323 ILE A CA 1
ATOM 2433 C C . ILE A 1 323 ? -0.266 22.812 4.206 1.00 95.94 323 ILE A C 1
ATOM 2435 O O . ILE A 1 323 ? -1.131 23.675 4.125 1.00 95.94 323 ILE A O 1
ATOM 2439 N N . ASP A 1 324 ? 0.588 22.762 5.232 1.00 97.06 324 ASP A N 1
ATOM 2440 C CA . ASP A 1 324 ? 0.539 23.674 6.383 1.00 97.06 324 ASP A CA 1
ATOM 2441 C C . ASP A 1 324 ? 0.598 25.167 5.997 1.00 97.06 324 ASP A C 1
ATOM 2443 O O . ASP A 1 324 ? -0.147 25.949 6.580 1.00 97.06 324 ASP A O 1
ATOM 2447 N N . PRO A 1 325 ? 1.392 25.601 4.994 1.00 96.00 325 PRO A N 1
ATOM 2448 C CA . PRO A 1 325 ? 1.386 27.003 4.567 1.00 96.00 325 PRO A CA 1
ATOM 2449 C C . PRO A 1 325 ? 0.109 27.446 3.840 1.00 96.00 325 PRO A C 1
ATOM 2451 O O . PRO A 1 325 ? -0.129 28.646 3.726 1.00 96.00 325 PRO A O 1
ATOM 2454 N N . ALA A 1 326 ? -0.697 26.510 3.325 1.00 96.25 326 ALA A N 1
ATOM 2455 C CA . ALA A 1 326 ? -1.928 26.821 2.599 1.00 96.25 326 ALA A CA 1
ATOM 2456 C C . ALA A 1 326 ? -3.118 27.113 3.531 1.00 96.25 326 ALA A C 1
ATOM 2458 O O . ALA A 1 326 ? -4.124 27.647 3.070 1.00 96.25 326 ALA A O 1
ATOM 2459 N N . PHE A 1 327 ? -3.003 26.796 4.828 1.00 97.38 327 PHE A N 1
ATOM 2460 C CA . PHE A 1 327 ? -4.068 26.958 5.815 1.00 97.38 327 PHE A CA 1
ATOM 2461 C C . PHE A 1 327 ? -3.532 27.457 7.163 1.00 97.38 327 PHE A C 1
ATOM 2463 O O . PHE A 1 327 ? -2.678 26.831 7.791 1.00 97.38 327 PHE A O 1
ATOM 2470 N N . THR A 1 328 ? -4.060 28.579 7.659 1.00 93.50 328 THR A N 1
ATOM 2471 C CA . THR A 1 328 ? -3.610 29.171 8.929 1.00 93.50 328 THR A CA 1
ATOM 2472 C C . THR A 1 328 ? -4.040 28.365 10.151 1.00 93.50 328 THR A C 1
ATOM 2474 O O . THR A 1 328 ? -3.391 28.459 11.194 1.00 93.50 328 THR A O 1
ATOM 2477 N N . GLY A 1 329 ? -5.105 27.566 10.034 1.00 94.44 329 GLY A N 1
ATOM 2478 C CA . GLY A 1 329 ? -5.560 26.683 11.103 1.00 94.44 329 GLY A CA 1
ATOM 2479 C C . GLY A 1 329 ? -4.600 25.514 11.379 1.00 94.44 329 GLY A C 1
ATOM 2480 O O . GLY A 1 329 ? -3.517 25.413 10.785 1.00 94.44 329 GLY A O 1
ATOM 2481 N N . PRO A 1 330 ? -4.956 24.624 12.320 1.00 96.62 330 PRO A N 1
ATOM 2482 C CA . PRO A 1 330 ? -4.123 23.477 12.657 1.00 96.62 330 PRO A CA 1
ATOM 2483 C C . PRO A 1 330 ? -4.061 22.475 11.498 1.00 96.62 330 PRO A C 1
ATOM 2485 O O . PRO A 1 330 ? -5.093 21.963 11.077 1.00 96.62 330 PRO A O 1
ATOM 2488 N N . VAL A 1 331 ? -2.857 22.155 11.021 1.00 98.00 331 VAL A N 1
ATOM 2489 C CA . VAL A 1 331 ? -2.615 21.065 10.063 1.00 98.00 331 VAL A CA 1
ATOM 2490 C C . VAL A 1 331 ? -1.694 20.055 10.728 1.00 98.00 331 VAL A C 1
ATOM 2492 O O . VAL A 1 331 ? -0.647 20.435 11.252 1.00 98.00 331 VAL A O 1
ATOM 2495 N N . VAL A 1 332 ? -2.071 18.777 10.730 1.00 97.31 332 VAL A N 1
ATOM 2496 C CA . VAL A 1 332 ? -1.312 17.727 11.420 1.00 97.31 332 VAL A CA 1
ATOM 2497 C C . VAL A 1 332 ? -1.158 16.505 10.523 1.00 97.31 332 VAL A C 1
ATOM 2499 O O . VAL A 1 332 ? -2.134 15.874 10.128 1.00 97.31 332 VAL A O 1
ATOM 2502 N N . HIS A 1 333 ? 0.086 16.142 10.218 1.00 97.06 333 HIS A N 1
ATOM 2503 C CA . HIS A 1 333 ? 0.417 14.842 9.636 1.00 97.06 333 HIS A CA 1
ATOM 2504 C C . HIS A 1 333 ? 0.296 13.749 10.697 1.00 97.06 333 HIS A C 1
ATOM 2506 O O . HIS A 1 333 ? 0.933 13.828 11.751 1.00 97.06 333 HIS A O 1
ATOM 2512 N N . VAL A 1 334 ? -0.494 12.722 10.399 1.00 92.75 334 VAL A N 1
ATOM 2513 C CA . VAL A 1 334 ? -0.693 11.552 11.253 1.00 92.75 334 VAL A CA 1
ATOM 2514 C C . VAL A 1 334 ? -0.114 10.338 10.537 1.00 92.75 334 VAL A C 1
ATOM 2516 O O . VAL A 1 334 ? -0.488 10.033 9.407 1.00 92.75 334 VAL A O 1
ATOM 2519 N N . LEU A 1 335 ? 0.839 9.673 11.191 1.00 84.19 335 LEU A N 1
ATOM 2520 C CA . LEU A 1 335 ? 1.614 8.592 10.579 1.00 84.19 335 LEU A CA 1
ATOM 2521 C C . LEU A 1 335 ? 0.797 7.309 10.383 1.00 84.19 335 LEU A C 1
ATOM 2523 O O . LEU A 1 335 ? 0.904 6.670 9.341 1.00 84.19 335 LEU A O 1
ATOM 2527 N N . ASP A 1 336 ? 0.026 6.935 11.398 1.00 79.31 336 ASP A N 1
ATOM 2528 C CA . ASP A 1 336 ? -0.637 5.639 11.519 1.00 79.31 336 ASP A CA 1
ATOM 2529 C C . ASP A 1 336 ? -1.900 5.770 12.389 1.00 79.31 336 ASP A C 1
ATOM 2531 O O . ASP A 1 336 ? -2.150 6.821 12.999 1.00 79.31 336 ASP A O 1
ATOM 2535 N N . ALA A 1 337 ? -2.718 4.719 12.440 1.00 76.62 337 ALA A N 1
ATOM 2536 C CA . ALA A 1 337 ? -3.977 4.760 13.175 1.00 76.62 337 ALA A CA 1
ATOM 2537 C C . ALA A 1 337 ? -3.776 4.826 14.690 1.00 76.62 337 ALA A C 1
ATOM 2539 O O . ALA A 1 337 ? -4.582 5.449 15.386 1.00 76.62 337 ALA A O 1
ATOM 2540 N N . SER A 1 338 ? -2.673 4.273 15.198 1.00 72.00 338 SER A N 1
ATOM 2541 C CA . SER A 1 338 ? -2.346 4.334 16.623 1.00 72.00 338 SER A CA 1
ATOM 2542 C C . SER A 1 338 ? -2.163 5.754 17.140 1.00 72.00 338 SER A C 1
ATOM 2544 O O . SER A 1 338 ? -2.646 6.106 18.218 1.00 72.00 338 SER A O 1
ATOM 2546 N N . ARG A 1 339 ? -1.548 6.620 16.333 1.00 80.00 339 ARG A N 1
ATOM 2547 C CA . ARG A 1 339 ? -1.338 8.026 16.685 1.00 80.00 339 ARG A CA 1
ATOM 2548 C C . ARG A 1 339 ? -2.573 8.886 16.456 1.00 80.00 339 ARG A C 1
ATOM 2550 O O . ARG A 1 339 ? -2.699 9.922 17.111 1.00 80.00 339 ARG A O 1
ATOM 2557 N N . ALA A 1 340 ? -3.481 8.473 15.571 1.00 87.00 340 ALA A N 1
ATOM 2558 C CA . ALA A 1 340 ? -4.669 9.249 15.220 1.00 87.00 340 ALA A CA 1
ATOM 2559 C C . ALA A 1 340 ? -5.533 9.586 16.444 1.00 87.00 340 ALA A C 1
ATOM 2561 O O . ALA A 1 340 ? -6.001 10.715 16.569 1.00 87.00 340 ALA A O 1
ATOM 2562 N N . VAL A 1 341 ? -5.671 8.652 17.389 1.00 82.44 341 VAL A N 1
ATOM 2563 C CA . VAL A 1 341 ? -6.464 8.837 18.618 1.00 82.44 341 VAL A CA 1
ATOM 2564 C C . VAL A 1 341 ? -5.880 9.915 19.519 1.00 82.44 341 VAL A C 1
ATOM 2566 O O . VAL A 1 341 ? -6.608 10.792 19.988 1.00 82.44 341 VAL A O 1
ATOM 2569 N N . GLY A 1 342 ? -4.569 9.852 19.771 1.00 81.44 342 GLY A N 1
ATOM 2570 C CA . GLY A 1 342 ? -3.881 10.823 20.620 1.00 81.44 342 GLY A CA 1
ATOM 2571 C C . GLY A 1 342 ? -3.947 12.226 20.023 1.00 81.44 342 GLY A C 1
ATOM 2572 O O . GLY A 1 342 ? -4.236 13.187 20.733 1.00 81.44 342 GLY A O 1
ATOM 2573 N N . VAL A 1 343 ? -3.771 12.329 18.702 1.00 91.19 343 VAL A N 1
ATOM 2574 C CA . VAL A 1 343 ? -3.894 13.591 17.963 1.00 91.19 343 VAL A CA 1
ATOM 2575 C C . VAL A 1 343 ? -5.322 14.134 18.033 1.00 91.19 343 VAL A C 1
ATOM 2577 O O . VAL A 1 343 ? -5.512 15.274 18.451 1.00 91.19 343 VAL A O 1
ATOM 2580 N N . ALA A 1 344 ? -6.333 13.333 17.689 1.00 92.50 344 ALA A N 1
ATOM 2581 C CA . ALA A 1 344 ? -7.731 13.763 17.716 1.00 92.50 344 ALA A CA 1
ATOM 2582 C C . ALA A 1 344 ? -8.165 14.198 19.126 1.00 92.50 344 ALA A C 1
ATOM 2584 O O . ALA A 1 344 ? -8.777 15.250 19.287 1.00 92.50 344 ALA A O 1
ATOM 2585 N N . THR A 1 345 ? -7.773 13.443 20.159 1.00 87.25 345 THR A N 1
ATOM 2586 C CA . THR A 1 345 ? -8.079 13.760 21.565 1.00 87.25 345 THR A CA 1
ATOM 2587 C C . THR A 1 345 ? -7.424 15.067 22.010 1.00 87.25 345 THR A C 1
ATOM 2589 O O . THR A 1 345 ? -8.071 15.886 22.662 1.00 87.25 345 THR A O 1
ATOM 2592 N N . ALA A 1 346 ? -6.164 15.307 21.634 1.00 87.94 346 ALA A N 1
ATOM 2593 C CA . ALA A 1 346 ? -5.489 16.566 21.937 1.00 87.94 346 ALA A CA 1
ATOM 2594 C C . ALA A 1 346 ? -6.167 17.761 21.246 1.00 87.94 346 ALA A C 1
ATOM 2596 O O . ALA A 1 346 ? -6.273 18.830 21.839 1.00 87.94 346 ALA A O 1
ATOM 2597 N N . LEU A 1 347 ? -6.659 17.576 20.018 1.00 93.69 347 LEU A N 1
ATOM 2598 C CA . LEU A 1 347 ? -7.262 18.636 19.207 1.00 93.69 347 LEU A CA 1
ATOM 2599 C C . LEU A 1 347 ? -8.671 19.058 19.651 1.00 93.69 347 LEU A C 1
ATOM 2601 O O . LEU A 1 347 ? -9.048 20.204 19.401 1.00 93.69 347 LEU A O 1
ATOM 2605 N N . VAL A 1 348 ? -9.426 18.175 20.312 1.00 91.31 348 VAL A N 1
ATOM 2606 C CA . VAL A 1 348 ? -10.740 18.503 20.911 1.00 91.31 348 VAL A CA 1
ATOM 2607 C C . VAL A 1 348 ? -10.643 18.926 22.380 1.00 91.31 348 VAL A C 1
ATOM 2609 O O . VAL A 1 348 ? -11.616 19.406 22.951 1.00 91.31 348 VAL A O 1
ATOM 2612 N N . SER A 1 349 ? -9.477 18.768 23.009 1.00 85.25 349 SER A N 1
ATOM 2613 C CA . SER A 1 349 ? -9.270 19.108 24.418 1.00 85.25 349 SER A CA 1
ATOM 2614 C C . SER A 1 349 ? -9.090 20.611 24.632 1.00 85.25 349 SER A C 1
ATOM 2616 O O . SER A 1 349 ? -8.159 21.211 24.096 1.00 85.25 349 SER A O 1
ATOM 2618 N N . GLU A 1 350 ? -9.898 21.204 25.514 1.00 85.06 350 GLU A N 1
ATOM 2619 C CA . GLU A 1 350 ? -9.796 22.626 25.888 1.00 85.06 350 GLU A CA 1
ATOM 2620 C C . GLU A 1 350 ? -8.450 22.994 26.536 1.00 85.06 350 GLU A C 1
ATOM 2622 O O . GLU A 1 350 ? -8.029 24.145 26.481 1.00 85.06 350 GLU A O 1
ATOM 2627 N N . THR A 1 351 ? -7.754 22.028 27.145 1.00 84.06 351 THR A N 1
ATOM 2628 C CA . THR A 1 351 ? -6.498 22.276 27.874 1.00 84.06 351 THR A CA 1
ATOM 2629 C C . THR A 1 351 ? -5.245 21.915 27.082 1.00 84.06 351 THR A C 1
ATOM 2631 O O . THR A 1 351 ? -4.178 22.465 27.352 1.00 84.06 351 THR A O 1
ATOM 2634 N N . GLN A 1 352 ? -5.344 20.993 26.119 1.00 84.62 352 GLN A N 1
ATOM 2635 C CA . GLN A 1 352 ? -4.182 20.480 25.381 1.00 84.62 352 GLN A CA 1
ATOM 2636 C C . GLN A 1 352 ? -4.061 21.053 23.968 1.00 84.62 352 GLN A C 1
ATOM 2638 O O . GLN A 1 352 ? -2.943 21.135 23.454 1.00 84.62 352 GLN A O 1
ATOM 2643 N N . LYS A 1 353 ? -5.176 21.467 23.350 1.00 91.50 353 LYS A N 1
ATOM 2644 C CA . LYS A 1 353 ? -5.225 21.885 21.943 1.00 91.50 353 LYS A CA 1
ATOM 2645 C C . LYS A 1 353 ? -4.198 22.963 21.619 1.00 91.50 353 LYS A C 1
ATOM 2647 O O . LYS A 1 353 ? -3.378 22.765 20.727 1.00 91.50 353 LYS A O 1
ATOM 2652 N N . ASP A 1 354 ? -4.199 24.071 22.353 1.00 92.25 354 ASP A N 1
ATOM 2653 C CA . ASP A 1 354 ? -3.362 25.228 22.017 1.00 92.25 354 ASP A CA 1
ATOM 2654 C C . ASP A 1 354 ? -1.860 24.923 22.113 1.00 92.25 354 ASP A C 1
ATOM 2656 O O . ASP A 1 354 ? -1.086 25.293 21.227 1.00 92.25 354 ASP A O 1
ATOM 2660 N N . ASP A 1 355 ? -1.435 24.199 23.155 1.00 93.06 355 ASP A N 1
ATOM 2661 C CA . ASP A 1 355 ? -0.037 23.782 23.306 1.00 93.06 355 ASP A CA 1
ATOM 2662 C C . ASP A 1 355 ? 0.375 22.775 22.223 1.00 93.06 355 ASP A C 1
ATOM 2664 O O . ASP A 1 355 ? 1.457 22.898 21.643 1.00 93.06 355 ASP A O 1
ATOM 2668 N N . PHE A 1 356 ? -0.496 21.814 21.903 1.00 91.88 356 PHE A N 1
ATOM 2669 C CA . PHE A 1 356 ? -0.247 20.818 20.864 1.00 91.88 356 PHE A CA 1
ATOM 2670 C C . PHE A 1 356 ? -0.116 21.454 19.472 1.00 91.88 356 PHE A C 1
ATOM 2672 O O . PHE A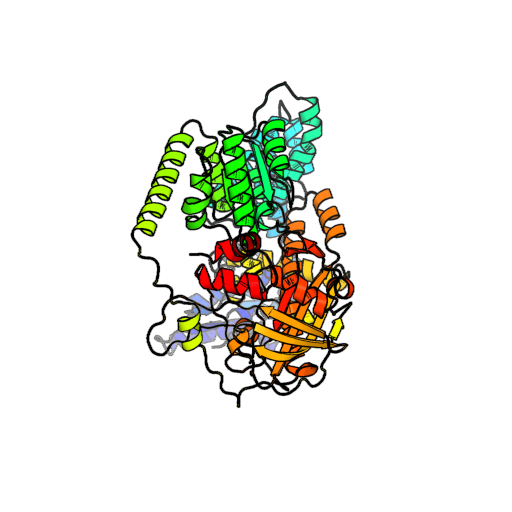 1 356 ? 0.830 21.159 18.733 1.00 91.88 356 PHE A O 1
ATOM 2679 N N . VAL A 1 357 ? -1.027 22.369 19.124 1.00 96.00 357 VAL A N 1
ATOM 2680 C CA . VAL A 1 357 ? -1.004 23.095 17.847 1.00 96.00 357 VAL A CA 1
ATOM 2681 C C . VAL A 1 357 ? 0.249 23.959 17.744 1.00 96.00 357 VAL A C 1
ATOM 2683 O O . VAL A 1 357 ? 0.935 23.900 16.724 1.00 96.00 357 VAL A O 1
ATOM 2686 N N . ARG A 1 358 ? 0.600 24.701 18.803 1.00 96.50 358 ARG A N 1
ATOM 2687 C CA . ARG A 1 358 ? 1.828 25.508 18.838 1.00 96.50 358 ARG A CA 1
ATOM 2688 C C . ARG A 1 358 ? 3.069 24.650 18.603 1.00 96.50 358 ARG A C 1
ATOM 2690 O O . ARG A 1 358 ? 3.830 24.939 17.687 1.00 96.50 358 ARG A O 1
ATOM 2697 N N . LYS A 1 359 ? 3.234 23.561 19.362 1.00 94.62 359 LYS A N 1
ATOM 2698 C CA . LYS A 1 359 ? 4.374 22.638 19.210 1.00 94.62 359 LYS A CA 1
ATOM 2699 C C . LYS A 1 359 ? 4.472 22.072 17.796 1.00 94.62 359 LYS A C 1
ATOM 2701 O O . LYS A 1 359 ? 5.568 21.974 17.256 1.00 94.62 359 LYS A O 1
ATOM 2706 N N . THR A 1 360 ? 3.338 21.728 17.189 1.00 94.62 360 THR A N 1
ATOM 2707 C CA . THR A 1 360 ? 3.300 21.205 15.816 1.00 94.62 360 THR A CA 1
ATOM 2708 C C . THR A 1 360 ? 3.703 22.272 14.794 1.00 94.62 360 THR A C 1
ATOM 2710 O O . THR A 1 360 ? 4.497 21.993 13.898 1.00 94.62 360 THR A O 1
ATOM 2713 N N . LYS A 1 361 ? 3.220 23.513 14.939 1.00 95.94 361 LYS A N 1
ATOM 2714 C CA . LYS A 1 361 ? 3.603 24.635 14.064 1.00 95.94 361 LYS A CA 1
ATOM 2715 C C . LYS A 1 361 ? 5.090 24.983 14.200 1.00 95.94 361 LYS A C 1
ATOM 2717 O O . LYS A 1 361 ? 5.745 25.187 13.178 1.00 95.94 361 LYS A O 1
ATOM 2722 N N . ASP A 1 362 ? 5.626 25.000 15.421 1.00 95.88 362 ASP A N 1
ATOM 2723 C CA . ASP A 1 362 ? 7.054 25.232 15.686 1.00 95.88 362 ASP A CA 1
ATOM 2724 C C . ASP A 1 362 ? 7.917 24.137 15.050 1.00 95.88 362 ASP A C 1
ATOM 2726 O O . ASP A 1 362 ? 8.929 24.414 14.402 1.00 95.88 362 ASP A O 1
ATOM 2730 N N . ASP A 1 363 ? 7.479 22.885 15.172 1.00 93.81 363 ASP A N 1
ATOM 2731 C CA . ASP A 1 363 ? 8.133 21.742 14.553 1.00 93.81 363 ASP A CA 1
ATOM 2732 C C . ASP A 1 363 ? 8.156 21.851 13.019 1.00 93.81 363 ASP A C 1
ATOM 2734 O O . ASP A 1 363 ? 9.193 21.650 12.383 1.00 93.81 363 ASP A O 1
ATOM 2738 N N . TYR A 1 364 ? 7.036 22.236 12.406 1.00 96.38 364 TYR A N 1
ATOM 2739 C CA . TYR A 1 364 ? 6.959 22.432 10.957 1.00 96.38 364 TYR A CA 1
ATOM 2740 C C . TYR A 1 364 ? 7.788 23.624 10.490 1.00 96.38 364 TYR A C 1
ATOM 2742 O O . TYR A 1 364 ? 8.445 23.533 9.452 1.00 96.38 364 TYR A O 1
ATOM 2750 N N . ALA A 1 365 ? 7.832 24.710 11.263 1.00 93.88 365 ALA A N 1
ATOM 2751 C CA . ALA A 1 365 ? 8.731 25.826 11.000 1.00 93.88 365 ALA A CA 1
ATOM 2752 C C . ALA A 1 365 ? 10.198 25.373 11.032 1.00 93.88 365 ALA A C 1
ATOM 2754 O O . ALA A 1 365 ? 10.946 25.676 10.104 1.00 93.88 365 ALA A O 1
ATOM 2755 N N . HIS A 1 366 ? 10.590 24.563 12.019 1.00 92.88 366 HIS A N 1
ATOM 2756 C CA . HIS A 1 366 ? 11.934 23.996 12.081 1.00 92.88 366 HIS A CA 1
ATOM 2757 C C . HIS A 1 366 ? 12.251 23.115 10.865 1.00 92.88 366 HIS A C 1
ATOM 2759 O O . HIS A 1 366 ? 13.322 23.247 10.274 1.00 92.88 366 HIS A O 1
ATOM 2765 N N . VAL A 1 367 ? 11.316 22.255 10.441 1.00 91.06 367 VAL A N 1
ATOM 2766 C CA . VAL A 1 367 ? 11.465 21.434 9.227 1.00 91.06 367 VAL A CA 1
ATOM 2767 C C . VAL A 1 367 ? 11.655 22.305 7.983 1.00 91.06 367 VAL A C 1
ATOM 2769 O O . VAL A 1 367 ? 12.514 21.986 7.159 1.00 91.06 367 VAL A O 1
ATOM 2772 N N . ARG A 1 368 ? 10.898 23.403 7.846 1.00 90.56 368 ARG A N 1
ATOM 2773 C CA . ARG A 1 368 ? 11.040 24.360 6.737 1.00 90.56 368 ARG A CA 1
ATOM 2774 C C . ARG A 1 368 ? 12.427 24.997 6.735 1.00 90.56 368 ARG A C 1
ATOM 2776 O O . ARG A 1 368 ? 13.155 24.835 5.760 1.00 90.56 368 ARG A O 1
ATOM 2783 N N . THR A 1 369 ? 12.846 25.592 7.850 1.00 88.00 369 THR A N 1
ATOM 2784 C CA . THR A 1 369 ? 14.156 26.252 7.977 1.00 88.00 369 THR A CA 1
ATOM 2785 C C . THR A 1 369 ? 15.325 25.285 7.775 1.00 88.00 369 THR A C 1
ATOM 2787 O O . THR A 1 369 ? 16.284 25.592 7.068 1.00 88.00 369 THR A O 1
ATOM 2790 N N . ALA A 1 370 ? 15.249 24.074 8.337 1.00 84.69 370 ALA A N 1
ATOM 2791 C CA . ALA A 1 370 ? 16.276 23.049 8.154 1.00 84.69 370 ALA A CA 1
ATOM 2792 C C . ALA A 1 370 ? 16.412 22.604 6.689 1.00 84.69 370 ALA A C 1
ATOM 2794 O O . ALA A 1 370 ? 17.472 22.122 6.283 1.00 84.69 370 ALA A O 1
ATOM 2795 N N . ARG A 1 371 ? 15.343 22.738 5.896 1.00 78.38 371 ARG A N 1
ATOM 2796 C CA . ARG A 1 371 ? 15.334 22.386 4.477 1.00 78.38 371 ARG A CA 1
ATOM 2797 C C . ARG A 1 371 ? 15.717 23.559 3.578 1.00 78.38 371 ARG A C 1
ATOM 2799 O O . ARG A 1 371 ? 16.413 23.319 2.604 1.00 78.38 371 ARG A O 1
ATOM 2806 N N . GLU A 1 372 ? 15.367 24.789 3.949 1.00 74.06 372 GLU A N 1
ATOM 2807 C CA . GLU A 1 372 ? 15.877 26.024 3.330 1.00 74.06 372 GLU A CA 1
ATOM 2808 C C . GLU A 1 372 ? 17.410 26.115 3.427 1.00 74.06 372 GLU A C 1
ATOM 2810 O O . GLU A 1 372 ? 18.068 26.538 2.482 1.00 74.06 372 GLU A O 1
ATOM 2815 N N . GLY A 1 373 ? 17.995 25.668 4.547 1.00 57.34 373 GLY A N 1
ATOM 2816 C CA . GLY A 1 373 ? 19.446 25.683 4.774 1.00 57.34 373 GLY A CA 1
ATOM 2817 C C . GLY A 1 373 ? 20.240 24.547 4.111 1.00 57.34 373 GLY A C 1
ATOM 2818 O O . GLY A 1 373 ? 21.471 24.594 4.090 1.00 57.34 373 GLY A O 1
ATOM 2819 N N . LYS A 1 374 ? 19.579 23.516 3.567 1.00 60.72 374 LYS A N 1
ATOM 2820 C CA . LYS A 1 374 ? 20.240 22.471 2.773 1.00 60.72 374 LYS A CA 1
ATOM 2821 C C . LYS A 1 374 ? 20.223 22.909 1.315 1.00 60.72 374 LYS A C 1
ATOM 2823 O O . LYS A 1 374 ? 19.173 22.855 0.686 1.00 60.72 374 LYS A O 1
ATOM 2828 N N . GLY A 1 375 ? 21.378 23.308 0.778 1.00 56.09 375 GLY A N 1
ATOM 2829 C CA . GLY A 1 375 ? 21.507 23.596 -0.653 1.00 56.09 375 GLY A CA 1
ATOM 2830 C C . GLY A 1 375 ? 20.886 22.469 -1.486 1.00 56.09 375 GLY A C 1
ATOM 2831 O O . GLY A 1 375 ? 21.154 21.290 -1.227 1.00 56.09 375 GLY A O 1
ATOM 2832 N N . GLN A 1 376 ? 20.018 22.825 -2.437 1.00 65.12 376 GLN A N 1
ATOM 2833 C CA . GLN A 1 376 ? 19.474 21.872 -3.403 1.00 65.12 376 GLN A CA 1
ATOM 2834 C C . GLN A 1 376 ? 20.643 21.133 -4.061 1.00 65.12 376 GLN A C 1
ATOM 2836 O O . GLN A 1 376 ? 21.679 21.728 -4.368 1.00 65.12 376 GLN A O 1
ATOM 2841 N N . SER A 1 377 ? 20.516 19.811 -4.216 1.00 72.50 377 SER A N 1
ATOM 2842 C CA . SER A 1 377 ? 21.526 19.056 -4.957 1.00 72.50 377 SER A CA 1
ATOM 2843 C C . SER A 1 377 ? 21.632 19.661 -6.350 1.00 72.50 377 SER A C 1
ATOM 2845 O O . SER A 1 377 ? 20.608 19.818 -7.007 1.00 72.50 377 SER A O 1
ATOM 2847 N N . GLN A 1 378 ? 22.848 20.020 -6.769 1.00 86.25 378 GLN A N 1
ATOM 2848 C CA . GLN A 1 378 ? 23.069 20.678 -8.051 1.00 86.25 378 GLN A CA 1
ATOM 2849 C C . GLN A 1 378 ? 22.419 19.860 -9.170 1.00 86.25 378 GLN A C 1
ATOM 2851 O O . GLN A 1 378 ? 22.765 18.692 -9.373 1.00 86.25 378 GLN A O 1
ATOM 2856 N N . LEU A 1 379 ? 21.465 20.473 -9.867 1.00 91.44 379 LEU A N 1
ATOM 2857 C CA . LEU A 1 379 ? 20.868 19.894 -11.059 1.00 91.44 379 LEU A CA 1
ATOM 2858 C C . LEU A 1 379 ? 21.750 20.218 -12.263 1.00 91.44 379 LEU A C 1
ATOM 2860 O O . LEU A 1 379 ? 22.180 21.355 -12.449 1.00 91.44 379 LEU A O 1
ATOM 2864 N N . LEU A 1 380 ? 22.036 19.193 -13.054 1.00 94.94 380 LEU A N 1
ATOM 2865 C CA . LEU A 1 380 ? 22.628 19.311 -14.376 1.00 94.94 380 LEU A CA 1
ATOM 2866 C C . LEU A 1 380 ? 21.568 19.797 -15.369 1.00 94.94 380 LEU A C 1
ATOM 2868 O O . LEU A 1 380 ? 20.374 19.519 -15.196 1.00 94.94 380 LEU A O 1
ATOM 2872 N N . SER A 1 381 ? 22.009 20.456 -16.442 1.00 96.62 381 SER A N 1
ATOM 2873 C CA . SER A 1 381 ? 21.140 20.652 -17.603 1.00 96.62 381 SER A CA 1
ATOM 2874 C C . SER A 1 381 ? 20.695 19.291 -18.152 1.00 96.62 381 SER A C 1
ATOM 2876 O O . SER A 1 381 ? 21.378 18.277 -17.972 1.00 96.62 381 SER A O 1
ATOM 2878 N N . ILE A 1 382 ? 19.541 19.233 -18.815 1.00 97.12 382 ILE A N 1
ATOM 2879 C CA . ILE A 1 382 ? 19.073 17.991 -19.440 1.00 97.12 382 ILE A CA 1
ATOM 2880 C C . ILE A 1 382 ? 20.077 17.468 -20.483 1.00 97.12 382 ILE A C 1
ATOM 2882 O O . ILE A 1 382 ? 20.234 16.258 -20.622 1.00 97.12 382 ILE A O 1
ATOM 2886 N N . GLU A 1 383 ? 20.809 18.354 -21.161 1.00 97.56 383 GLU A N 1
ATOM 2887 C CA . GLU A 1 383 ? 21.865 17.988 -22.111 1.00 97.56 383 GLU A CA 1
ATOM 2888 C C . GLU A 1 383 ? 23.061 17.326 -21.414 1.00 97.56 383 GLU A C 1
ATOM 2890 O O . GLU A 1 383 ? 23.473 16.238 -21.816 1.00 97.56 383 GLU A O 1
ATOM 2895 N N . ASP A 1 384 ? 23.557 17.907 -20.318 1.00 97.19 384 ASP A N 1
ATOM 2896 C CA . ASP A 1 384 ? 24.657 17.327 -19.534 1.00 97.19 384 ASP A CA 1
ATOM 2897 C C . ASP A 1 384 ? 24.252 15.990 -18.894 1.00 97.19 384 ASP A C 1
ATOM 2899 O O . ASP A 1 384 ? 25.030 15.035 -18.864 1.00 97.19 384 ASP A O 1
ATOM 2903 N N . ALA A 1 385 ? 23.010 15.885 -18.410 1.00 97.38 385 ALA A N 1
ATOM 2904 C CA . ALA A 1 385 ? 22.481 14.636 -17.871 1.00 97.38 385 ALA A CA 1
ATOM 2905 C C . ALA A 1 385 ? 22.394 13.543 -18.950 1.00 97.38 385 ALA A C 1
ATOM 2907 O O . ALA A 1 385 ? 22.709 12.388 -18.669 1.00 97.38 385 ALA A O 1
ATOM 2908 N N . ARG A 1 386 ? 21.996 13.893 -20.183 1.00 97.75 386 ARG A N 1
ATOM 2909 C CA . ARG A 1 386 ? 21.986 12.981 -21.342 1.00 97.75 386 ARG A CA 1
ATOM 2910 C C . ARG A 1 386 ? 23.397 12.573 -21.764 1.00 97.75 386 ARG A C 1
ATOM 2912 O O . ARG A 1 386 ? 23.589 11.425 -22.149 1.00 97.75 386 ARG A O 1
ATOM 2919 N N . ALA A 1 387 ? 24.374 13.473 -21.665 1.00 97.06 387 ALA A N 1
ATOM 2920 C CA . ALA A 1 387 ? 25.775 13.164 -21.947 1.00 97.06 387 ALA A CA 1
ATOM 2921 C C . ALA A 1 387 ? 26.378 12.167 -20.937 1.00 97.06 387 ALA A C 1
ATOM 2923 O O . ALA A 1 387 ? 27.264 11.402 -21.297 1.00 97.06 387 ALA A O 1
ATOM 2924 N N . ASN A 1 388 ? 25.867 12.133 -19.700 1.00 96.94 388 ASN A N 1
ATOM 2925 C CA . ASN A 1 388 ? 26.229 11.155 -18.667 1.00 96.94 388 ASN A CA 1
ATOM 2926 C C . ASN A 1 388 ? 25.208 9.997 -18.560 1.00 96.94 388 ASN A C 1
ATOM 2928 O O . ASN A 1 388 ? 24.928 9.504 -17.461 1.00 96.94 388 ASN A O 1
ATOM 2932 N N . ALA A 1 389 ? 24.580 9.604 -19.673 1.00 97.00 389 ALA A N 1
ATOM 2933 C CA . ALA A 1 389 ? 23.611 8.508 -19.700 1.00 97.00 389 ALA A CA 1
ATOM 2934 C C . ALA A 1 389 ? 24.253 7.151 -19.373 1.00 97.00 389 ALA A C 1
ATOM 2936 O O . ALA A 1 389 ? 25.458 6.957 -19.520 1.00 97.00 389 ALA A O 1
ATOM 2937 N N . PHE A 1 390 ? 23.429 6.192 -18.946 1.00 97.00 390 PHE A N 1
ATOM 2938 C CA . PHE A 1 390 ? 23.887 4.814 -18.825 1.00 97.00 390 PHE A CA 1
ATOM 2939 C C . PHE A 1 390 ? 24.107 4.218 -20.220 1.00 97.00 390 PHE A C 1
ATOM 2941 O O . PHE A 1 390 ? 23.240 4.317 -21.094 1.00 97.00 390 PHE A O 1
ATOM 2948 N N . GLU A 1 391 ? 25.268 3.597 -20.413 1.00 95.50 391 GLU A N 1
ATOM 2949 C CA . GLU A 1 391 ? 25.600 2.836 -21.613 1.00 95.50 391 GLU A CA 1
ATOM 2950 C C . GLU A 1 391 ? 25.384 1.353 -21.324 1.00 95.50 391 GLU A C 1
ATOM 2952 O O . GLU A 1 391 ? 26.081 0.754 -20.503 1.00 95.50 391 GLU A O 1
ATOM 2957 N N . MET A 1 392 ? 24.379 0.769 -21.972 1.00 95.00 392 MET A N 1
ATOM 2958 C CA . MET A 1 392 ? 24.070 -0.645 -21.806 1.00 95.00 392 MET A CA 1
ATOM 2959 C C . MET A 1 392 ? 25.024 -1.534 -22.612 1.00 95.00 392 MET A C 1
ATOM 2961 O O . MET A 1 392 ? 25.457 -1.175 -23.707 1.00 95.00 392 MET A O 1
ATOM 2965 N N . ASP A 1 393 ? 25.310 -2.727 -22.095 1.00 97.00 393 ASP A N 1
ATOM 2966 C CA . ASP A 1 393 ? 26.007 -3.769 -22.846 1.00 97.00 393 ASP A CA 1
ATOM 2967 C C . ASP A 1 393 ? 25.032 -4.484 -23.795 1.00 97.00 393 ASP A C 1
ATOM 2969 O O . ASP A 1 393 ? 24.263 -5.351 -23.382 1.00 97.00 393 ASP A O 1
ATOM 2973 N N . GLU A 1 394 ? 25.101 -4.156 -25.087 1.00 95.81 394 GLU A N 1
ATOM 2974 C CA . GLU A 1 394 ? 24.271 -4.746 -26.151 1.00 95.81 394 GLU A CA 1
ATOM 2975 C C . GLU A 1 394 ? 24.310 -6.288 -26.191 1.00 95.81 394 GLU A C 1
ATOM 2977 O O . GLU A 1 394 ? 23.347 -6.927 -26.622 1.00 95.81 394 GLU A O 1
ATOM 2982 N N . SER A 1 395 ? 25.384 -6.925 -25.704 1.00 96.44 395 SER A N 1
ATOM 2983 C CA . SER A 1 395 ? 25.467 -8.391 -25.636 1.00 96.44 395 SER A CA 1
ATOM 2984 C C . SER A 1 395 ? 24.534 -9.005 -24.582 1.00 96.44 395 SER A C 1
ATOM 2986 O O . SER A 1 395 ? 24.182 -10.184 -24.669 1.00 96.44 395 SER A O 1
ATOM 2988 N N . LEU A 1 396 ? 24.084 -8.201 -23.613 1.00 96.50 396 LEU A N 1
ATOM 2989 C CA . LEU A 1 396 ? 23.179 -8.576 -22.525 1.00 96.50 396 LEU A CA 1
ATOM 2990 C C . LEU A 1 396 ? 21.712 -8.226 -22.811 1.00 96.50 396 LEU A C 1
ATOM 2992 O O . LEU A 1 396 ? 20.852 -8.327 -21.920 1.00 96.50 396 LEU A O 1
ATOM 2996 N N . LYS A 1 397 ? 21.395 -7.861 -24.053 1.00 95.12 397 LYS A N 1
ATOM 2997 C CA . LYS A 1 397 ? 20.029 -7.635 -24.520 1.00 95.12 397 LYS A CA 1
ATOM 2998 C C . LYS A 1 397 ? 19.194 -8.918 -24.479 1.00 95.12 397 LYS A C 1
ATOM 3000 O O . LYS A 1 397 ? 19.702 -10.037 -24.608 1.00 95.12 397 LYS A O 1
ATOM 3005 N N . ALA A 1 398 ? 17.893 -8.782 -24.232 1.00 95.38 398 ALA A N 1
ATOM 3006 C CA . ALA A 1 398 ? 16.988 -9.924 -24.307 1.00 95.38 398 ALA A CA 1
ATOM 3007 C C . ALA A 1 398 ? 16.786 -10.347 -25.775 1.00 95.38 398 ALA A C 1
ATOM 3009 O O . ALA A 1 398 ? 16.694 -9.495 -26.660 1.00 95.38 398 ALA A O 1
ATOM 3010 N N . PRO A 1 399 ? 16.693 -11.655 -26.070 1.00 95.88 399 PRO A N 1
ATOM 3011 C CA . PRO A 1 399 ? 16.322 -12.105 -27.403 1.00 95.88 399 PRO A CA 1
ATOM 3012 C C . PRO A 1 399 ? 14.898 -11.656 -27.756 1.00 95.88 399 PRO A C 1
ATOM 3014 O O . PRO A 1 399 ? 14.105 -11.259 -26.897 1.00 95.88 399 PRO A O 1
ATOM 3017 N N . ARG A 1 400 ? 14.551 -11.783 -29.040 1.00 97.38 400 ARG A N 1
ATOM 3018 C CA . ARG A 1 400 ? 13.167 -11.645 -29.502 1.00 97.38 400 ARG A CA 1
ATOM 3019 C C . ARG A 1 400 ? 12.241 -12.578 -28.693 1.00 97.38 400 ARG A C 1
ATOM 3021 O O . ARG A 1 400 ? 12.575 -13.758 -28.567 1.00 97.38 400 ARG A O 1
ATOM 3028 N N . PRO A 1 401 ? 11.083 -12.094 -28.200 1.00 98.00 401 PRO A N 1
ATOM 3029 C CA . PRO A 1 401 ? 10.063 -12.920 -27.573 1.00 98.00 401 PRO A CA 1
ATOM 3030 C C . PRO A 1 401 ? 9.670 -14.124 -28.420 1.00 98.00 401 PRO A C 1
ATOM 3032 O O . PRO A 1 401 ? 9.501 -14.005 -29.637 1.00 98.00 401 PRO A O 1
ATOM 3035 N N . ARG A 1 402 ? 9.453 -15.265 -27.762 1.00 98.00 402 ARG A N 1
ATOM 3036 C CA . ARG A 1 402 ? 8.913 -16.475 -28.401 1.00 98.00 402 ARG A CA 1
ATOM 3037 C C . ARG A 1 402 ? 7.510 -16.234 -28.945 1.00 98.00 402 ARG A C 1
ATOM 3039 O O . ARG A 1 402 ? 7.198 -16.661 -30.052 1.00 98.00 402 ARG A O 1
ATOM 3046 N N . LEU A 1 403 ? 6.690 -15.534 -28.165 1.00 97.81 403 LEU A N 1
ATOM 3047 C CA . LEU A 1 403 ? 5.301 -15.219 -28.471 1.00 97.81 403 LEU A CA 1
ATOM 3048 C C . LEU A 1 403 ? 5.083 -13.700 -28.364 1.00 97.81 403 LEU A C 1
ATOM 3050 O O . LEU A 1 403 ? 4.617 -13.218 -27.330 1.00 97.81 403 LEU A O 1
ATOM 3054 N N . PRO A 1 404 ? 5.455 -12.921 -29.398 1.00 96.94 404 PRO A N 1
ATOM 3055 C CA . PRO A 1 404 ? 5.178 -11.487 -29.436 1.00 96.94 404 PRO A CA 1
ATOM 3056 C C . PRO A 1 404 ? 3.671 -11.207 -29.569 1.00 96.94 404 PRO A C 1
ATOM 3058 O O . PRO A 1 404 ? 2.901 -12.101 -29.919 1.00 96.94 404 PRO A O 1
ATOM 3061 N N . GLY A 1 405 ? 3.263 -9.961 -29.330 1.00 96.50 405 GLY A N 1
ATOM 3062 C CA . GLY A 1 405 ? 1.860 -9.537 -29.379 1.00 96.50 405 GLY A CA 1
ATOM 3063 C C . GLY A 1 405 ? 1.177 -9.544 -28.010 1.00 96.50 405 GLY A C 1
ATOM 3064 O O . GLY A 1 405 ? 1.841 -9.659 -26.977 1.00 96.50 405 GLY A O 1
ATOM 3065 N N . VAL A 1 406 ? -0.147 -9.362 -28.011 1.00 97.75 406 VAL A N 1
ATOM 3066 C CA . VAL A 1 406 ? -0.977 -9.227 -26.801 1.00 97.75 406 VAL A CA 1
ATOM 3067 C C . VAL A 1 406 ? -1.587 -10.570 -26.393 1.00 97.75 406 VAL A C 1
ATOM 3069 O O . VAL A 1 406 ? -2.218 -11.253 -27.195 1.00 97.75 406 VAL A O 1
ATOM 3072 N N . HIS A 1 407 ? -1.455 -10.913 -25.112 1.00 98.50 407 HIS A N 1
ATOM 3073 C CA . HIS A 1 407 ? -1.943 -12.142 -24.487 1.00 98.50 407 HIS A CA 1
ATOM 3074 C C . HIS A 1 407 ? -2.930 -11.799 -23.375 1.00 98.50 407 HIS A C 1
ATOM 3076 O O . HIS A 1 407 ? -2.612 -11.022 -22.474 1.00 98.50 407 HIS A O 1
ATOM 3082 N N . ARG A 1 408 ? -4.134 -12.376 -23.436 1.00 98.56 408 ARG A N 1
ATOM 3083 C CA . ARG A 1 408 ? -5.240 -12.089 -22.509 1.00 98.56 408 ARG A CA 1
ATOM 3084 C C . ARG A 1 408 ? -5.532 -13.299 -21.631 1.00 98.56 408 ARG A C 1
ATOM 3086 O O . ARG A 1 408 ? -5.620 -14.420 -22.125 1.00 98.56 408 ARG A O 1
ATOM 3093 N N . PHE A 1 409 ? -5.760 -13.042 -20.351 1.00 98.31 409 PHE A N 1
ATOM 3094 C CA . PHE A 1 409 ? -6.042 -14.033 -19.320 1.00 98.31 409 PHE A CA 1
ATOM 3095 C C . PHE A 1 409 ? -7.327 -13.626 -18.582 1.00 98.31 409 PHE A C 1
ATOM 3097 O O . PHE A 1 409 ? -7.256 -12.935 -17.566 1.00 98.31 409 PHE A O 1
ATOM 3104 N N . PRO A 1 410 ? -8.513 -13.983 -19.107 1.00 96.94 410 PRO A N 1
ATOM 3105 C CA . PRO A 1 410 ? -9.791 -13.501 -18.575 1.00 96.94 410 PRO A CA 1
ATOM 3106 C C . PRO A 1 410 ? -10.223 -14.172 -17.260 1.00 96.94 410 PRO A C 1
ATOM 3108 O O . PRO A 1 410 ? -11.149 -13.684 -16.617 1.00 96.94 410 PRO A O 1
ATOM 3111 N N . ASP A 1 411 ? -9.599 -15.294 -16.894 1.00 96.12 411 ASP A N 1
ATOM 3112 C CA . ASP A 1 411 ? -9.902 -16.070 -15.687 1.00 96.12 411 ASP A CA 1
ATOM 3113 C C . ASP A 1 411 ? -8.666 -16.895 -15.286 1.00 96.12 411 ASP A C 1
ATOM 3115 O O . ASP A 1 411 ? -8.562 -18.086 -15.582 1.00 96.12 411 ASP A O 1
ATOM 3119 N N . TRP A 1 412 ? -7.651 -16.228 -14.729 1.00 98.12 412 TRP A N 1
ATOM 3120 C CA . TRP A 1 412 ? -6.450 -16.905 -14.229 1.00 98.12 412 TRP A CA 1
ATOM 3121 C C . TRP A 1 412 ? -6.776 -17.629 -12.916 1.00 98.12 412 TRP A C 1
ATOM 3123 O O . TRP A 1 412 ? -7.373 -17.033 -12.019 1.00 98.12 412 TRP A O 1
ATOM 3133 N N . ASP A 1 413 ? -6.369 -18.897 -12.776 1.00 97.25 413 ASP A N 1
ATOM 3134 C CA . ASP A 1 413 ? -6.672 -19.674 -11.568 1.00 97.25 413 ASP A CA 1
ATOM 3135 C C . ASP A 1 413 ? -6.002 -19.043 -10.338 1.00 97.25 413 ASP A C 1
ATOM 3137 O O . ASP A 1 413 ? -4.777 -18.957 -10.243 1.00 97.25 413 ASP A O 1
ATOM 3141 N N . LEU A 1 414 ? -6.809 -18.616 -9.366 1.00 96.81 414 LEU A N 1
ATOM 3142 C CA . LEU A 1 414 ? -6.318 -18.033 -8.118 1.00 96.81 414 LEU A CA 1
ATOM 3143 C C . LEU A 1 414 ? -5.426 -18.991 -7.327 1.00 96.81 414 LEU A C 1
ATOM 3145 O O . LEU A 1 414 ? -4.573 -18.526 -6.572 1.00 96.81 414 LEU A O 1
ATOM 3149 N N . LYS A 1 415 ? -5.588 -20.310 -7.488 1.00 96.56 415 LYS A N 1
ATOM 3150 C CA . LYS A 1 415 ? -4.728 -21.298 -6.823 1.00 96.56 415 LYS A CA 1
ATOM 3151 C C . LYS A 1 415 ? -3.270 -21.148 -7.243 1.00 96.56 415 LYS A C 1
ATOM 3153 O O . LYS A 1 415 ? -2.401 -21.224 -6.381 1.00 96.56 415 LYS A O 1
ATOM 3158 N N . ASP A 1 416 ? -3.017 -20.829 -8.512 1.00 96.25 416 ASP A N 1
ATOM 3159 C CA . ASP A 1 416 ? -1.668 -20.590 -9.036 1.00 96.25 416 ASP A CA 1
ATOM 3160 C C . ASP A 1 416 ? -1.010 -19.341 -8.435 1.00 96.25 416 ASP A C 1
ATOM 3162 O O . ASP A 1 416 ? 0.206 -19.182 -8.528 1.00 96.25 416 ASP A O 1
ATOM 3166 N N . LEU A 1 417 ? -1.796 -18.431 -7.851 1.00 98.12 417 LEU A N 1
ATOM 3167 C CA . LEU A 1 417 ? -1.296 -17.189 -7.263 1.00 98.12 417 LEU A CA 1
ATOM 3168 C C . LEU A 1 417 ? -0.912 -17.346 -5.790 1.00 98.12 417 LEU A C 1
ATOM 3170 O O . LEU A 1 417 ? -0.110 -16.562 -5.293 1.00 98.12 417 LEU A O 1
ATOM 3174 N N . VAL A 1 418 ? -1.457 -18.345 -5.087 1.00 96.94 418 VAL A N 1
ATOM 3175 C CA . VAL A 1 418 ? -1.251 -18.523 -3.637 1.00 96.94 418 VAL A CA 1
ATOM 3176 C C . VAL A 1 418 ? 0.234 -18.650 -3.291 1.00 96.94 418 VAL A C 1
ATOM 3178 O O . VAL A 1 418 ? 0.700 -18.020 -2.341 1.00 96.94 418 VAL A O 1
ATOM 3181 N N . ASP A 1 419 ? 0.985 -19.394 -4.102 1.00 94.81 419 ASP A N 1
ATOM 3182 C CA . ASP A 1 419 ? 2.417 -19.644 -3.890 1.00 94.81 419 ASP A CA 1
ATOM 3183 C C . ASP A 1 419 ? 3.310 -18.425 -4.194 1.00 94.81 419 ASP A C 1
ATOM 3185 O O . ASP A 1 419 ? 4.498 -18.429 -3.868 1.00 94.81 419 ASP A O 1
ATOM 3189 N N . TYR A 1 420 ? 2.738 -17.368 -4.780 1.00 97.75 420 TYR A N 1
ATOM 3190 C CA . TYR A 1 420 ? 3.416 -16.121 -5.151 1.00 97.75 420 TYR A CA 1
ATOM 3191 C C . TYR A 1 420 ? 3.057 -14.952 -4.223 1.00 97.75 420 TYR A C 1
ATOM 3193 O O . TYR A 1 420 ? 3.487 -13.821 -4.446 1.00 97.75 420 TYR A O 1
ATOM 3201 N N . ILE A 1 421 ? 2.266 -15.194 -3.171 1.00 97.94 421 ILE A N 1
ATOM 3202 C CA . ILE A 1 421 ? 1.906 -14.149 -2.210 1.00 97.94 421 ILE A CA 1
ATOM 3203 C C . ILE A 1 421 ? 3.132 -13.765 -1.371 1.00 97.94 421 ILE A C 1
ATOM 3205 O O . ILE A 1 421 ? 3.703 -14.593 -0.657 1.00 97.94 421 ILE A O 1
ATOM 3209 N N . ASP A 1 422 ? 3.481 -12.477 -1.382 1.00 97.38 422 ASP A N 1
ATOM 3210 C CA . ASP A 1 422 ? 4.279 -11.867 -0.318 1.00 97.38 422 ASP A CA 1
ATOM 3211 C C . ASP A 1 422 ? 3.360 -11.452 0.839 1.00 97.38 422 ASP A C 1
ATOM 3213 O O . ASP A 1 422 ? 2.564 -10.508 0.740 1.00 97.38 422 ASP A O 1
ATOM 3217 N N . TRP A 1 423 ? 3.478 -12.178 1.952 1.00 97.25 423 TRP A N 1
ATOM 3218 C CA . TRP A 1 423 ? 2.719 -11.942 3.179 1.00 97.25 423 TRP A CA 1
ATOM 3219 C C . TRP A 1 423 ? 3.263 -10.784 4.017 1.00 97.25 423 TRP A C 1
ATOM 3221 O O . TRP A 1 423 ? 2.573 -10.305 4.916 1.00 97.25 423 TRP A O 1
ATOM 3231 N N . THR A 1 424 ? 4.472 -10.291 3.746 1.00 95.44 424 THR A N 1
ATOM 3232 C CA . THR A 1 424 ? 5.064 -9.206 4.537 1.00 95.44 424 THR A CA 1
ATOM 3233 C C . THR A 1 424 ? 4.224 -7.924 4.459 1.00 95.44 424 THR A C 1
ATOM 3235 O O . THR A 1 424 ? 3.869 -7.394 5.516 1.00 95.44 424 THR A O 1
ATOM 3238 N N . PRO A 1 425 ? 3.806 -7.426 3.276 1.00 93.19 425 PRO A N 1
ATOM 3239 C CA . PRO A 1 425 ? 2.937 -6.256 3.214 1.00 93.19 425 PRO A CA 1
ATOM 3240 C C . PRO A 1 425 ? 1.525 -6.519 3.753 1.00 93.19 425 PRO A C 1
ATOM 3242 O O . PRO A 1 425 ? 0.900 -5.582 4.241 1.00 93.19 425 PRO A O 1
ATOM 3245 N N . PHE A 1 426 ? 1.045 -7.772 3.753 1.00 95.38 426 PHE A N 1
ATOM 3246 C CA . PHE A 1 426 ? -0.208 -8.128 4.430 1.00 95.38 426 PHE A CA 1
ATOM 3247 C C . PHE A 1 426 ? -0.125 -7.822 5.932 1.00 95.38 42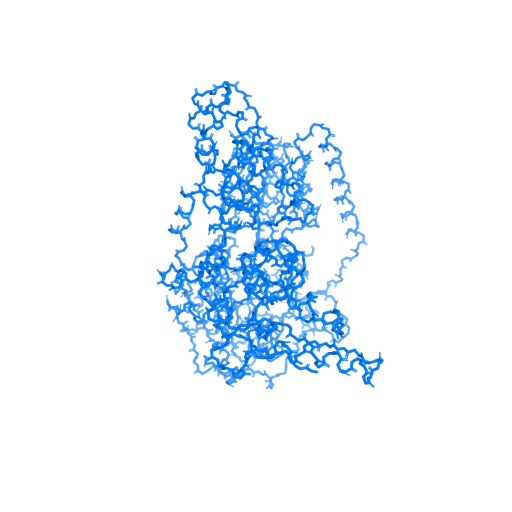6 PHE A C 1
ATOM 3249 O O . PHE A 1 426 ? -0.982 -7.114 6.451 1.00 95.38 426 PHE A O 1
ATOM 3256 N N . PHE A 1 427 ? 0.927 -8.264 6.630 1.00 93.50 427 PHE A N 1
ATOM 3257 C CA . PHE A 1 427 ? 1.100 -7.942 8.054 1.00 93.50 427 PHE A CA 1
ATOM 3258 C C . PHE A 1 427 ? 1.296 -6.444 8.302 1.00 93.50 427 PHE A C 1
ATOM 3260 O O . PHE A 1 427 ? 0.737 -5.905 9.256 1.00 93.50 427 PHE A O 1
ATOM 3267 N N . ARG A 1 428 ? 2.019 -5.748 7.415 1.00 88.06 428 ARG A N 1
ATOM 3268 C CA . ARG A 1 428 ? 2.206 -4.291 7.512 1.00 88.06 428 ARG A CA 1
ATOM 3269 C C . ARG A 1 428 ? 0.899 -3.516 7.367 1.00 88.06 428 ARG A C 1
ATOM 3271 O O . ARG A 1 428 ? 0.711 -2.544 8.089 1.00 88.06 428 ARG A O 1
ATOM 3278 N N . ALA A 1 429 ? -0.009 -3.949 6.488 1.00 84.94 429 ALA A N 1
ATOM 3279 C CA . ALA A 1 429 ? -1.344 -3.356 6.366 1.00 84.94 429 ALA A CA 1
ATOM 3280 C C . ALA A 1 429 ? -2.162 -3.483 7.664 1.00 84.94 429 ALA A C 1
ATOM 3282 O O . ALA A 1 429 ? -3.040 -2.667 7.925 1.00 84.94 429 ALA A O 1
ATOM 3283 N N . TRP A 1 430 ? -1.831 -4.474 8.495 1.00 86.19 430 TRP A N 1
ATOM 3284 C CA . TRP A 1 430 ? -2.383 -4.687 9.830 1.00 86.19 430 TRP A CA 1
ATOM 3285 C C . TRP A 1 430 ? -1.498 -4.121 10.956 1.00 86.19 430 TRP A C 1
ATOM 3287 O O . TRP A 1 430 ? -1.634 -4.544 12.101 1.00 86.19 430 TRP A O 1
ATOM 3297 N N . GLU A 1 431 ? -0.593 -3.185 10.650 1.00 82.00 431 GLU A N 1
ATOM 3298 C CA . GLU A 1 431 ? 0.327 -2.538 11.604 1.00 82.00 431 GLU A CA 1
ATOM 3299 C C . GLU A 1 431 ? 1.162 -3.529 12.447 1.00 82.00 431 GLU A C 1
ATOM 3301 O O . GLU A 1 431 ? 1.626 -3.211 13.542 1.00 82.00 431 GLU A O 1
ATOM 3306 N N . LEU A 1 432 ? 1.402 -4.739 11.928 1.00 84.25 432 LEU A N 1
ATOM 3307 C CA . LEU A 1 432 ? 2.290 -5.720 12.544 1.00 84.25 432 LEU A CA 1
ATOM 3308 C C . LEU A 1 432 ? 3.684 -5.608 11.920 1.00 84.25 432 LEU A C 1
ATOM 3310 O O . LEU A 1 432 ? 3.903 -5.950 10.755 1.00 84.25 432 LEU A O 1
ATOM 3314 N N . ALA A 1 433 ? 4.633 -5.099 12.707 1.00 81.69 433 ALA A N 1
ATOM 3315 C CA . ALA A 1 433 ? 6.018 -4.944 12.288 1.00 81.69 433 ALA A CA 1
ATOM 3316 C C . ALA A 1 433 ? 6.740 -6.299 12.257 1.00 81.69 433 ALA A C 1
ATOM 3318 O O . ALA A 1 433 ? 6.707 -7.060 13.218 1.00 81.69 433 ALA A O 1
ATOM 3319 N N . GLY A 1 434 ? 7.418 -6.582 11.147 1.00 86.75 434 GLY A N 1
ATOM 3320 C CA . GLY A 1 434 ? 8.167 -7.818 10.943 1.00 86.75 434 GLY A CA 1
ATOM 3321 C C . GLY A 1 434 ? 8.099 -8.281 9.492 1.00 86.75 434 GLY A C 1
ATOM 3322 O O . GLY A 1 434 ? 7.333 -7.746 8.690 1.00 86.75 434 GLY A O 1
ATOM 3323 N N . ASN A 1 435 ? 8.922 -9.271 9.151 1.00 92.69 435 ASN A N 1
ATOM 3324 C CA . ASN A 1 435 ? 8.909 -9.907 7.835 1.00 92.69 435 ASN A CA 1
ATOM 3325 C C . ASN A 1 435 ? 8.407 -11.345 7.971 1.00 92.69 435 ASN A C 1
ATOM 3327 O O . ASN A 1 435 ? 8.768 -12.047 8.917 1.00 92.69 435 ASN A O 1
ATOM 3331 N N . TYR A 1 436 ? 7.594 -11.800 7.024 1.00 94.44 436 TYR A N 1
ATOM 3332 C CA . TYR A 1 436 ? 7.170 -13.196 6.967 1.00 94.44 436 TYR A CA 1
ATOM 3333 C C . TYR A 1 436 ? 8.326 -14.093 6.473 1.00 94.44 436 TYR A C 1
ATOM 3335 O O . TYR A 1 436 ? 9.067 -13.668 5.585 1.00 94.44 436 TYR A O 1
ATOM 3343 N N . PRO A 1 437 ? 8.504 -15.321 7.007 1.00 95.12 437 PRO A N 1
ATOM 3344 C CA . PRO A 1 437 ? 7.713 -15.969 8.060 1.00 95.12 437 PRO A CA 1
ATOM 3345 C C . PRO A 1 437 ? 8.154 -15.637 9.494 1.00 95.12 437 PRO A C 1
ATOM 3347 O O . PRO A 1 437 ? 7.425 -15.966 10.423 1.00 95.12 437 PRO A O 1
ATOM 3350 N N . ALA A 1 438 ? 9.292 -14.962 9.689 1.00 95.50 438 ALA A N 1
ATOM 3351 C CA . ALA A 1 438 ? 9.881 -14.705 11.011 1.00 95.50 438 ALA A CA 1
ATOM 3352 C C . ALA A 1 438 ? 8.934 -13.987 11.993 1.00 95.50 438 ALA A C 1
ATOM 3354 O O . ALA A 1 438 ? 8.951 -14.274 13.185 1.00 95.50 438 ALA A O 1
ATOM 3355 N N . ILE A 1 439 ? 8.050 -13.114 11.498 1.00 92.81 439 ILE A N 1
ATOM 3356 C CA . ILE A 1 439 ? 7.025 -12.436 12.309 1.00 92.81 439 ILE A CA 1
ATOM 3357 C C . ILE A 1 439 ? 6.102 -13.409 13.061 1.00 92.81 439 ILE A C 1
ATOM 3359 O O . ILE A 1 439 ? 5.555 -13.061 14.101 1.00 92.81 439 ILE A O 1
ATOM 3363 N N . LEU A 1 440 ? 5.930 -14.639 12.564 1.00 92.44 440 LEU A N 1
ATOM 3364 C CA . LEU A 1 440 ? 5.112 -15.659 13.219 1.00 92.44 440 LEU A CA 1
ATOM 3365 C C . LEU A 1 440 ? 5.764 -16.226 14.479 1.00 92.44 440 LEU A C 1
ATOM 3367 O O . LEU A 1 440 ? 5.059 -16.830 15.282 1.00 92.44 440 LEU A O 1
ATOM 3371 N N . GLU A 1 441 ? 7.073 -16.067 14.648 1.00 91.69 441 GLU A N 1
ATOM 3372 C CA . GLU A 1 441 ? 7.847 -16.552 15.798 1.00 91.69 441 GLU A CA 1
ATOM 3373 C C . GLU A 1 441 ? 8.249 -15.414 16.746 1.00 91.69 441 GLU A C 1
ATOM 3375 O O . GLU A 1 441 ? 8.868 -15.667 17.774 1.00 91.69 441 GLU A O 1
ATOM 3380 N N . ASP A 1 442 ? 7.869 -14.173 16.427 1.00 90.50 442 ASP A N 1
ATOM 3381 C CA . ASP A 1 442 ? 8.200 -12.997 17.228 1.00 90.50 442 ASP A CA 1
ATOM 3382 C C . ASP A 1 442 ? 7.634 -13.095 18.658 1.00 90.50 442 ASP A C 1
ATOM 3384 O O . ASP A 1 442 ? 6.482 -13.489 18.867 1.00 90.50 442 ASP A O 1
ATOM 3388 N N . GLU A 1 443 ? 8.444 -12.723 19.651 1.00 85.69 443 GLU A N 1
ATOM 3389 C CA . GLU A 1 443 ? 8.097 -12.849 21.073 1.00 85.69 443 GLU A CA 1
ATOM 3390 C C . GLU A 1 443 ? 6.971 -11.900 21.506 1.00 85.69 443 GLU A C 1
ATOM 3392 O O . GLU A 1 443 ? 6.244 -12.202 22.453 1.00 85.69 443 GLU A O 1
ATOM 3397 N N . ILE A 1 444 ? 6.814 -10.762 20.823 1.00 81.06 444 ILE A N 1
ATOM 3398 C CA . ILE A 1 444 ? 5.857 -9.712 21.183 1.00 81.06 444 ILE A CA 1
ATOM 3399 C C . ILE A 1 444 ? 4.608 -9.817 20.309 1.00 81.06 444 ILE A C 1
ATOM 3401 O O . ILE A 1 444 ? 3.488 -9.870 20.818 1.00 81.06 444 ILE A O 1
ATOM 3405 N N . VAL A 1 445 ? 4.785 -9.861 18.986 1.00 82.25 445 VAL A N 1
ATOM 3406 C CA . VAL A 1 445 ? 3.672 -9.806 18.025 1.00 82.25 445 VAL A CA 1
ATOM 3407 C C . VAL A 1 445 ? 3.281 -11.174 17.471 1.00 82.25 445 VAL A C 1
ATOM 3409 O O . VAL A 1 445 ? 2.225 -11.294 16.845 1.00 82.25 445 VAL A O 1
ATOM 3412 N N . GLY A 1 446 ? 4.084 -12.219 17.697 1.00 87.94 446 GLY A N 1
ATOM 3413 C CA . GLY A 1 446 ? 3.947 -13.503 17.008 1.00 87.94 446 GLY A CA 1
ATOM 3414 C C . GLY A 1 446 ? 2.626 -14.217 17.268 1.00 87.94 446 GLY A C 1
ATOM 3415 O O . GLY A 1 446 ? 2.065 -14.813 16.352 1.00 87.94 446 GLY A O 1
ATOM 3416 N N . GLU A 1 447 ? 2.057 -14.121 18.473 1.00 85.94 447 GLU A N 1
ATOM 3417 C CA . GLU A 1 447 ? 0.723 -14.677 18.748 1.00 85.94 447 GLU A CA 1
ATOM 3418 C C . GLU A 1 447 ? -0.359 -14.010 17.890 1.00 85.94 447 GLU A C 1
ATOM 3420 O O . GLU A 1 447 ? -1.155 -14.691 17.235 1.00 85.94 447 GLU A O 1
ATOM 3425 N N . SER A 1 448 ? -0.343 -12.678 17.831 1.00 79.56 448 SER A N 1
ATOM 3426 C CA . SER A 1 448 ? -1.290 -11.903 17.029 1.00 79.56 448 SER A CA 1
ATOM 3427 C C . SER A 1 448 ? -1.082 -12.122 15.534 1.00 79.56 448 SER A C 1
ATOM 3429 O O . SER A 1 448 ? -2.060 -12.274 14.802 1.00 79.56 448 SER A O 1
ATOM 3431 N N . ALA A 1 449 ? 0.172 -12.224 15.083 1.00 88.38 449 ALA A N 1
ATOM 3432 C CA . ALA A 1 449 ? 0.512 -12.541 13.702 1.00 88.38 449 ALA A CA 1
ATOM 3433 C C . ALA A 1 449 ? 0.011 -13.938 13.302 1.00 88.38 449 ALA A C 1
ATOM 3435 O O . ALA A 1 449 ? -0.647 -14.073 12.272 1.00 88.38 449 ALA A O 1
ATOM 3436 N N . ARG A 1 450 ? 0.229 -14.970 14.131 1.00 94.06 450 ARG A N 1
ATOM 3437 C CA . ARG A 1 450 ? -0.288 -16.331 13.889 1.00 94.06 450 ARG A CA 1
ATOM 3438 C C . ARG A 1 450 ? -1.813 -16.367 13.851 1.00 94.06 450 ARG A C 1
ATOM 3440 O O . ARG A 1 450 ? -2.378 -17.026 12.983 1.00 94.06 450 ARG A O 1
ATOM 3447 N N . SER A 1 451 ? -2.475 -15.648 14.757 1.00 87.31 451 SER A N 1
ATOM 3448 C CA . SER A 1 451 ? -3.939 -15.559 14.808 1.00 87.31 451 SER A CA 1
ATOM 3449 C C . SER A 1 451 ? -4.515 -14.892 13.553 1.00 87.31 451 SER A C 1
ATOM 3451 O O . SER A 1 451 ? -5.363 -15.475 12.877 1.00 87.31 451 SER A O 1
ATOM 3453 N N . LEU A 1 452 ? -3.989 -13.720 13.174 1.00 90.81 452 LEU A N 1
ATOM 3454 C CA . LEU A 1 452 ? -4.372 -13.024 11.943 1.00 90.81 452 LEU A CA 1
ATOM 3455 C C . LEU A 1 452 ? -4.107 -13.889 10.705 1.00 90.81 452 LEU A C 1
ATOM 3457 O O . LEU A 1 452 ? -4.958 -13.977 9.824 1.00 90.81 452 LEU A O 1
ATOM 3461 N N . PHE A 1 453 ? -2.946 -14.542 10.641 1.00 96.88 453 PHE A N 1
ATOM 3462 C CA . PHE A 1 453 ? -2.593 -15.419 9.530 1.00 96.88 453 PHE A CA 1
ATOM 3463 C C . PHE A 1 453 ? -3.544 -16.610 9.430 1.00 96.88 453 PHE A C 1
ATOM 3465 O O . PHE A 1 453 ? -4.002 -16.929 8.340 1.00 96.88 453 PHE A O 1
ATOM 3472 N N . ALA A 1 454 ? -3.908 -17.237 10.551 1.00 94.06 454 ALA A N 1
ATOM 3473 C CA . ALA A 1 454 ? -4.879 -18.326 10.560 1.00 94.06 454 ALA A CA 1
ATOM 3474 C C . ALA A 1 454 ? -6.253 -17.876 10.037 1.00 94.06 454 ALA A C 1
ATOM 3476 O O . ALA A 1 454 ? -6.888 -18.604 9.273 1.00 94.06 454 ALA A O 1
ATOM 3477 N N . ASP A 1 455 ? -6.706 -16.677 10.401 1.00 91.19 455 ASP A N 1
ATOM 3478 C CA . ASP A 1 455 ? -7.959 -16.117 9.890 1.00 91.19 455 ASP A CA 1
ATOM 3479 C C . ASP A 1 455 ? -7.866 -15.773 8.395 1.00 91.19 455 ASP A C 1
ATOM 3481 O O . ASP A 1 455 ? -8.782 -16.096 7.632 1.00 91.19 455 ASP A O 1
ATOM 3485 N N . ALA A 1 456 ? -6.728 -15.233 7.947 1.00 96.62 456 ALA A N 1
ATOM 3486 C CA . ALA A 1 456 ? -6.438 -15.007 6.535 1.00 96.62 456 ALA A CA 1
ATOM 3487 C C . ALA A 1 456 ? -6.459 -16.316 5.734 1.00 96.62 456 ALA A C 1
ATOM 3489 O O . ALA A 1 456 ? -7.095 -16.375 4.689 1.00 96.62 456 ALA A O 1
ATOM 3490 N N . GLN A 1 457 ? -5.846 -17.388 6.246 1.00 97.50 457 GLN A N 1
ATOM 3491 C CA . GLN A 1 457 ? -5.838 -18.713 5.617 1.00 97.50 457 GLN A CA 1
ATOM 3492 C C . GLN A 1 457 ? -7.246 -19.321 5.528 1.00 97.50 457 GLN A C 1
ATOM 3494 O O . GLN A 1 457 ? -7.611 -19.903 4.506 1.00 97.50 457 GLN A O 1
ATOM 3499 N N . LYS A 1 458 ? -8.084 -19.151 6.561 1.00 96.94 458 LYS A N 1
ATOM 3500 C CA . LYS A 1 458 ? -9.493 -19.581 6.516 1.00 96.94 458 LYS A CA 1
ATOM 3501 C C . LYS A 1 458 ? -10.278 -18.819 5.449 1.00 96.94 458 LYS A C 1
ATOM 3503 O O . LYS A 1 458 ? -11.025 -19.437 4.692 1.00 96.94 458 LYS A O 1
ATOM 3508 N N . MET A 1 459 ? -10.133 -17.494 5.387 1.00 97.31 459 MET A N 1
ATOM 3509 C CA . MET A 1 459 ? -10.810 -16.680 4.374 1.00 97.31 459 MET A CA 1
ATOM 3510 C C . MET A 1 459 ? -10.288 -16.992 2.969 1.00 97.31 459 MET A C 1
ATOM 3512 O O . MET A 1 459 ? -11.092 -17.157 2.058 1.00 97.31 459 MET A O 1
ATOM 3516 N N . LEU A 1 460 ? -8.975 -17.168 2.811 1.00 97.69 460 LEU A N 1
ATOM 3517 C CA . LEU A 1 460 ? -8.332 -17.594 1.570 1.00 97.69 460 LEU A CA 1
ATOM 3518 C C . LEU A 1 460 ? -8.919 -18.917 1.070 1.00 97.69 460 LEU A C 1
ATOM 3520 O O . LEU A 1 460 ? -9.340 -19.008 -0.079 1.00 97.69 460 LEU A O 1
ATOM 3524 N N . LYS A 1 461 ? -9.039 -19.920 1.948 1.00 97.50 461 LYS A N 1
ATOM 3525 C CA . LYS A 1 461 ? -9.673 -21.200 1.611 1.00 97.50 461 LYS A CA 1
ATOM 3526 C C . LYS A 1 461 ? -11.103 -21.008 1.098 1.00 97.50 461 LYS A C 1
ATOM 3528 O O . LYS A 1 461 ? -11.465 -21.594 0.085 1.00 97.50 461 LYS A O 1
ATOM 3533 N N . ARG A 1 462 ? -11.903 -20.166 1.760 1.00 97.25 462 ARG A N 1
ATOM 3534 C CA . ARG A 1 462 ? -13.278 -19.866 1.325 1.00 97.25 462 ARG A CA 1
ATOM 3535 C C . ARG A 1 462 ? -13.319 -19.165 -0.027 1.00 97.25 462 ARG A C 1
ATOM 3537 O O . ARG A 1 462 ? -14.114 -19.563 -0.867 1.00 97.25 462 ARG A O 1
ATOM 3544 N N . ILE A 1 463 ? -12.447 -18.180 -0.254 1.00 97.75 463 ILE A N 1
ATOM 3545 C CA . ILE A 1 463 ? -12.324 -17.484 -1.543 1.00 97.75 463 ILE A CA 1
ATOM 3546 C C . ILE A 1 463 ? -12.092 -18.490 -2.676 1.00 97.75 463 ILE A C 1
ATOM 3548 O O . ILE A 1 463 ? -12.735 -18.384 -3.719 1.00 97.75 463 ILE A O 1
ATOM 3552 N N . LEU A 1 464 ? -11.211 -19.471 -2.460 1.00 97.00 464 LEU A N 1
ATOM 3553 C CA . LEU A 1 464 ? -10.863 -20.486 -3.457 1.00 97.00 464 LEU A CA 1
ATOM 3554 C C . LEU A 1 464 ? -11.969 -21.535 -3.651 1.00 97.00 464 LEU A C 1
ATOM 3556 O O . LEU A 1 464 ? -12.303 -21.865 -4.787 1.00 97.00 464 LEU A O 1
ATOM 3560 N N . ASP A 1 465 ? -12.541 -22.058 -2.564 1.00 96.88 465 ASP A N 1
ATOM 3561 C CA . ASP A 1 465 ? -13.561 -23.113 -2.618 1.00 96.88 465 ASP A CA 1
ATOM 3562 C C . ASP A 1 465 ? -14.895 -22.604 -3.173 1.00 96.88 465 ASP A C 1
ATOM 3564 O O . ASP A 1 465 ? -15.539 -23.270 -3.982 1.00 96.88 465 ASP A O 1
ATOM 3568 N N . GLU A 1 466 ? -15.310 -21.413 -2.737 1.00 96.81 466 GLU A N 1
ATOM 3569 C CA . GLU A 1 466 ? -16.568 -20.778 -3.131 1.00 96.81 466 GLU A CA 1
ATOM 3570 C C . GLU A 1 466 ? -16.403 -19.881 -4.376 1.00 96.81 466 GLU A C 1
ATOM 3572 O O . GLU A 1 466 ? -17.383 -19.297 -4.832 1.00 96.81 466 GLU A O 1
ATOM 3577 N N . LYS A 1 467 ? -15.184 -19.768 -4.931 1.00 96.06 467 LYS A N 1
ATOM 3578 C CA . LYS A 1 467 ? -14.839 -18.951 -6.112 1.00 96.06 467 LYS A CA 1
ATOM 3579 C C . LYS A 1 467 ? -15.327 -17.500 -6.018 1.00 96.06 467 LYS A C 1
ATOM 3581 O O . LYS A 1 467 ? -15.974 -16.990 -6.930 1.00 96.06 467 LYS A O 1
ATOM 3586 N N . TRP A 1 468 ? -15.028 -16.836 -4.903 1.00 97.56 468 TRP A N 1
ATOM 3587 C CA . TRP A 1 468 ? -15.476 -15.456 -4.659 1.00 97.56 468 TRP A CA 1
ATOM 3588 C C . TRP A 1 468 ? -14.893 -14.453 -5.651 1.00 97.56 468 TRP A C 1
ATOM 3590 O O . TRP A 1 468 ? -15.558 -13.485 -6.007 1.00 97.56 468 TRP A O 1
ATOM 3600 N N . LEU A 1 469 ? -13.640 -14.664 -6.058 1.00 98.12 469 LEU A N 1
ATOM 3601 C CA . LEU A 1 469 ? -12.870 -13.684 -6.811 1.00 98.12 469 LEU A CA 1
ATOM 3602 C C . LEU A 1 469 ? -12.467 -14.224 -8.185 1.00 98.12 469 LEU A C 1
ATOM 3604 O O . LEU A 1 469 ? -12.320 -15.431 -8.375 1.00 98.12 469 LEU A O 1
ATOM 3608 N N . THR A 1 470 ? -12.242 -13.313 -9.128 1.00 98.12 470 THR A N 1
ATOM 3609 C CA . THR A 1 470 ? -11.743 -13.619 -10.477 1.00 98.12 470 THR A CA 1
ATOM 3610 C C . THR A 1 470 ? -10.502 -12.785 -10.763 1.00 98.12 470 THR A C 1
ATOM 3612 O O . THR A 1 470 ? -10.554 -11.557 -10.658 1.00 98.12 470 THR A O 1
ATOM 3615 N N . ALA A 1 471 ? -9.404 -13.436 -11.150 1.00 98.50 471 ALA A N 1
ATOM 3616 C CA . ALA A 1 471 ? -8.183 -12.762 -11.575 1.00 98.50 471 ALA A CA 1
ATOM 3617 C C . ALA A 1 471 ? -8.185 -12.561 -13.094 1.00 98.50 471 ALA A C 1
ATOM 3619 O O . ALA A 1 471 ? -8.284 -13.522 -13.859 1.00 98.50 471 ALA A O 1
ATOM 3620 N N . ARG A 1 472 ? -8.060 -11.306 -13.533 1.00 98.69 472 ARG A N 1
ATOM 3621 C CA . ARG A 1 472 ? -8.008 -10.928 -14.950 1.00 98.69 472 ARG A CA 1
ATOM 3622 C C . ARG A 1 472 ? -6.696 -10.241 -15.265 1.00 98.69 472 ARG A C 1
ATOM 3624 O O . ARG A 1 472 ? -6.259 -9.373 -14.518 1.00 98.69 472 ARG A O 1
ATOM 3631 N N . GLY A 1 473 ? -6.060 -10.634 -16.357 1.00 98.62 473 GLY A N 1
ATOM 3632 C CA . GLY A 1 473 ? -4.747 -10.130 -16.725 1.00 98.62 473 GLY A CA 1
ATOM 3633 C C . GLY A 1 473 ? -4.581 -9.976 -18.224 1.00 98.62 473 GLY A C 1
ATOM 3634 O O . GLY A 1 473 ? -5.197 -10.678 -19.023 1.00 98.62 473 GLY A O 1
ATOM 3635 N N . VAL A 1 474 ? -3.707 -9.062 -18.608 1.00 98.88 474 VAL A N 1
ATOM 3636 C CA . VAL A 1 474 ? -3.244 -8.901 -19.981 1.00 98.88 474 VAL A CA 1
ATOM 3637 C C . VAL A 1 474 ? -1.768 -8.541 -19.956 1.00 98.88 474 VAL A C 1
ATOM 3639 O O . VAL A 1 474 ? -1.324 -7.772 -19.101 1.00 98.88 474 VAL A O 1
ATOM 3642 N N . CYS A 1 475 ? -0.999 -9.082 -20.892 1.00 98.75 475 CYS A N 1
ATOM 3643 C CA . CYS A 1 475 ? 0.343 -8.594 -21.175 1.00 98.75 475 CYS A CA 1
ATOM 3644 C C . CYS A 1 475 ? 0.576 -8.485 -22.678 1.00 98.75 475 CYS A C 1
ATOM 3646 O O . CYS A 1 475 ? -0.098 -9.131 -23.474 1.00 98.75 475 CYS A O 1
ATOM 3648 N N . GLY A 1 476 ? 1.530 -7.651 -23.068 1.00 98.38 476 GLY A N 1
ATOM 3649 C CA . GLY A 1 476 ? 1.935 -7.487 -24.454 1.00 98.38 476 GLY A CA 1
ATOM 3650 C C . GLY A 1 476 ? 3.444 -7.382 -24.568 1.00 98.38 476 GLY A C 1
ATOM 3651 O O . GLY A 1 476 ? 4.100 -6.902 -23.642 1.00 98.38 476 GLY A O 1
ATOM 3652 N N . LEU A 1 477 ? 3.985 -7.870 -25.683 1.00 98.62 477 LEU A N 1
ATOM 3653 C CA . LEU A 1 477 ? 5.412 -7.848 -26.004 1.00 98.62 477 LEU A CA 1
ATOM 3654 C C . LEU A 1 477 ? 5.598 -7.299 -27.419 1.00 98.62 477 LEU A C 1
ATOM 3656 O O . LEU A 1 477 ? 5.126 -7.903 -28.387 1.00 98.62 477 LEU A O 1
ATOM 3660 N N . TRP A 1 478 ? 6.301 -6.177 -27.540 1.00 98.25 478 TRP A N 1
ATOM 3661 C CA . TRP A 1 478 ? 6.389 -5.411 -28.783 1.00 98.25 478 TRP A CA 1
ATOM 3662 C C . TRP A 1 478 ? 7.832 -5.066 -29.140 1.00 98.25 478 TRP A C 1
ATOM 3664 O O . TRP A 1 478 ? 8.642 -4.828 -28.234 1.00 98.25 478 TRP A O 1
ATOM 3674 N N . PRO A 1 479 ? 8.160 -4.987 -30.443 1.00 97.94 479 PRO A N 1
ATOM 3675 C CA . PRO A 1 479 ? 9.396 -4.361 -30.869 1.00 97.94 479 PRO A CA 1
ATOM 3676 C C . PRO A 1 479 ? 9.412 -2.904 -30.407 1.00 97.94 479 PRO A C 1
ATOM 3678 O O . PRO A 1 479 ? 8.401 -2.201 -30.461 1.00 97.94 479 PRO A O 1
ATOM 3681 N N . CYS A 1 480 ? 10.563 -2.421 -29.976 1.00 98.06 480 CYS A N 1
ATOM 3682 C CA . CYS A 1 480 ? 10.750 -1.030 -29.603 1.00 98.06 480 CYS A CA 1
ATOM 3683 C C . CYS A 1 480 ? 12.143 -0.549 -29.995 1.00 98.06 480 CYS A C 1
ATOM 3685 O O . CYS A 1 480 ? 12.973 -1.322 -30.464 1.00 98.06 480 CYS A O 1
ATOM 3687 N N . ARG A 1 481 ? 12.405 0.741 -29.834 1.00 98.00 481 ARG A N 1
ATOM 3688 C CA . ARG A 1 481 ? 13.762 1.289 -29.872 1.00 98.00 481 ARG A CA 1
ATOM 3689 C C . ARG A 1 481 ? 13.858 2.518 -28.991 1.00 98.00 481 ARG A C 1
ATOM 3691 O O . ARG A 1 481 ? 12.862 3.221 -28.789 1.00 98.00 481 ARG A O 1
ATOM 3698 N N . ARG A 1 482 ? 15.062 2.806 -28.520 1.00 98.12 482 ARG A N 1
ATOM 3699 C CA . ARG A 1 482 ? 15.358 4.043 -27.801 1.00 98.12 482 ARG A CA 1
ATOM 3700 C C . ARG A 1 482 ? 15.464 5.215 -28.776 1.00 98.12 482 ARG A C 1
ATOM 3702 O O . ARG A 1 482 ? 16.116 5.117 -29.812 1.00 98.12 482 ARG A O 1
ATOM 3709 N N . VAL A 1 483 ? 14.858 6.348 -28.423 1.00 97.62 483 VAL A N 1
ATOM 3710 C CA . VAL A 1 483 ? 15.050 7.639 -29.103 1.00 97.62 483 VAL A CA 1
ATOM 3711 C C . VAL A 1 483 ? 15.256 8.716 -28.040 1.00 97.62 483 VAL A C 1
ATOM 3713 O O . VAL A 1 483 ? 14.297 9.228 -27.467 1.00 97.62 483 VAL A O 1
ATOM 3716 N N . GLY A 1 484 ? 16.517 9.058 -27.761 1.00 96.62 484 GLY A N 1
ATOM 3717 C CA . GLY A 1 484 ? 16.862 9.964 -26.662 1.00 96.62 484 GLY A CA 1
ATOM 3718 C C . GLY A 1 484 ? 16.479 9.365 -25.307 1.00 96.62 484 GLY A C 1
ATOM 3719 O O . GLY A 1 484 ? 17.008 8.317 -24.931 1.00 96.62 484 GLY A O 1
ATOM 3720 N N . ASP A 1 485 ? 15.552 10.024 -24.608 1.00 98.12 485 ASP A N 1
ATOM 3721 C CA . ASP A 1 485 ? 14.977 9.570 -23.331 1.00 98.12 485 ASP A CA 1
ATOM 3722 C C . ASP A 1 485 ? 13.633 8.840 -23.512 1.00 98.12 485 ASP A C 1
ATOM 3724 O O . ASP A 1 485 ? 12.946 8.545 -22.538 1.00 98.12 485 ASP A O 1
ATOM 3728 N N . ASP A 1 486 ? 13.224 8.563 -24.751 1.00 98.06 486 ASP A N 1
ATOM 3729 C CA . ASP A 1 486 ? 11.953 7.907 -25.047 1.00 98.06 486 ASP A CA 1
ATOM 3730 C C . ASP A 1 486 ? 12.153 6.471 -25.491 1.00 98.06 486 ASP A C 1
ATOM 3732 O O . ASP A 1 486 ? 13.166 6.110 -26.097 1.00 98.06 486 ASP A O 1
ATOM 3736 N N . ILE A 1 487 ? 11.102 5.685 -25.295 1.00 98.44 487 ILE A N 1
ATOM 3737 C CA . ILE A 1 487 ? 10.963 4.382 -25.927 1.00 98.44 487 ILE A CA 1
ATOM 3738 C C . ILE A 1 487 ? 9.867 4.489 -26.984 1.00 98.44 487 ILE A C 1
ATOM 3740 O O . ILE A 1 487 ? 8.726 4.840 -26.683 1.00 98.44 487 ILE A O 1
ATOM 3744 N N . VAL A 1 488 ? 10.215 4.214 -28.239 1.00 98.12 488 VAL A N 1
ATOM 3745 C CA . VAL A 1 488 ? 9.258 4.150 -29.346 1.00 98.12 488 VAL A CA 1
ATOM 3746 C C . VAL A 1 488 ? 8.857 2.699 -29.534 1.00 98.12 488 VAL A C 1
ATOM 3748 O O . VAL A 1 488 ? 9.669 1.879 -29.955 1.00 98.12 488 VAL A O 1
ATOM 3751 N N . VAL A 1 489 ? 7.609 2.390 -29.204 1.00 98.06 489 VAL A N 1
ATOM 3752 C CA . VAL A 1 489 ? 7.021 1.053 -29.279 1.00 98.06 489 VAL A CA 1
ATOM 3753 C C . VAL A 1 489 ? 6.304 0.887 -30.608 1.00 98.06 489 VAL A C 1
ATOM 3755 O O . VAL A 1 489 ? 5.504 1.735 -31.005 1.00 98.06 489 VAL A O 1
ATOM 3758 N N . HIS A 1 490 ? 6.593 -0.210 -31.293 1.00 96.06 490 HIS A N 1
ATOM 3759 C CA . HIS A 1 490 ? 5.938 -0.621 -32.524 1.00 96.06 490 HIS A CA 1
ATOM 3760 C C . HIS A 1 490 ? 4.773 -1.547 -32.174 1.00 96.06 490 HIS A C 1
ATOM 3762 O O . HIS A 1 490 ? 4.981 -2.724 -31.880 1.00 96.06 490 HIS A O 1
ATOM 3768 N N . VAL A 1 491 ? 3.556 -1.009 -32.172 1.00 90.88 491 VAL A N 1
ATOM 3769 C CA . VAL A 1 491 ? 2.340 -1.816 -31.999 1.00 90.88 491 VAL A CA 1
ATOM 3770 C C . VAL A 1 491 ? 1.838 -2.302 -33.368 1.00 90.88 491 VAL A C 1
ATOM 3772 O O . VAL A 1 491 ? 2.478 -2.055 -34.391 1.00 90.88 491 VAL A O 1
ATOM 3775 N N . GLU A 1 492 ? 0.730 -3.042 -33.399 1.00 81.75 492 GLU A N 1
ATOM 3776 C CA . GLU A 1 492 ? 0.123 -3.524 -34.650 1.00 81.75 492 GLU A CA 1
ATOM 3777 C C . GLU A 1 492 ? -0.305 -2.352 -35.576 1.00 81.75 492 GLU A C 1
ATOM 3779 O O . GLU A 1 492 ? -0.431 -1.209 -35.130 1.00 81.75 492 GLU A O 1
ATOM 3784 N N . ASP A 1 493 ? -0.485 -2.629 -36.876 1.00 74.00 493 ASP A N 1
ATOM 3785 C CA . ASP A 1 493 ? -0.891 -1.668 -37.926 1.00 74.00 493 ASP A CA 1
ATOM 3786 C C . ASP A 1 493 ? 0.078 -0.496 -38.211 1.00 74.00 493 ASP A C 1
ATOM 3788 O O . ASP A 1 493 ? -0.355 0.618 -38.505 1.00 74.00 493 ASP A O 1
ATOM 3792 N N . GLU A 1 494 ? 1.398 -0.720 -38.128 1.00 77.25 494 GLU A N 1
ATOM 3793 C CA . GLU A 1 494 ? 2.447 0.310 -38.344 1.00 77.25 494 GLU A CA 1
ATOM 3794 C C . GLU A 1 494 ? 2.339 1.524 -37.392 1.00 77.25 494 GLU A C 1
ATOM 3796 O O . GLU A 1 494 ? 3.010 2.546 -37.564 1.00 77.25 494 GLU A O 1
ATOM 3801 N N . ARG A 1 495 ? 1.512 1.433 -36.343 1.00 89.50 495 ARG A N 1
ATOM 3802 C CA . ARG A 1 495 ? 1.357 2.492 -35.348 1.00 89.50 495 ARG A CA 1
ATOM 3803 C C . ARG A 1 495 ? 2.555 2.485 -34.397 1.00 89.50 495 ARG A C 1
ATOM 3805 O O . ARG A 1 495 ? 2.952 1.460 -33.843 1.00 89.50 495 ARG A O 1
ATOM 3812 N N . HIS A 1 496 ? 3.094 3.673 -34.140 1.00 93.44 496 HIS A N 1
ATOM 3813 C CA . HIS A 1 496 ? 4.118 3.882 -33.121 1.00 93.44 496 HIS A CA 1
ATOM 3814 C C . HIS A 1 496 ? 3.529 4.583 -31.902 1.00 93.44 496 HIS A C 1
ATOM 3816 O O . HIS A 1 496 ? 2.844 5.599 -32.029 1.00 93.44 496 HIS A O 1
ATOM 3822 N N . VAL A 1 497 ? 3.839 4.075 -30.713 1.00 96.00 497 VAL A N 1
ATOM 3823 C CA . VAL A 1 497 ? 3.533 4.738 -29.443 1.00 96.00 497 VAL A CA 1
ATOM 3824 C C . VAL A 1 497 ? 4.842 5.200 -28.822 1.00 96.00 497 VAL A C 1
ATOM 3826 O O . VAL A 1 497 ? 5.755 4.410 -28.606 1.00 96.00 497 VAL A O 1
ATOM 3829 N N . ARG A 1 498 ? 4.952 6.500 -28.553 1.00 96.44 498 ARG A N 1
ATOM 3830 C CA . ARG A 1 498 ? 6.092 7.078 -27.838 1.00 96.44 498 ARG A CA 1
ATOM 3831 C C . ARG A 1 498 ? 5.787 7.053 -26.347 1.00 96.44 498 ARG A C 1
ATOM 3833 O O . ARG A 1 498 ? 4.768 7.596 -25.933 1.00 96.44 498 ARG A O 1
ATOM 3840 N N . LEU A 1 499 ? 6.671 6.445 -25.564 1.00 97.62 499 LEU A N 1
ATOM 3841 C CA . LEU A 1 499 ? 6.639 6.441 -24.104 1.00 97.62 499 LEU A CA 1
ATOM 3842 C C . LEU A 1 499 ? 7.743 7.372 -23.591 1.00 97.62 499 LEU A C 1
ATOM 3844 O O . LEU A 1 499 ? 8.912 6.967 -23.592 1.00 97.62 499 LEU A O 1
ATOM 3848 N N . PRO A 1 500 ? 7.413 8.614 -23.193 1.00 96.88 500 PRO A N 1
ATOM 3849 C CA . PRO A 1 500 ? 8.420 9.542 -22.717 1.00 96.88 500 PRO A CA 1
ATOM 3850 C C . PRO A 1 500 ? 8.868 9.186 -21.305 1.00 96.88 500 PRO A C 1
ATOM 3852 O O . PRO A 1 500 ? 8.049 9.164 -20.384 1.00 96.88 500 PRO A O 1
ATOM 3855 N N . MET A 1 501 ? 10.164 8.924 -21.125 1.00 97.44 501 MET A N 1
ATOM 3856 C CA . MET A 1 501 ? 10.744 8.670 -19.807 1.00 97.44 501 MET A CA 1
ATOM 3857 C C . MET A 1 501 ? 11.441 9.923 -19.274 1.00 97.44 501 MET A C 1
ATOM 3859 O O . MET A 1 501 ? 11.773 10.857 -20.015 1.00 97.44 501 MET A O 1
ATOM 3863 N N . LEU A 1 502 ? 11.635 9.940 -17.957 1.00 97.88 502 LEU A N 1
ATOM 3864 C CA . LEU A 1 502 ? 12.411 10.959 -17.260 1.00 97.88 502 LEU A CA 1
ATOM 3865 C C . LEU A 1 502 ? 13.823 10.439 -16.981 1.00 97.88 502 LEU A C 1
ATOM 3867 O O . LEU A 1 502 ? 14.045 9.237 -16.809 1.00 97.88 502 LEU A O 1
ATOM 3871 N N . ARG A 1 503 ? 14.766 11.370 -16.897 1.00 98.06 503 ARG A N 1
ATOM 3872 C CA . ARG A 1 503 ? 16.174 11.162 -16.581 1.00 98.06 503 ARG A CA 1
ATOM 3873 C C . ARG A 1 503 ? 16.515 11.846 -15.263 1.00 98.06 503 ARG A C 1
ATOM 3875 O O . ARG A 1 503 ? 16.071 12.962 -14.986 1.00 98.06 503 ARG A O 1
ATOM 3882 N N . GLN A 1 504 ? 17.340 11.192 -14.452 1.00 97.62 504 GLN A N 1
ATOM 3883 C CA . GLN A 1 504 ? 17.912 11.815 -13.258 1.00 97.62 504 GLN A CA 1
ATOM 3884 C C . GLN A 1 504 ? 18.703 13.075 -13.647 1.00 97.62 504 GLN A C 1
ATOM 3886 O O . GLN A 1 504 ? 19.617 12.973 -14.456 1.00 97.62 504 GLN A O 1
ATOM 3891 N N . GLN A 1 505 ? 18.426 14.235 -13.042 1.00 96.25 505 GLN A N 1
ATOM 3892 C CA . GLN A 1 505 ? 19.202 15.470 -13.282 1.00 96.25 505 GLN A CA 1
ATOM 3893 C C . GLN A 1 505 ? 20.142 15.850 -12.138 1.00 96.25 505 GLN A C 1
ATOM 3895 O O . GLN A 1 505 ? 20.993 16.712 -12.313 1.00 96.25 505 GLN A O 1
ATOM 3900 N N . ILE A 1 506 ? 20.048 15.200 -10.978 1.00 94.12 506 ILE A N 1
ATOM 3901 C CA . ILE A 1 506 ? 20.993 15.445 -9.882 1.00 94.12 506 ILE A CA 1
ATOM 3902 C C . ILE A 1 506 ? 22.408 15.057 -10.328 1.00 94.12 506 ILE A C 1
ATOM 3904 O O . ILE A 1 506 ? 22.623 13.923 -10.769 1.00 94.12 506 ILE A O 1
ATOM 3908 N N . ALA A 1 507 ? 23.363 15.977 -10.167 1.00 92.06 507 ALA A N 1
ATOM 3909 C CA . ALA A 1 507 ? 24.772 15.744 -10.457 1.00 92.06 507 ALA A CA 1
ATOM 3910 C C . ALA A 1 507 ? 25.285 14.506 -9.708 1.00 92.06 507 ALA A C 1
ATOM 3912 O O . ALA A 1 507 ? 25.126 14.363 -8.489 1.00 92.06 507 ALA A O 1
ATOM 3913 N N . LYS A 1 508 ? 25.877 13.575 -10.454 1.00 90.25 508 LYS A N 1
ATOM 3914 C CA . LYS A 1 508 ? 26.383 12.313 -9.919 1.00 90.25 508 LYS A CA 1
ATOM 3915 C C . LYS A 1 508 ? 27.857 12.431 -9.552 1.00 90.25 508 LYS A C 1
ATOM 3917 O O . LYS A 1 508 ? 28.597 13.239 -10.101 1.00 90.25 508 LYS A O 1
ATOM 3922 N N . ARG A 1 509 ? 28.283 11.597 -8.601 1.00 87.31 509 ARG A N 1
ATOM 3923 C CA . ARG A 1 509 ? 29.712 11.364 -8.357 1.00 87.31 509 ARG A CA 1
ATOM 3924 C C . ARG A 1 509 ? 30.308 10.638 -9.564 1.00 87.31 509 ARG A C 1
ATOM 3926 O O . ARG A 1 509 ? 29.588 9.910 -10.245 1.00 87.31 509 ARG A O 1
ATOM 3933 N N . GLU A 1 510 ? 31.607 10.813 -9.777 1.00 83.19 510 GLU A N 1
ATOM 3934 C CA . GLU A 1 510 ? 32.348 10.184 -10.872 1.00 83.19 510 GLU A CA 1
ATOM 3935 C C . GLU A 1 510 ? 32.082 8.668 -10.957 1.00 83.19 510 GLU A C 1
ATOM 3937 O O . GLU A 1 510 ? 31.997 7.979 -9.935 1.00 83.19 510 GLU A O 1
ATOM 3942 N N . GLY A 1 511 ? 31.895 8.163 -12.180 1.00 84.00 511 GLY A N 1
ATOM 3943 C CA . GLY A 1 511 ? 31.600 6.753 -12.454 1.00 84.00 511 GLY A CA 1
ATOM 3944 C C . GLY A 1 511 ? 30.141 6.327 -12.242 1.00 84.00 511 GLY A C 1
ATOM 3945 O O . GLY A 1 511 ? 29.845 5.138 -12.338 1.00 84.00 511 GLY A O 1
ATOM 3946 N N . ARG A 1 512 ? 29.216 7.253 -11.947 1.00 93.38 512 ARG A N 1
ATOM 3947 C CA . ARG A 1 512 ? 27.772 6.966 -11.889 1.00 93.38 512 ARG A CA 1
ATOM 3948 C C . ARG A 1 512 ? 27.009 7.725 -12.968 1.00 93.38 512 ARG A C 1
ATOM 3950 O O . ARG A 1 512 ? 27.124 8.944 -13.066 1.00 93.38 512 ARG A O 1
ATOM 3957 N N . ALA A 1 513 ? 26.167 6.999 -13.695 1.00 96.19 513 ALA A N 1
ATOM 3958 C CA . ALA A 1 513 ? 25.318 7.556 -14.736 1.00 96.19 513 ALA A CA 1
ATOM 3959 C C . ALA A 1 513 ? 24.093 8.302 -14.175 1.00 96.19 513 ALA A C 1
ATOM 3961 O O . ALA A 1 513 ? 23.593 8.036 -13.073 1.00 96.19 513 ALA A O 1
ATOM 3962 N N . ASN A 1 514 ? 23.586 9.231 -14.977 1.00 97.62 514 ASN A N 1
ATOM 3963 C CA . ASN A 1 514 ? 22.282 9.856 -14.824 1.00 97.62 514 ASN A CA 1
ATOM 3964 C C . ASN A 1 514 ? 21.233 8.962 -15.493 1.00 97.62 514 ASN A C 1
ATOM 3966 O O . ASN A 1 514 ? 20.962 9.094 -16.683 1.00 97.62 514 ASN A O 1
ATOM 3970 N N . MET A 1 515 ? 20.664 8.038 -14.718 1.00 97.94 515 MET A N 1
ATOM 3971 C CA . MET A 1 515 ? 19.826 6.950 -15.231 1.00 97.94 515 MET A CA 1
ATOM 3972 C C . MET A 1 515 ? 18.514 7.444 -15.862 1.00 97.94 515 MET A C 1
ATOM 3974 O O . MET A 1 515 ? 17.863 8.358 -15.338 1.00 97.94 515 MET A O 1
ATOM 3978 N N . CYS A 1 516 ? 18.100 6.781 -16.942 1.00 98.38 516 CYS A N 1
ATOM 3979 C CA . CYS A 1 516 ? 16.773 6.844 -17.554 1.00 98.38 516 CYS A CA 1
ATOM 3980 C C . CYS A 1 516 ? 16.323 5.422 -17.933 1.00 98.38 516 CYS A C 1
ATOM 3982 O O . CYS A 1 516 ? 17.139 4.627 -18.386 1.00 98.38 516 CYS A O 1
ATOM 3984 N N . LEU A 1 517 ? 15.034 5.081 -17.794 1.00 98.50 517 LEU A N 1
ATOM 3985 C CA . LEU A 1 517 ? 14.552 3.731 -18.137 1.00 98.50 517 LEU A CA 1
ATOM 3986 C C . LEU A 1 517 ? 14.758 3.404 -19.622 1.00 98.50 517 LEU A C 1
ATOM 3988 O O . LEU A 1 517 ? 14.962 2.245 -19.972 1.00 98.50 517 LEU A O 1
ATOM 3992 N N . ALA A 1 518 ? 14.741 4.423 -20.486 1.00 98.38 518 ALA A N 1
ATOM 3993 C CA . ALA A 1 518 ? 15.021 4.264 -21.908 1.00 98.38 518 ALA A CA 1
ATOM 3994 C C . ALA A 1 518 ? 16.462 3.798 -22.187 1.00 98.38 518 ALA A C 1
ATOM 3996 O O . ALA A 1 518 ? 16.705 3.239 -23.251 1.00 98.38 518 ALA A O 1
ATOM 3997 N N . ASP A 1 519 ? 17.399 3.970 -21.244 1.00 98.25 519 ASP A N 1
ATOM 3998 C CA . ASP A 1 519 ? 18.797 3.549 -21.399 1.00 98.25 519 ASP A CA 1
ATOM 3999 C C . ASP A 1 519 ? 18.955 2.021 -21.451 1.00 98.25 519 ASP A C 1
ATOM 4001 O O . ASP A 1 519 ? 19.972 1.534 -21.930 1.00 98.25 519 ASP A O 1
ATOM 4005 N N . PHE A 1 520 ? 17.954 1.261 -20.994 1.00 98.38 520 PHE A N 1
ATOM 4006 C CA . PHE A 1 520 ? 17.945 -0.207 -21.024 1.00 98.38 520 PHE A CA 1
ATOM 4007 C C . PHE A 1 520 ? 17.379 -0.800 -22.324 1.00 98.38 520 PHE A C 1
ATOM 4009 O O . PHE A 1 520 ? 17.059 -1.988 -22.358 1.00 98.38 520 PHE A O 1
ATOM 4016 N N . ILE A 1 521 ? 17.189 0.027 -23.355 1.00 98.44 521 ILE A N 1
ATOM 4017 C CA . ILE A 1 521 ? 16.641 -0.349 -24.660 1.00 98.44 521 ILE A CA 1
ATOM 4018 C C . ILE A 1 521 ? 17.632 0.058 -25.753 1.00 98.44 521 ILE A C 1
ATOM 4020 O O . ILE A 1 521 ? 18.098 1.201 -25.784 1.00 98.44 521 ILE A O 1
ATOM 4024 N N . SER A 1 522 ? 17.902 -0.847 -26.696 1.00 97.69 522 SER A N 1
ATOM 4025 C CA . SER A 1 522 ? 18.800 -0.559 -27.823 1.00 97.69 522 SER A CA 1
ATOM 4026 C C . SER A 1 522 ? 18.235 0.512 -28.774 1.00 97.69 522 SER A C 1
ATOM 4028 O O . SER A 1 522 ? 17.040 0.480 -29.110 1.00 97.69 522 SER A O 1
ATOM 4030 N N . PRO A 1 523 ? 19.062 1.457 -29.265 1.00 96.12 523 PRO A N 1
ATOM 4031 C CA . PRO A 1 523 ? 18.667 2.381 -30.329 1.00 96.12 523 PRO A CA 1
ATOM 4032 C C . PRO A 1 523 ? 18.485 1.683 -31.690 1.00 96.12 523 PRO A C 1
ATOM 4034 O O . PRO A 1 523 ? 17.674 2.143 -32.497 1.00 96.12 523 PRO A O 1
ATOM 4037 N N . ASP A 1 524 ? 19.159 0.549 -31.919 1.00 94.75 524 ASP A N 1
ATOM 4038 C CA . ASP A 1 524 ? 19.124 -0.209 -33.183 1.00 94.75 524 ASP A CA 1
ATOM 4039 C C . ASP A 1 524 ? 17.933 -1.186 -33.272 1.00 94.75 524 ASP A C 1
ATOM 4041 O O . ASP A 1 524 ? 17.771 -1.921 -34.249 1.00 94.75 524 ASP A O 1
ATOM 4045 N N . GLY A 1 525 ? 17.060 -1.167 -32.261 1.00 95.12 525 GLY A N 1
ATOM 4046 C CA . GLY A 1 525 ? 15.862 -1.994 -32.156 1.00 95.12 525 GLY A CA 1
ATOM 4047 C C . GLY A 1 525 ? 15.989 -3.045 -31.061 1.00 95.12 525 GLY A C 1
ATOM 4048 O O . GLY A 1 525 ? 17.010 -3.708 -30.934 1.00 95.12 525 GLY A O 1
ATOM 4049 N N . ASP A 1 526 ? 14.939 -3.226 -30.274 1.00 97.88 526 ASP A N 1
ATOM 4050 C CA . ASP A 1 526 ? 14.863 -4.089 -29.098 1.00 97.88 526 ASP A CA 1
ATOM 4051 C C . ASP A 1 526 ? 13.419 -4.574 -28.878 1.00 97.88 526 ASP A C 1
ATOM 4053 O O . ASP A 1 526 ? 12.563 -4.428 -29.753 1.00 97.88 526 ASP A O 1
ATOM 4057 N N . TRP A 1 527 ? 13.147 -5.163 -27.717 1.00 98.38 527 TRP A N 1
ATOM 4058 C CA . TRP A 1 527 ? 11.820 -5.558 -27.275 1.00 98.38 527 TRP A CA 1
ATOM 4059 C C . TRP A 1 527 ? 11.533 -5.038 -25.873 1.00 98.38 527 TRP A C 1
ATOM 4061 O O . TRP A 1 527 ? 12.394 -5.030 -24.995 1.00 98.38 527 TRP A O 1
ATOM 4071 N N . MET A 1 528 ? 10.282 -4.661 -25.650 1.00 98.31 528 MET A N 1
ATOM 4072 C CA . MET A 1 528 ? 9.760 -4.366 -24.323 1.00 98.31 528 MET A CA 1
ATOM 4073 C C . MET A 1 528 ? 8.378 -4.977 -24.155 1.00 98.31 528 MET A C 1
ATOM 4075 O O . MET A 1 528 ? 7.729 -5.368 -25.130 1.00 98.31 528 MET A O 1
ATOM 4079 N N . GLY A 1 529 ? 7.909 -5.021 -22.915 1.00 98.31 529 GLY A N 1
ATOM 4080 C CA . GLY A 1 529 ? 6.552 -5.444 -22.621 1.00 98.31 529 GLY A CA 1
ATOM 4081 C C . GLY A 1 529 ? 5.771 -4.472 -21.762 1.00 98.31 529 GLY A C 1
ATOM 4082 O O . GLY A 1 529 ? 6.291 -3.471 -21.268 1.00 98.31 529 GLY A O 1
ATOM 4083 N N . GLY A 1 530 ? 4.509 -4.812 -21.564 1.00 98.56 530 GLY A N 1
ATOM 4084 C CA . GLY A 1 530 ? 3.609 -4.159 -20.628 1.00 98.56 530 GLY A CA 1
ATOM 4085 C C . GLY A 1 530 ? 2.583 -5.142 -20.092 1.00 98.56 530 GLY A C 1
ATOM 4086 O O . GLY A 1 530 ? 2.342 -6.180 -20.710 1.00 98.56 530 GLY A O 1
ATOM 4087 N N . PHE A 1 531 ? 1.994 -4.832 -18.943 1.00 98.88 531 PHE A N 1
ATOM 4088 C CA . PHE A 1 531 ? 0.943 -5.642 -18.338 1.00 98.88 531 PHE A CA 1
ATOM 4089 C C . PHE A 1 531 ? -0.058 -4.807 -17.544 1.00 98.88 531 PHE A C 1
ATOM 4091 O O . PHE A 1 531 ? 0.255 -3.712 -17.071 1.00 98.88 531 PHE A O 1
ATOM 4098 N N . ALA A 1 532 ? -1.243 -5.379 -17.359 1.00 98.88 532 ALA A N 1
ATOM 4099 C CA . ALA A 1 532 ? -2.222 -4.959 -16.370 1.00 98.88 532 ALA A CA 1
ATOM 4100 C C . ALA A 1 532 ? -2.913 -6.204 -15.794 1.00 98.88 532 ALA A C 1
ATOM 4102 O O . ALA A 1 532 ? -3.290 -7.104 -16.545 1.00 98.88 532 ALA A O 1
ATOM 4103 N N . VAL A 1 533 ? -3.064 -6.261 -14.474 1.00 98.81 533 VAL A N 1
ATOM 4104 C CA . VAL A 1 533 ? -3.728 -7.348 -13.741 1.00 98.81 533 VAL A CA 1
ATOM 4105 C C . VAL A 1 533 ? -4.685 -6.777 -12.703 1.00 98.81 533 VAL A C 1
ATOM 4107 O O . VAL A 1 533 ? -4.420 -5.717 -12.138 1.00 98.81 533 VAL A O 1
ATOM 4110 N N . SER A 1 534 ? -5.787 -7.473 -12.445 1.00 98.50 534 SER A N 1
ATOM 4111 C CA . SER A 1 534 ? -6.801 -7.068 -11.471 1.00 98.50 534 SER A CA 1
ATOM 4112 C C . SER A 1 534 ? -7.552 -8.246 -10.869 1.00 98.50 534 SER A C 1
ATOM 4114 O O . SER A 1 534 ? -7.699 -9.304 -11.486 1.00 98.50 534 SER A O 1
ATOM 4116 N N . ILE A 1 535 ? -8.070 -8.028 -9.660 1.00 98.50 535 ILE A N 1
ATOM 4117 C CA . ILE A 1 535 ? -8.919 -8.970 -8.931 1.00 98.50 535 ILE A CA 1
ATOM 4118 C C . ILE A 1 535 ? -10.331 -8.391 -8.811 1.00 98.50 535 ILE A C 1
ATOM 4120 O O . ILE A 1 535 ? -10.516 -7.266 -8.352 1.00 98.50 535 ILE A O 1
ATOM 4124 N N . HIS A 1 536 ? -11.331 -9.167 -9.225 1.00 97.75 536 HIS A N 1
ATOM 4125 C CA . HIS A 1 536 ? -12.741 -8.765 -9.272 1.00 97.75 536 HIS A CA 1
ATOM 4126 C C . HIS A 1 536 ? -13.602 -9.617 -8.340 1.00 97.75 536 HIS A C 1
ATOM 4128 O O . HIS A 1 536 ? -13.224 -10.740 -8.017 1.00 97.75 536 HIS A O 1
ATOM 4134 N N . GLY A 1 537 ? -14.788 -9.114 -7.976 1.00 95.88 537 GLY A N 1
ATOM 4135 C CA . GLY A 1 537 ? -15.816 -9.882 -7.263 1.00 95.88 537 GLY A CA 1
ATOM 4136 C C . GLY A 1 537 ? -15.902 -9.607 -5.763 1.00 95.88 537 GLY A C 1
ATOM 4137 O O . GLY A 1 537 ? -16.670 -10.268 -5.070 1.00 95.88 537 GLY A O 1
ATOM 4138 N N . ILE A 1 538 ? -15.158 -8.628 -5.237 1.00 95.00 538 ILE A N 1
ATOM 4139 C CA . ILE A 1 538 ? -15.188 -8.312 -3.801 1.00 95.00 538 ILE A CA 1
ATOM 4140 C C . ILE A 1 538 ? -16.522 -7.678 -3.372 1.00 95.00 538 ILE A C 1
ATOM 4142 O O . ILE A 1 538 ? -16.969 -7.886 -2.246 1.00 95.00 538 ILE A O 1
ATOM 4146 N N . GLU A 1 539 ? -17.187 -6.929 -4.253 1.00 94.25 539 GLU A N 1
ATOM 4147 C CA . GLU A 1 539 ? -18.261 -5.991 -3.913 1.00 94.25 539 GLU A CA 1
ATOM 4148 C C . GLU A 1 539 ? -19.461 -6.645 -3.204 1.00 94.25 539 GLU A C 1
ATOM 4150 O O . GLU A 1 539 ? -19.873 -6.125 -2.160 1.00 94.25 539 GLU A O 1
ATOM 4155 N N . PRO A 1 540 ? -20.008 -7.792 -3.664 1.00 95.75 540 PRO A N 1
ATOM 4156 C CA . PRO A 1 540 ? -21.116 -8.450 -2.970 1.00 95.75 540 PRO A CA 1
ATOM 4157 C C . PRO A 1 540 ? -20.740 -8.913 -1.555 1.00 95.75 540 PRO A C 1
ATOM 4159 O O . PRO A 1 540 ? -21.568 -8.896 -0.642 1.00 95.75 540 PRO A O 1
ATOM 4162 N N . HIS A 1 541 ? -19.482 -9.313 -1.353 1.00 96.12 541 HIS A N 1
ATOM 4163 C CA . HIS A 1 541 ? -18.985 -9.770 -0.059 1.00 96.12 541 HIS A CA 1
ATOM 4164 C C . HIS A 1 541 ? -18.744 -8.604 0.899 1.00 96.12 541 HIS A C 1
ATOM 4166 O O . HIS A 1 541 ? -19.133 -8.707 2.062 1.00 96.12 541 HIS A O 1
ATOM 4172 N N . LEU A 1 542 ? -18.193 -7.488 0.412 1.00 93.62 542 LEU A N 1
ATOM 4173 C CA . LEU A 1 542 ? -18.053 -6.258 1.197 1.00 93.62 542 LEU A CA 1
ATOM 4174 C C . LEU A 1 542 ? -19.424 -5.714 1.619 1.00 93.62 542 LEU A C 1
ATOM 4176 O O . LEU A 1 542 ? -19.627 -5.393 2.787 1.00 93.62 542 LEU A O 1
ATOM 4180 N N . ALA A 1 543 ? -20.408 -5.701 0.711 1.00 93.25 543 ALA A N 1
ATOM 4181 C CA . ALA A 1 543 ? -21.778 -5.303 1.039 1.00 93.25 543 ALA A CA 1
ATOM 4182 C C . ALA A 1 543 ? -22.386 -6.191 2.139 1.00 93.25 543 ALA A C 1
ATOM 4184 O O . ALA A 1 543 ? -22.997 -5.682 3.082 1.00 93.25 543 ALA A O 1
ATOM 4185 N N . ARG A 1 544 ? -22.167 -7.512 2.062 1.00 94.00 544 ARG A N 1
ATOM 4186 C CA . ARG A 1 544 ? -22.587 -8.467 3.097 1.00 94.00 544 ARG A CA 1
ATOM 4187 C C . ARG A 1 544 ? -21.910 -8.189 4.442 1.00 94.00 544 ARG A C 1
ATOM 4189 O O . ARG A 1 544 ? -22.605 -8.161 5.452 1.00 94.00 544 ARG A O 1
ATOM 4196 N N . PHE A 1 545 ? -20.594 -7.968 4.465 1.00 92.62 545 PHE A N 1
ATOM 4197 C CA . PHE A 1 545 ? -19.856 -7.689 5.703 1.00 92.62 545 PHE A CA 1
ATOM 4198 C C . PHE A 1 545 ? -20.264 -6.359 6.332 1.00 92.62 545 PHE A C 1
ATOM 4200 O O . PHE A 1 545 ? -20.496 -6.308 7.540 1.00 92.62 545 PHE A O 1
ATOM 4207 N N . LYS A 1 546 ? -20.461 -5.315 5.521 1.00 87.31 546 LYS A N 1
ATOM 4208 C CA . LYS A 1 546 ? -20.973 -4.019 5.976 1.00 87.31 546 LYS A CA 1
ATOM 4209 C C . LYS A 1 546 ? -22.370 -4.143 6.586 1.00 87.31 546 LYS A C 1
ATOM 4211 O O . LYS A 1 546 ? -22.601 -3.617 7.670 1.00 87.31 546 LYS A O 1
ATOM 4216 N N . ALA A 1 547 ? -23.277 -4.882 5.941 1.00 89.44 547 ALA A N 1
ATOM 4217 C CA . ALA A 1 547 ? -24.622 -5.130 6.467 1.00 89.44 547 ALA A CA 1
ATOM 4218 C C . ALA A 1 547 ? -24.606 -5.895 7.804 1.00 89.44 547 ALA A C 1
ATOM 4220 O O . ALA A 1 547 ? -25.469 -5.671 8.648 1.00 89.44 547 ALA A O 1
ATOM 4221 N N . SER A 1 548 ? -23.614 -6.765 8.020 1.00 85.75 548 SER A N 1
ATOM 4222 C CA . SER A 1 548 ? -23.411 -7.480 9.287 1.00 85.75 548 SER A CA 1
ATOM 4223 C C . SER A 1 548 ? -22.503 -6.761 10.293 1.00 85.75 548 SER A C 1
ATOM 4225 O O . SER A 1 548 ? -22.190 -7.345 11.333 1.00 85.75 548 SER A O 1
ATOM 4227 N N . ILE A 1 549 ? -22.071 -5.527 9.997 1.00 85.06 549 ILE A N 1
ATOM 4228 C CA . ILE A 1 549 ? -21.158 -4.733 10.835 1.00 85.06 549 ILE A CA 1
ATOM 4229 C C . ILE A 1 549 ? -19.842 -5.495 11.112 1.00 85.06 549 ILE A C 1
ATOM 4231 O O . ILE A 1 549 ? -19.363 -5.564 12.238 1.00 85.06 549 ILE A O 1
ATOM 4235 N N . ASP A 1 550 ? -19.270 -6.140 10.094 1.00 84.88 550 ASP A N 1
ATOM 4236 C CA . ASP A 1 550 ? -18.052 -6.955 10.206 1.00 84.88 550 ASP A CA 1
ATOM 4237 C C . ASP A 1 550 ? -16.865 -6.292 9.495 1.00 84.88 550 ASP A C 1
ATOM 4239 O O . ASP A 1 550 ? -16.372 -6.777 8.475 1.00 84.88 550 ASP A O 1
ATOM 4243 N N . ASP A 1 551 ? -16.400 -5.167 10.051 1.00 83.56 551 ASP A N 1
ATOM 4244 C CA . ASP A 1 551 ? -15.264 -4.405 9.505 1.00 83.56 551 ASP A CA 1
ATOM 4245 C C . ASP A 1 551 ? -13.983 -5.252 9.422 1.00 83.56 551 ASP A C 1
ATOM 4247 O O . ASP A 1 551 ? -13.153 -5.053 8.538 1.00 83.56 551 ASP A O 1
ATOM 4251 N N . TYR A 1 552 ? -13.829 -6.229 10.325 1.00 87.06 552 TYR A N 1
ATOM 4252 C CA . TYR A 1 552 ? -12.688 -7.141 10.322 1.00 87.06 552 TYR A CA 1
ATOM 4253 C C . TYR A 1 552 ? -12.631 -7.957 9.030 1.00 87.06 552 TYR A C 1
ATOM 4255 O O . TYR A 1 552 ? -11.595 -7.988 8.365 1.00 87.06 552 TYR A O 1
ATOM 4263 N N . SER A 1 553 ? -13.746 -8.589 8.651 1.00 91.62 553 SER A N 1
ATOM 4264 C CA . SER A 1 553 ? -13.815 -9.374 7.417 1.00 91.62 553 SER A CA 1
ATOM 4265 C C . SER A 1 553 ? -13.764 -8.504 6.159 1.00 91.62 553 SER A C 1
ATOM 4267 O O . SER A 1 553 ? -13.205 -8.948 5.158 1.00 91.62 553 SER A O 1
ATOM 4269 N N . ASP A 1 554 ? -14.297 -7.275 6.203 1.00 91.38 554 ASP A N 1
ATOM 4270 C CA . ASP A 1 554 ? -14.176 -6.290 5.111 1.00 91.38 554 ASP A CA 1
ATOM 4271 C C . ASP A 1 554 ? -12.703 -5.971 4.814 1.00 91.38 554 ASP A C 1
ATOM 4273 O O . ASP A 1 554 ? -12.232 -6.171 3.690 1.00 91.38 554 ASP A O 1
ATOM 4277 N N . ILE A 1 555 ? -11.948 -5.569 5.843 1.00 89.75 555 ILE A N 1
ATOM 4278 C CA . ILE A 1 555 ? -10.525 -5.229 5.723 1.00 89.75 555 ILE A CA 1
ATOM 4279 C C . ILE A 1 555 ? -9.706 -6.466 5.338 1.00 89.75 555 ILE A C 1
ATOM 4281 O O . ILE A 1 555 ? -8.824 -6.377 4.483 1.00 89.75 555 ILE A O 1
ATOM 4285 N N . LEU A 1 556 ? -10.011 -7.634 5.917 1.00 94.56 556 LEU A N 1
ATOM 4286 C CA . LEU A 1 556 ? -9.307 -8.880 5.615 1.00 94.56 556 LEU A CA 1
ATOM 4287 C C . LEU A 1 556 ? -9.480 -9.290 4.146 1.00 94.56 556 LEU A C 1
ATOM 4289 O O . LEU A 1 556 ? -8.496 -9.654 3.501 1.00 94.56 556 LEU A O 1
ATOM 4293 N N . LEU A 1 557 ? -10.695 -9.179 3.597 1.00 97.12 557 LEU A N 1
ATOM 4294 C CA . LEU A 1 557 ? -10.960 -9.482 2.190 1.00 97.12 557 LEU A CA 1
ATOM 4295 C C . LEU A 1 557 ? -10.248 -8.497 1.258 1.00 97.12 557 LEU A C 1
ATOM 4297 O O . LEU A 1 557 ? -9.628 -8.931 0.288 1.00 97.12 557 LEU A O 1
ATOM 4301 N N . LYS A 1 558 ? -10.289 -7.192 1.558 1.00 94.75 558 LYS A N 1
ATOM 4302 C CA . LYS A 1 558 ? -9.573 -6.167 0.777 1.00 94.75 558 LYS A CA 1
ATOM 4303 C C . LYS A 1 558 ? -8.063 -6.417 0.769 1.00 94.75 558 LYS A C 1
ATOM 4305 O O . LYS A 1 558 ? -7.452 -6.400 -0.295 1.00 94.75 558 LYS A O 1
ATOM 4310 N N . ALA A 1 559 ? -7.477 -6.719 1.929 1.00 94.81 559 ALA A N 1
ATOM 4311 C CA . ALA A 1 559 ? -6.055 -7.030 2.046 1.00 94.81 559 ALA A CA 1
ATOM 4312 C C . ALA A 1 559 ? -5.670 -8.297 1.262 1.00 94.81 559 ALA A C 1
ATOM 4314 O O . ALA A 1 559 ? -4.633 -8.317 0.604 1.00 94.81 559 ALA A O 1
ATOM 4315 N N . LEU A 1 560 ? -6.502 -9.345 1.287 1.00 97.88 560 LEU A N 1
ATOM 4316 C CA . LEU A 1 560 ? -6.272 -10.563 0.500 1.00 97.88 560 LEU A CA 1
ATOM 4317 C C . LEU A 1 560 ? -6.414 -10.326 -1.009 1.00 97.88 560 LEU A C 1
ATOM 4319 O O . LEU A 1 560 ? -5.607 -10.847 -1.775 1.00 97.88 560 LEU A O 1
ATOM 4323 N N . ALA A 1 561 ? -7.394 -9.532 -1.445 1.00 97.88 561 ALA A N 1
ATOM 4324 C CA . ALA A 1 561 ? -7.542 -9.165 -2.853 1.00 97.88 561 ALA A CA 1
ATOM 4325 C C . ALA A 1 561 ? -6.306 -8.405 -3.366 1.00 97.88 561 ALA A C 1
ATOM 4327 O O . ALA A 1 561 ? -5.794 -8.720 -4.437 1.00 97.88 561 ALA A O 1
ATOM 4328 N N . ASP A 1 562 ? -5.775 -7.477 -2.569 1.00 96.25 562 ASP A N 1
ATOM 4329 C CA . ASP A 1 562 ? -4.529 -6.767 -2.871 1.00 96.25 562 ASP A CA 1
ATOM 4330 C C . ASP A 1 562 ? -3.323 -7.723 -2.962 1.00 96.25 562 ASP A C 1
ATOM 4332 O O . ASP A 1 562 ? -2.543 -7.673 -3.914 1.00 96.25 562 ASP A O 1
ATOM 4336 N N . ARG A 1 563 ? -3.216 -8.691 -2.037 1.00 97.94 563 ARG A N 1
ATOM 4337 C CA . ARG A 1 563 ? -2.196 -9.752 -2.118 1.00 97.94 563 ARG A CA 1
ATOM 4338 C C . ARG A 1 563 ? -2.310 -10.584 -3.392 1.00 97.94 563 ARG A C 1
ATOM 4340 O O . ARG A 1 563 ? -1.282 -10.918 -3.974 1.00 97.94 563 ARG A O 1
ATOM 4347 N N . PHE A 1 564 ? -3.524 -10.895 -3.842 1.00 98.62 564 PHE A N 1
ATOM 4348 C CA . PHE A 1 564 ? -3.734 -11.597 -5.106 1.00 98.62 564 PHE A CA 1
ATOM 4349 C C . PHE A 1 564 ? -3.330 -10.757 -6.322 1.00 98.62 564 PHE A C 1
ATOM 4351 O O . PHE A 1 564 ? -2.746 -11.312 -7.249 1.00 98.62 564 PHE A O 1
ATOM 4358 N N . ALA A 1 565 ? -3.593 -9.447 -6.332 1.00 98.44 565 ALA A N 1
ATOM 4359 C CA . ALA A 1 565 ? -3.188 -8.573 -7.434 1.00 98.44 565 ALA A CA 1
ATOM 4360 C C . ALA A 1 565 ? -1.657 -8.519 -7.585 1.00 98.44 565 ALA A C 1
ATOM 4362 O O . ALA A 1 565 ? -1.135 -8.688 -8.689 1.00 98.44 565 ALA A O 1
ATOM 4363 N N . GLU A 1 566 ? -0.936 -8.375 -6.471 1.00 98.06 566 GLU A N 1
ATOM 4364 C CA . GLU A 1 566 ? 0.533 -8.380 -6.448 1.00 98.06 566 GLU A CA 1
ATOM 4365 C C . GLU A 1 566 ? 1.114 -9.752 -6.813 1.00 98.06 566 GLU A C 1
ATOM 4367 O O . GLU A 1 566 ? 2.024 -9.853 -7.639 1.00 98.06 566 GLU A O 1
ATOM 4372 N N . ALA A 1 567 ? 0.540 -10.831 -6.270 1.00 98.62 567 ALA A N 1
ATOM 4373 C CA . ALA A 1 567 ? 0.922 -12.192 -6.635 1.00 98.62 567 ALA A CA 1
ATOM 4374 C C . ALA A 1 567 ? 0.690 -12.466 -8.129 1.00 98.62 567 ALA A C 1
ATOM 4376 O O . ALA A 1 567 ? 1.493 -13.148 -8.766 1.00 98.62 567 ALA A O 1
ATOM 4377 N N . PHE A 1 568 ? -0.368 -11.900 -8.722 1.00 98.75 568 PHE A N 1
ATOM 4378 C CA . PHE A 1 568 ? -0.611 -12.011 -10.156 1.00 98.75 568 PHE A CA 1
ATOM 4379 C C . PHE A 1 568 ? 0.438 -11.248 -10.967 1.00 98.75 568 PHE A C 1
ATOM 4381 O O . PHE A 1 568 ? 0.954 -11.782 -11.948 1.00 98.75 568 PHE A O 1
ATOM 4388 N N . ALA A 1 569 ? 0.824 -10.042 -10.548 1.00 98.75 569 ALA A N 1
ATOM 4389 C CA . ALA A 1 569 ? 1.902 -9.304 -11.202 1.00 98.75 569 ALA A CA 1
ATOM 4390 C C . ALA A 1 569 ? 3.222 -10.101 -11.192 1.00 98.75 569 ALA A C 1
ATOM 4392 O O . ALA A 1 569 ? 3.887 -10.200 -12.228 1.00 98.75 569 ALA A O 1
ATOM 4393 N N . GLU A 1 570 ? 3.570 -10.731 -10.065 1.00 98.62 570 GLU A N 1
ATOM 4394 C CA . GLU A 1 570 ? 4.753 -11.594 -9.939 1.00 98.62 570 GLU A CA 1
ATOM 4395 C C . GLU A 1 570 ? 4.640 -12.856 -10.808 1.00 98.62 570 GLU A C 1
ATOM 4397 O O . GLU A 1 570 ? 5.535 -13.156 -11.605 1.00 98.62 570 GLU A O 1
ATOM 4402 N N . ARG A 1 571 ? 3.513 -13.575 -10.721 1.00 98.44 571 ARG A N 1
ATOM 4403 C CA . ARG A 1 571 ? 3.264 -14.814 -11.472 1.00 98.44 571 ARG A CA 1
ATOM 4404 C C . ARG A 1 571 ? 3.249 -14.587 -12.980 1.00 98.44 571 ARG A C 1
ATOM 4406 O O . ARG A 1 571 ? 3.783 -15.421 -13.724 1.00 98.44 571 ARG A O 1
ATOM 4413 N N . LEU A 1 572 ? 2.635 -13.494 -13.435 1.00 98.75 572 LEU A N 1
ATOM 4414 C CA . LEU A 1 572 ? 2.579 -13.112 -14.843 1.00 98.75 572 LEU A CA 1
ATOM 4415 C C . LEU A 1 572 ? 3.957 -12.677 -15.335 1.00 98.75 572 LEU A C 1
ATOM 4417 O O . LEU A 1 572 ? 4.373 -13.109 -16.407 1.00 98.75 572 LEU A O 1
ATOM 4421 N N . HIS A 1 573 ? 4.709 -11.911 -14.539 1.00 98.75 573 HIS A N 1
ATOM 4422 C CA . HIS A 1 573 ? 6.084 -11.562 -14.881 1.00 98.75 573 HIS A CA 1
ATOM 4423 C C . HIS A 1 573 ? 6.953 -12.821 -15.013 1.00 98.75 573 HIS A C 1
ATOM 4425 O O . HIS A 1 573 ? 7.621 -12.991 -16.030 1.00 98.75 573 HIS A O 1
ATOM 4431 N N . HIS A 1 574 ? 6.872 -13.755 -14.062 1.00 98.44 574 HIS A N 1
ATOM 4432 C CA . HIS A 1 574 ? 7.542 -15.054 -14.151 1.00 98.44 574 HIS A CA 1
ATOM 4433 C C . HIS A 1 574 ? 7.160 -15.814 -15.434 1.00 98.44 574 HIS A C 1
ATOM 4435 O O . HIS A 1 574 ? 8.034 -16.320 -16.139 1.00 98.44 574 HIS A O 1
ATOM 4441 N N . TYR A 1 575 ? 5.872 -15.843 -15.801 1.00 98.31 575 TYR A N 1
ATOM 4442 C CA . TYR A 1 575 ? 5.413 -16.466 -17.049 1.00 98.31 575 TYR A CA 1
ATOM 4443 C C . TYR A 1 575 ? 5.963 -15.772 -18.302 1.00 98.31 575 TYR A C 1
ATOM 4445 O O . TYR A 1 575 ? 6.338 -16.429 -19.273 1.00 98.31 575 TYR A O 1
ATOM 4453 N N . VAL A 1 576 ? 6.064 -14.443 -18.283 1.00 98.69 576 VAL A N 1
ATOM 4454 C CA . VAL A 1 576 ? 6.674 -13.671 -19.368 1.00 98.69 576 VAL A CA 1
ATOM 4455 C C . VAL A 1 576 ? 8.151 -14.035 -19.516 1.00 98.69 576 VAL A C 1
ATOM 4457 O O . VAL A 1 576 ? 8.578 -14.372 -20.620 1.00 98.69 576 VAL A O 1
ATOM 4460 N N . ARG A 1 577 ? 8.927 -14.046 -18.426 1.00 98.56 577 ARG A N 1
ATOM 4461 C CA . ARG A 1 577 ? 10.366 -14.371 -18.468 1.00 98.56 577 ARG A CA 1
ATOM 4462 C C . ARG A 1 577 ? 10.639 -15.784 -18.983 1.00 98.56 577 ARG A C 1
ATOM 4464 O O . ARG A 1 577 ? 11.559 -15.979 -19.778 1.00 98.56 577 ARG A O 1
ATOM 4471 N N . THR A 1 578 ? 9.830 -16.750 -18.551 1.00 98.19 578 THR A N 1
ATOM 4472 C CA . THR A 1 578 ? 10.065 -18.184 -18.784 1.00 98.19 578 THR A CA 1
ATOM 4473 C C . THR A 1 578 ? 9.401 -18.729 -20.049 1.00 98.19 578 THR A C 1
ATOM 4475 O O . THR A 1 578 ? 9.957 -19.635 -20.666 1.00 98.19 578 THR A O 1
ATOM 4478 N N . ALA A 1 579 ? 8.255 -18.177 -20.471 1.00 97.75 579 ALA A N 1
ATOM 4479 C CA . ALA A 1 579 ? 7.447 -18.728 -21.562 1.00 97.75 579 ALA A CA 1
ATOM 4480 C C . ALA A 1 579 ? 7.194 -17.739 -22.712 1.00 97.75 579 ALA A C 1
ATOM 4482 O O . ALA A 1 579 ? 7.559 -18.036 -23.849 1.00 97.75 579 ALA A O 1
ATOM 4483 N N . LEU A 1 580 ? 6.582 -16.576 -22.448 1.00 98.25 580 LEU A N 1
ATOM 4484 C CA . LEU A 1 580 ? 6.143 -15.668 -23.526 1.00 98.25 580 LEU A CA 1
ATOM 4485 C C . LEU A 1 580 ? 7.319 -14.933 -24.180 1.00 98.25 580 LEU A C 1
ATOM 4487 O O . LEU A 1 580 ? 7.496 -14.978 -25.399 1.00 98.25 580 LEU A O 1
ATOM 4491 N N . TRP A 1 581 ? 8.154 -14.289 -23.365 1.00 98.44 581 TRP A N 1
ATOM 4492 C CA . TRP A 1 581 ? 9.424 -13.725 -23.810 1.00 98.44 581 TRP A CA 1
ATOM 4493 C C . TRP A 1 581 ? 10.477 -14.829 -23.882 1.00 98.44 581 TRP A C 1
ATOM 4495 O O . TRP A 1 581 ? 11.120 -14.999 -24.916 1.00 98.44 581 TRP A O 1
ATOM 4505 N N . GLY A 1 582 ? 10.587 -15.630 -22.818 1.00 97.69 582 GLY A N 1
ATOM 4506 C CA . GLY A 1 582 ? 11.375 -16.864 -22.816 1.00 97.69 582 GLY A CA 1
ATOM 4507 C C . GLY A 1 582 ? 12.891 -16.652 -22.800 1.00 97.69 582 GLY A C 1
ATOM 4508 O O . GLY A 1 582 ? 13.620 -17.481 -23.346 1.00 97.69 582 GLY A O 1
ATOM 4509 N N . TYR A 1 583 ? 13.369 -15.552 -22.208 1.00 97.19 583 TYR A N 1
ATOM 4510 C CA . TYR A 1 583 ? 14.802 -15.276 -22.032 1.00 97.19 583 TYR A CA 1
ATOM 4511 C C . TYR A 1 583 ? 15.407 -15.918 -20.774 1.00 97.19 583 TYR A C 1
ATOM 4513 O O . TYR A 1 583 ? 16.624 -15.868 -20.595 1.00 97.19 583 TYR A O 1
ATOM 4521 N N . ALA A 1 584 ? 14.574 -16.493 -19.905 1.00 96.50 584 ALA A N 1
ATOM 4522 C CA . ALA A 1 584 ? 14.969 -17.201 -18.688 1.00 96.50 584 ALA A CA 1
ATOM 4523 C C . ALA A 1 584 ? 14.290 -18.582 -18.624 1.00 96.50 584 ALA A C 1
ATOM 4525 O O . ALA A 1 584 ? 13.659 -18.945 -17.635 1.00 96.50 584 ALA A O 1
ATOM 4526 N N . GLU A 1 585 ? 14.352 -19.348 -19.717 1.00 92.69 585 GLU A N 1
ATOM 4527 C CA . GLU A 1 585 ? 13.802 -20.707 -19.743 1.00 92.69 585 GLU A CA 1
ATOM 4528 C C . GLU A 1 585 ? 14.467 -21.590 -18.676 1.00 92.69 585 GLU A C 1
ATOM 4530 O O . GLU A 1 585 ? 15.690 -21.607 -18.541 1.00 92.69 585 GLU A O 1
ATOM 4535 N N . GLY A 1 586 ? 13.654 -22.321 -17.911 1.00 90.56 586 GLY A N 1
ATOM 4536 C CA . GLY A 1 586 ? 14.139 -23.181 -16.831 1.00 90.56 586 GLY A CA 1
ATOM 4537 C C . GLY A 1 586 ? 14.473 -22.456 -15.522 1.00 90.56 586 GLY A C 1
ATOM 4538 O O . GLY A 1 586 ? 15.047 -23.084 -14.636 1.00 90.56 586 GLY A O 1
ATOM 4539 N N . GLU A 1 587 ? 14.119 -21.174 -15.371 1.00 95.94 587 GLU A N 1
ATOM 4540 C CA . GLU A 1 587 ? 14.196 -20.464 -14.087 1.00 95.94 587 GLU A CA 1
ATOM 4541 C C . GLU A 1 587 ? 13.439 -21.241 -12.987 1.00 95.94 587 GLU A C 1
ATOM 4543 O O . GLU A 1 587 ? 12.271 -21.592 -13.148 1.00 95.94 587 GLU A O 1
ATOM 4548 N N . GLN A 1 588 ? 14.116 -21.527 -11.869 1.00 93.44 588 GLN A N 1
ATOM 4549 C CA . GLN A 1 588 ? 13.557 -22.223 -10.700 1.00 93.44 588 GLN A CA 1
ATOM 4550 C C . GLN A 1 588 ? 13.837 -21.411 -9.433 1.00 93.44 588 GLN A C 1
ATOM 4552 O O . GLN A 1 588 ? 14.640 -21.793 -8.580 1.00 93.44 588 GLN A O 1
ATOM 4557 N N . LEU A 1 589 ? 13.216 -20.236 -9.341 1.00 96.25 589 LEU A N 1
ATOM 4558 C CA . LEU A 1 589 ? 13.332 -19.375 -8.169 1.00 96.25 589 LEU A CA 1
ATOM 4559 C C . LEU A 1 589 ? 12.288 -19.748 -7.117 1.00 96.25 589 LEU A C 1
ATOM 4561 O O . LEU A 1 589 ? 11.130 -20.016 -7.427 1.00 96.25 589 LEU A O 1
ATOM 4565 N N . THR A 1 590 ? 12.700 -19.728 -5.850 1.00 96.75 590 THR A N 1
ATOM 4566 C CA . THR A 1 590 ? 11.760 -19.769 -4.727 1.00 96.75 590 THR A CA 1
ATOM 4567 C C . THR A 1 590 ? 10.997 -18.449 -4.641 1.00 96.75 590 THR A C 1
ATOM 4569 O O . THR A 1 590 ? 11.499 -17.415 -5.087 1.00 96.75 590 THR A O 1
ATOM 4572 N N . ASN A 1 591 ? 9.828 -18.440 -3.993 1.00 95.19 591 ASN A N 1
ATOM 4573 C CA . ASN A 1 591 ? 9.084 -17.195 -3.773 1.00 95.19 591 ASN A CA 1
ATOM 4574 C C . ASN A 1 591 ? 9.930 -16.138 -3.027 1.00 95.19 591 ASN A C 1
ATOM 4576 O O . ASN A 1 591 ? 9.931 -14.966 -3.381 1.00 95.19 591 ASN A O 1
ATOM 4580 N N . GLU A 1 592 ? 10.767 -16.552 -2.067 1.00 95.00 592 GLU A N 1
ATOM 4581 C CA . GLU A 1 592 ? 11.704 -15.641 -1.391 1.00 95.00 592 GLU A CA 1
ATOM 4582 C C . GLU A 1 592 ? 12.725 -15.013 -2.359 1.00 95.00 592 GLU A C 1
ATOM 4584 O O . GLU A 1 592 ? 13.092 -13.844 -2.223 1.00 95.00 592 GLU A O 1
ATOM 4589 N N . ALA A 1 593 ? 13.202 -15.776 -3.345 1.00 96.62 593 ALA A N 1
ATOM 4590 C CA . ALA A 1 593 ? 14.107 -15.263 -4.364 1.00 96.62 593 ALA A CA 1
ATOM 4591 C C . ALA A 1 593 ? 13.394 -14.323 -5.351 1.00 96.62 593 ALA A C 1
ATOM 4593 O O . ALA A 1 593 ? 14.015 -13.354 -5.785 1.00 96.62 593 ALA A O 1
ATOM 4594 N N . LEU A 1 594 ? 12.112 -14.567 -5.653 1.00 96.62 594 LEU A N 1
ATOM 4595 C CA . LEU A 1 594 ? 11.266 -13.661 -6.440 1.00 96.62 594 LEU A CA 1
ATOM 4596 C C . LEU A 1 594 ? 11.047 -12.326 -5.715 1.00 96.62 594 LEU A C 1
ATOM 4598 O O . LEU A 1 594 ? 11.297 -11.281 -6.304 1.00 96.62 594 LEU A O 1
ATOM 4602 N N . ILE A 1 595 ? 10.699 -12.353 -4.422 1.00 94.31 595 ILE A N 1
ATOM 4603 C CA . ILE A 1 595 ? 10.535 -11.148 -3.582 1.00 94.31 595 ILE A CA 1
ATOM 4604 C C . ILE A 1 595 ? 11.836 -10.335 -3.509 1.00 94.31 595 ILE A C 1
ATOM 4606 O O . ILE A 1 595 ? 11.814 -9.108 -3.481 1.00 94.31 595 ILE A O 1
ATOM 4610 N N . LYS A 1 596 ? 12.989 -11.014 -3.491 1.00 95.25 596 LYS A N 1
ATOM 4611 C CA . LYS A 1 596 ? 14.322 -10.388 -3.537 1.00 95.25 596 LYS A CA 1
ATOM 4612 C C . LYS A 1 596 ? 14.767 -9.997 -4.951 1.00 95.25 596 LYS A C 1
ATOM 4614 O O . LYS A 1 596 ? 15.930 -9.641 -5.124 1.00 95.25 596 LYS A O 1
ATOM 4619 N N . GLU A 1 597 ? 13.882 -10.119 -5.938 1.00 96.56 597 GLU A N 1
ATOM 4620 C CA . GLU A 1 597 ? 14.101 -9.764 -7.340 1.00 96.56 597 GLU A CA 1
ATOM 4621 C C . GLU A 1 597 ? 15.344 -10.433 -7.954 1.00 96.56 597 GLU A C 1
ATOM 4623 O O . GLU A 1 597 ? 16.044 -9.854 -8.778 1.00 96.56 597 GLU A O 1
ATOM 4628 N N . LYS A 1 598 ? 15.646 -11.684 -7.570 1.00 96.69 598 LYS A N 1
ATOM 4629 C CA . LYS A 1 598 ? 16.834 -12.431 -8.042 1.00 96.69 598 LYS A CA 1
ATOM 4630 C C . LYS A 1 598 ? 16.706 -12.980 -9.472 1.00 96.69 598 LYS A C 1
ATOM 4632 O O . LYS A 1 598 ? 17.353 -13.971 -9.812 1.00 96.69 598 LYS A O 1
ATOM 4637 N N . TYR A 1 599 ? 15.864 -12.369 -10.294 1.00 97.31 599 TYR A N 1
ATOM 4638 C CA . TYR A 1 599 ? 15.665 -12.704 -11.701 1.00 97.31 599 TYR A CA 1
ATOM 4639 C C . TYR A 1 599 ? 16.281 -11.634 -12.608 1.00 97.31 599 TYR A C 1
ATOM 4641 O O . TYR A 1 599 ? 16.590 -10.523 -12.187 1.00 97.31 599 TYR A O 1
ATOM 4649 N N . ARG A 1 600 ? 16.448 -11.972 -13.887 1.00 96.56 600 ARG A N 1
ATOM 4650 C CA . ARG A 1 600 ? 16.836 -11.017 -14.931 1.00 96.56 600 ARG A CA 1
ATOM 4651 C C . ARG A 1 600 ? 15.635 -10.154 -15.331 1.00 96.56 600 ARG A C 1
ATOM 4653 O O . ARG A 1 600 ? 14.553 -10.699 -15.535 1.00 96.56 600 ARG A O 1
ATOM 4660 N N . GLY A 1 601 ? 15.863 -8.857 -15.543 1.00 97.62 601 GLY A N 1
ATOM 4661 C CA . GLY A 1 601 ? 14.846 -7.910 -16.005 1.00 97.62 601 GLY A CA 1
ATOM 4662 C C . GLY A 1 601 ? 14.044 -7.265 -14.871 1.00 97.62 601 GLY A C 1
ATOM 4663 O O . GLY A 1 601 ? 14.111 -7.690 -13.720 1.00 97.62 601 GLY A O 1
ATOM 4664 N N . ILE A 1 602 ? 13.272 -6.229 -15.198 1.00 98.50 602 ILE A N 1
ATOM 4665 C CA . ILE A 1 602 ? 12.454 -5.465 -14.239 1.00 98.50 602 ILE A CA 1
ATOM 4666 C C . ILE A 1 602 ? 11.040 -5.224 -14.766 1.00 98.50 602 ILE A C 1
ATOM 4668 O O . ILE A 1 602 ? 10.786 -5.284 -15.973 1.00 98.50 602 ILE A O 1
ATOM 4672 N N . ARG A 1 603 ? 10.127 -4.891 -13.846 1.00 98.44 603 ARG A N 1
ATOM 4673 C CA . ARG A 1 603 ? 8.723 -4.576 -14.139 1.00 98.44 603 ARG A CA 1
ATOM 4674 C C . ARG A 1 603 ? 8.255 -3.198 -13.612 1.00 98.44 603 ARG A C 1
ATOM 4676 O O . ARG A 1 603 ? 7.420 -3.140 -12.711 1.00 98.44 603 ARG A O 1
ATOM 4683 N N . PRO A 1 604 ? 8.831 -2.066 -14.059 1.00 98.06 604 PRO A N 1
ATOM 4684 C CA . PRO A 1 604 ? 8.524 -0.745 -13.507 1.00 98.06 604 PRO A CA 1
ATOM 4685 C C . PRO A 1 604 ? 7.081 -0.315 -13.776 1.00 98.06 604 PRO A C 1
ATOM 4687 O O . PRO A 1 604 ? 6.591 -0.394 -14.902 1.00 98.06 604 PRO A O 1
ATOM 4690 N N . ALA A 1 605 ? 6.416 0.162 -12.725 1.00 97.56 605 ALA A N 1
ATOM 4691 C CA . ALA A 1 605 ? 5.020 0.579 -12.743 1.00 97.56 605 ALA A CA 1
ATOM 4692 C C . ALA A 1 605 ? 4.896 2.114 -12.654 1.00 97.56 605 ALA A C 1
ATOM 4694 O O . ALA A 1 605 ? 5.455 2.705 -11.723 1.00 97.56 605 ALA A O 1
ATOM 4695 N N . PRO A 1 606 ? 4.154 2.775 -13.567 1.00 96.50 606 PRO A N 1
ATOM 4696 C CA . PRO A 1 606 ? 3.939 4.220 -13.520 1.00 96.50 606 PRO A CA 1
ATOM 4697 C C . PRO A 1 606 ? 3.436 4.706 -12.153 1.00 96.50 606 PRO A C 1
ATOM 4699 O O . PRO A 1 606 ? 2.404 4.239 -11.667 1.00 96.50 606 PRO A O 1
ATOM 4702 N N . GLY A 1 607 ? 4.132 5.673 -11.562 1.00 91.25 607 GLY A N 1
ATOM 4703 C CA . GLY A 1 607 ? 3.924 6.184 -10.203 1.00 91.25 607 GLY A CA 1
ATOM 4704 C C . GLY A 1 607 ? 5.020 5.782 -9.214 1.00 91.25 607 GLY A C 1
ATOM 4705 O O . GLY A 1 607 ? 5.227 6.464 -8.212 1.00 91.25 607 GLY A O 1
ATOM 4706 N N . TYR A 1 608 ? 5.787 4.728 -9.513 1.00 92.81 608 TYR A N 1
ATOM 4707 C CA . TYR A 1 608 ? 6.965 4.363 -8.723 1.00 92.81 608 TYR A CA 1
ATOM 4708 C C . TYR A 1 608 ? 8.149 5.291 -9.024 1.00 92.81 608 TYR A C 1
ATOM 4710 O O . TYR A 1 608 ? 8.223 5.864 -10.111 1.00 92.81 608 TYR A O 1
ATOM 4718 N N . PRO A 1 609 ? 9.148 5.392 -8.126 1.00 91.38 609 PRO A N 1
ATOM 4719 C CA . PRO A 1 609 ? 10.268 6.323 -8.285 1.00 91.38 609 PRO A CA 1
ATOM 4720 C C . PRO A 1 609 ? 11.044 6.238 -9.613 1.00 91.38 609 PRO A C 1
ATOM 4722 O O . PRO A 1 609 ? 11.605 7.251 -10.030 1.00 91.38 609 PRO A O 1
ATOM 4725 N N . ALA A 1 610 ? 11.078 5.073 -10.271 1.00 94.19 610 ALA A N 1
ATOM 4726 C CA . ALA A 1 610 ? 11.756 4.871 -11.560 1.00 94.19 610 ALA A CA 1
ATOM 4727 C C . ALA A 1 610 ? 10.978 5.426 -12.764 1.00 94.19 610 ALA A C 1
ATOM 4729 O O . ALA A 1 610 ? 11.570 5.772 -13.782 1.00 94.19 610 ALA A O 1
ATOM 4730 N N . CYS A 1 611 ? 9.655 5.528 -12.647 1.00 94.56 611 CYS A N 1
ATOM 4731 C CA . CYS A 1 611 ? 8.760 6.111 -13.645 1.00 94.56 611 CYS A CA 1
ATOM 4732 C C . CYS A 1 611 ? 7.612 6.833 -12.919 1.00 94.56 611 CYS A C 1
ATOM 4734 O O . CYS A 1 611 ? 6.480 6.358 -12.924 1.00 94.56 611 CYS A O 1
ATOM 4736 N N . PRO A 1 612 ? 7.887 7.970 -12.255 1.00 93.06 612 PRO A N 1
ATOM 4737 C CA . PRO A 1 612 ? 6.948 8.587 -11.312 1.00 93.06 612 PRO A CA 1
ATOM 4738 C C . PRO A 1 612 ? 5.705 9.194 -11.981 1.00 93.06 612 PRO A C 1
ATOM 4740 O O . PRO A 1 612 ? 4.764 9.587 -11.299 1.00 93.06 612 PRO A O 1
ATOM 4743 N N . GLU A 1 613 ? 5.693 9.277 -13.310 1.00 92.31 613 GLU A N 1
ATOM 4744 C CA . GLU A 1 613 ? 4.654 9.938 -14.088 1.00 92.31 613 GLU A CA 1
ATOM 4745 C C . GLU A 1 613 ? 3.455 8.997 -14.323 1.00 92.31 613 GLU A C 1
ATOM 4747 O O . GLU A 1 613 ? 3.561 7.968 -14.993 1.00 92.31 613 GLU A O 1
ATOM 4752 N N . HIS A 1 614 ? 2.304 9.337 -13.737 1.00 93.50 614 HIS A N 1
ATOM 4753 C CA . HIS A 1 614 ? 1.100 8.502 -13.746 1.00 93.50 614 HIS A CA 1
ATOM 4754 C C . HIS A 1 614 ? 0.353 8.488 -15.098 1.00 93.50 614 HIS A C 1
ATOM 4756 O O . HIS A 1 614 ? -0.315 7.493 -15.397 1.00 93.50 614 HIS A O 1
ATOM 4762 N N . SER A 1 615 ? 0.475 9.529 -15.929 1.00 93.75 615 SER A N 1
ATOM 4763 C CA . SER A 1 615 ? -0.191 9.677 -17.237 1.00 93.75 615 SER A CA 1
ATOM 4764 C C . SER A 1 615 ? 0.331 8.724 -18.319 1.00 93.75 615 SER A C 1
ATOM 4766 O O . SER A 1 615 ? -0.228 8.663 -19.421 1.00 93.75 615 SER A O 1
ATOM 4768 N N . LEU A 1 616 ? 1.376 7.946 -18.023 1.00 95.94 616 LEU A N 1
ATOM 4769 C CA . LEU A 1 616 ? 1.803 6.825 -18.858 1.00 95.94 616 LEU A CA 1
ATOM 4770 C C . LEU A 1 616 ? 0.825 5.639 -18.798 1.00 95.94 616 LEU A C 1
ATOM 4772 O O . LEU A 1 616 ? 0.814 4.834 -19.729 1.00 95.94 616 LEU A O 1
ATOM 4776 N N . LYS A 1 617 ? -0.021 5.525 -17.758 1.00 97.69 617 LYS A N 1
ATOM 4777 C CA . LYS A 1 617 ? -1.001 4.426 -17.648 1.00 97.69 617 LYS A CA 1
ATOM 4778 C C . LYS A 1 617 ? -2.012 4.405 -18.804 1.00 97.69 617 LYS A C 1
ATOM 4780 O O . LYS A 1 617 ? -2.148 3.338 -19.388 1.00 97.69 617 LYS A O 1
ATOM 4785 N N . PRO A 1 618 ? -2.663 5.520 -19.203 1.00 97.06 618 PRO A N 1
ATOM 4786 C CA . PRO A 1 618 ? -3.514 5.534 -20.395 1.00 97.06 618 PRO A CA 1
ATOM 4787 C C . PRO A 1 618 ? -2.824 5.001 -21.657 1.00 97.06 618 PRO A C 1
ATOM 4789 O O . PRO A 1 618 ? -3.383 4.154 -22.339 1.00 97.06 618 PRO A O 1
ATOM 4792 N N . LEU A 1 619 ? -1.573 5.410 -21.924 1.00 96.38 619 LEU A N 1
ATOM 4793 C CA . LEU A 1 619 ? -0.825 4.904 -23.083 1.00 96.38 619 LEU A CA 1
ATOM 4794 C C . LEU A 1 619 ? -0.606 3.390 -22.994 1.00 96.38 619 LEU A C 1
ATOM 4796 O O . LEU A 1 619 ? -0.807 2.680 -23.974 1.00 96.38 619 LEU A O 1
ATOM 4800 N N . LEU A 1 620 ? -0.221 2.891 -21.816 1.00 98.06 620 LEU A N 1
ATOM 4801 C CA . LEU A 1 620 ? -0.073 1.458 -21.562 1.00 98.06 620 LEU A CA 1
ATOM 4802 C C . LEU A 1 620 ? -1.396 0.704 -21.759 1.00 98.06 620 LEU A C 1
ATOM 4804 O O . LEU A 1 620 ? -1.412 -0.359 -22.379 1.00 98.06 620 LEU A O 1
ATOM 4808 N N . PHE A 1 621 ? -2.498 1.257 -21.258 1.00 98.19 621 PHE A N 1
ATOM 4809 C CA . PHE A 1 621 ? -3.825 0.659 -21.351 1.00 98.19 621 PHE A CA 1
ATOM 4810 C C . PHE A 1 621 ? -4.307 0.586 -22.798 1.00 98.19 621 PHE A C 1
ATOM 4812 O O . PHE A 1 621 ? -4.817 -0.458 -23.201 1.00 98.19 621 PHE A O 1
ATOM 4819 N N . ASP A 1 622 ? -4.070 1.633 -23.587 1.00 96.94 622 ASP A N 1
ATOM 4820 C CA . ASP A 1 622 ? -4.386 1.660 -25.015 1.00 96.94 622 ASP A CA 1
ATOM 4821 C C . ASP A 1 622 ? -3.574 0.623 -25.799 1.00 96.94 622 ASP A C 1
ATOM 4823 O O . ASP A 1 622 ? -4.114 -0.036 -26.684 1.00 96.94 622 ASP A O 1
ATOM 4827 N N . MET A 1 623 ? -2.282 0.453 -25.486 1.00 97.06 623 MET A N 1
ATOM 4828 C CA . MET A 1 623 ? -1.445 -0.568 -26.137 1.00 97.06 623 MET A CA 1
ATOM 4829 C C . MET A 1 623 ? -1.920 -1.993 -25.827 1.00 97.06 623 MET A C 1
ATOM 4831 O O . MET A 1 623 ? -1.794 -2.880 -26.668 1.00 97.06 623 MET A O 1
ATOM 4835 N N . LEU A 1 624 ? -2.436 -2.224 -24.619 1.00 97.50 624 LEU A N 1
ATOM 4836 C CA . LEU A 1 624 ? -2.871 -3.540 -24.147 1.00 97.50 624 LEU A CA 1
ATOM 4837 C C . LEU A 1 624 ? -4.336 -3.864 -24.466 1.00 97.50 624 LEU A C 1
ATOM 4839 O O . LEU A 1 624 ? -4.738 -5.014 -24.285 1.00 97.50 624 LEU A O 1
ATOM 4843 N N . ASP A 1 625 ? -5.142 -2.874 -24.863 1.00 97.12 625 ASP A N 1
ATOM 4844 C CA . ASP A 1 625 ? -6.608 -2.945 -24.761 1.00 97.12 625 ASP A CA 1
ATOM 4845 C C . ASP A 1 625 ? -7.042 -3.351 -23.332 1.00 97.12 625 ASP A C 1
ATOM 4847 O O . ASP A 1 625 ? -7.896 -4.214 -23.115 1.00 97.12 625 ASP A O 1
ATOM 4851 N N . ALA A 1 626 ? -6.377 -2.772 -22.321 1.00 97.81 626 ALA A N 1
ATOM 4852 C CA . ALA A 1 626 ? -6.481 -3.224 -20.933 1.00 97.81 626 ALA A CA 1
ATOM 4853 C C . ALA A 1 626 ? -7.887 -3.023 -20.361 1.00 97.81 626 ALA A C 1
ATOM 4855 O O . ALA A 1 626 ? -8.391 -3.912 -19.681 1.00 97.81 626 ALA A O 1
ATOM 4856 N N . HIS A 1 627 ? -8.550 -1.908 -20.685 1.00 97.81 627 HIS A N 1
ATOM 4857 C CA . HIS A 1 627 ? -9.919 -1.643 -20.235 1.00 97.81 627 HIS A CA 1
ATOM 4858 C C . HIS A 1 627 ? -10.872 -2.794 -20.572 1.00 97.81 627 HIS A C 1
ATOM 4860 O O . HIS A 1 627 ? -11.624 -3.248 -19.713 1.00 97.81 627 HIS A O 1
ATOM 4866 N N . HIS A 1 628 ? -10.811 -3.303 -21.801 1.00 97.62 628 HIS A N 1
ATOM 4867 C CA . HIS A 1 628 ? -11.641 -4.419 -22.236 1.00 97.62 628 HIS A CA 1
ATOM 4868 C C . HIS A 1 628 ? -11.106 -5.771 -21.736 1.00 97.62 628 HIS A C 1
ATOM 4870 O O . HIS A 1 628 ? -11.886 -6.612 -21.292 1.00 97.62 628 HIS A O 1
ATOM 4876 N N . ALA A 1 629 ? -9.787 -5.991 -21.772 1.00 97.25 629 ALA A N 1
ATOM 4877 C CA . ALA A 1 629 ? -9.188 -7.278 -21.418 1.00 97.25 629 ALA A CA 1
ATOM 4878 C C . ALA A 1 629 ? -9.280 -7.614 -19.921 1.00 97.25 629 ALA A C 1
ATOM 4880 O O . ALA A 1 629 ? -9.445 -8.782 -19.566 1.00 97.25 629 ALA A O 1
ATOM 4881 N N . THR A 1 630 ? -9.173 -6.613 -19.045 1.00 97.75 630 THR A N 1
ATOM 4882 C CA . THR A 1 630 ? -9.193 -6.809 -17.589 1.00 97.75 630 THR A CA 1
ATOM 4883 C C . THR A 1 630 ? -10.460 -6.263 -16.945 1.00 97.75 630 THR A C 1
ATOM 4885 O O . THR A 1 630 ? -10.896 -6.783 -15.925 1.00 97.75 630 THR A O 1
ATOM 4888 N N . GLY A 1 631 ? -11.113 -5.265 -17.542 1.00 96.81 631 GLY A N 1
ATOM 4889 C CA . GLY A 1 631 ? -12.201 -4.531 -16.894 1.00 96.81 631 GLY A CA 1
ATOM 4890 C C . GLY A 1 631 ? -11.707 -3.456 -15.924 1.00 96.81 631 GLY A C 1
ATOM 4891 O O . GLY A 1 631 ? -12.513 -2.938 -15.155 1.00 96.81 631 GLY A O 1
ATOM 4892 N N . ILE A 1 632 ? -10.407 -3.131 -15.932 1.00 98.06 632 ILE A N 1
ATOM 4893 C CA . ILE A 1 632 ? -9.876 -2.026 -15.129 1.00 98.06 632 ILE A CA 1
ATOM 4894 C C . ILE A 1 632 ? -10.314 -0.695 -15.744 1.00 98.06 632 ILE A C 1
ATOM 4896 O O . ILE A 1 632 ? -10.220 -0.514 -16.955 1.00 98.06 632 ILE A O 1
ATOM 4900 N N . THR A 1 633 ? -10.713 0.277 -14.929 1.00 97.31 633 THR A N 1
ATOM 4901 C CA . THR A 1 633 ? -10.911 1.677 -15.339 1.00 97.31 633 THR A CA 1
ATOM 4902 C C . THR A 1 633 ? -9.894 2.597 -14.669 1.00 97.31 633 THR A C 1
ATOM 4904 O O . THR A 1 633 ? -9.402 2.288 -13.585 1.00 97.31 633 THR A O 1
ATOM 4907 N N . LEU A 1 634 ? -9.590 3.737 -15.298 1.00 96.69 634 LEU A N 1
ATOM 4908 C CA . LEU A 1 634 ? -8.688 4.754 -14.751 1.00 96.69 634 LEU A CA 1
ATOM 4909 C C . LEU A 1 634 ? -9.485 5.979 -14.288 1.00 96.69 634 LEU A C 1
ATOM 4911 O O . LEU A 1 634 ? -10.361 6.451 -15.011 1.00 96.69 634 LEU A O 1
ATOM 4915 N N . THR A 1 635 ? -9.174 6.497 -13.100 1.00 93.94 635 THR A N 1
ATOM 4916 C CA . THR A 1 635 ? -9.710 7.780 -12.617 1.00 93.94 635 THR A CA 1
ATOM 4917 C C . THR A 1 635 ? -9.037 8.958 -13.328 1.00 93.94 635 THR A C 1
ATOM 4919 O O . THR A 1 635 ? -8.039 8.794 -14.032 1.00 93.94 635 THR A O 1
ATOM 4922 N N . GLU A 1 636 ? -9.531 10.177 -13.100 1.00 88.31 636 GLU A N 1
ATOM 4923 C CA . GLU A 1 636 ? -8.898 11.410 -13.603 1.00 88.31 636 GLU A CA 1
ATOM 4924 C C . GLU A 1 636 ? -7.467 11.630 -13.067 1.00 88.31 636 GLU A C 1
ATOM 4926 O O . GLU A 1 636 ? -6.653 12.267 -13.732 1.00 88.31 636 GLU A O 1
ATOM 4931 N N . SER A 1 637 ? -7.145 11.047 -11.905 1.00 88.69 637 SER A N 1
ATOM 4932 C CA . SER A 1 637 ? -5.797 11.022 -11.312 1.00 88.69 637 SER A CA 1
ATOM 4933 C C . SER A 1 637 ? -5.017 9.749 -11.668 1.00 88.69 637 SER A C 1
ATOM 4935 O O . SER A 1 637 ? -3.967 9.467 -11.085 1.00 88.69 637 SER A O 1
ATOM 4937 N N . PHE A 1 638 ? -5.518 8.965 -12.627 1.00 94.44 638 PHE A N 1
ATOM 4938 C CA . PHE A 1 638 ? -4.925 7.718 -13.113 1.00 94.44 638 PHE A CA 1
ATOM 4939 C C . PHE A 1 638 ? -4.801 6.616 -12.047 1.00 94.44 638 PHE A C 1
ATOM 4941 O O . PHE A 1 638 ? -3.918 5.756 -12.138 1.00 94.44 638 PHE A O 1
ATOM 4948 N N . ALA A 1 639 ? -5.653 6.633 -11.021 1.00 92.38 639 ALA A N 1
ATOM 4949 C CA . ALA A 1 639 ? -5.806 5.494 -10.123 1.00 92.38 639 ALA A CA 1
ATOM 4950 C C . ALA A 1 639 ? -6.593 4.378 -10.831 1.00 92.38 639 ALA A C 1
ATOM 4952 O O . ALA A 1 639 ? -7.414 4.664 -11.701 1.00 92.38 639 ALA A O 1
ATOM 4953 N N . MET A 1 640 ? -6.336 3.118 -10.480 1.00 95.94 640 MET A N 1
ATOM 4954 C CA . MET A 1 640 ? -6.981 1.956 -11.103 1.00 95.94 640 MET A CA 1
ATOM 4955 C C . MET A 1 640 ? -8.173 1.469 -10.273 1.00 95.94 640 MET A C 1
ATOM 4957 O O . MET A 1 640 ? -8.101 1.429 -9.047 1.00 95.94 640 MET A O 1
ATOM 4961 N N . LEU A 1 641 ? -9.252 1.078 -10.952 1.00 93.19 641 LEU A N 1
ATOM 4962 C CA . LEU A 1 641 ? -10.407 0.390 -10.373 1.00 93.19 641 LEU A CA 1
ATOM 4963 C C . LEU A 1 641 ? -10.641 -0.931 -11.117 1.00 93.19 641 LEU A C 1
ATOM 4965 O O . LEU A 1 641 ? -10.711 -0.876 -12.340 1.00 93.19 641 LEU A O 1
ATOM 4969 N N . PRO A 1 642 ? -10.799 -2.087 -10.444 1.00 94.00 642 PRO A N 1
ATOM 4970 C CA . PRO A 1 642 ? -10.813 -2.270 -8.988 1.00 94.00 642 PRO A CA 1
ATOM 4971 C C . PRO A 1 642 ? -9.474 -1.898 -8.333 1.00 94.00 642 PRO A C 1
ATOM 4973 O O . PRO A 1 642 ? -8.441 -1.871 -8.995 1.00 94.00 642 PRO A O 1
ATOM 4976 N N . THR A 1 643 ? -9.510 -1.581 -7.036 1.00 90.44 643 THR A N 1
ATOM 4977 C CA . THR A 1 643 ? -8.338 -1.121 -6.264 1.00 90.44 643 THR A CA 1
ATOM 4978 C C . THR A 1 643 ? -7.231 -2.170 -6.196 1.00 90.44 643 THR A C 1
ATOM 4980 O O . THR A 1 643 ? -6.055 -1.828 -6.234 1.00 90.44 643 THR A O 1
ATOM 4983 N N . ALA A 1 644 ? -7.601 -3.452 -6.142 1.00 96.12 644 ALA A N 1
ATOM 4984 C CA . ALA A 1 644 ? -6.682 -4.579 -6.241 1.00 96.12 644 ALA A CA 1
ATOM 4985 C C . ALA A 1 644 ? -6.247 -4.786 -7.703 1.00 96.12 644 ALA A C 1
ATOM 4987 O O . ALA A 1 644 ? -6.731 -5.693 -8.390 1.00 96.12 644 ALA A O 1
ATOM 4988 N N . ALA A 1 645 ? -5.362 -3.912 -8.186 1.00 97.50 645 ALA A N 1
ATOM 4989 C CA . ALA A 1 645 ? -4.846 -3.930 -9.547 1.00 97.50 645 ALA A CA 1
ATOM 4990 C C . ALA A 1 645 ? -3.395 -3.436 -9.630 1.00 97.50 645 ALA A C 1
ATOM 4992 O O . ALA A 1 645 ? -2.982 -2.532 -8.907 1.00 97.50 645 ALA A O 1
ATOM 4993 N N . VAL A 1 646 ? -2.635 -3.992 -10.576 1.00 98.38 646 VAL A N 1
ATOM 4994 C CA . VAL A 1 646 ? -1.240 -3.614 -10.850 1.00 98.38 646 VAL A CA 1
ATOM 4995 C C . VAL A 1 646 ? -1.044 -3.484 -12.357 1.00 98.38 646 VAL A C 1
ATOM 4997 O O . VAL A 1 646 ? -1.504 -4.323 -13.128 1.00 98.38 646 VAL A O 1
ATOM 5000 N N . SER A 1 647 ? -0.333 -2.447 -12.797 1.00 98.69 647 SER A N 1
ATOM 5001 C CA . SER A 1 647 ? 0.042 -2.273 -14.203 1.00 98.69 647 SER A CA 1
ATOM 5002 C C . SER A 1 647 ? 1.448 -1.711 -14.323 1.00 98.69 647 SER A C 1
ATOM 5004 O O . SER A 1 647 ? 1.819 -0.823 -13.552 1.00 98.69 647 SER A O 1
ATOM 5006 N N . GLY A 1 648 ? 2.199 -2.152 -15.324 1.00 98.50 648 GLY A N 1
ATOM 5007 C CA . GLY A 1 648 ? 3.551 -1.664 -15.556 1.00 98.50 648 GLY A CA 1
ATOM 5008 C C . GLY A 1 648 ? 4.135 -2.117 -16.884 1.00 98.50 648 GLY A C 1
ATOM 5009 O O . GLY A 1 648 ? 3.459 -2.714 -17.719 1.00 98.50 648 GLY A O 1
ATOM 5010 N N . PHE A 1 649 ? 5.410 -1.811 -17.069 1.00 98.75 649 PHE A N 1
ATOM 5011 C CA . PHE A 1 649 ? 6.205 -2.211 -18.225 1.00 98.75 649 PHE A CA 1
ATOM 5012 C C . PHE A 1 649 ? 7.082 -3.416 -17.889 1.00 98.75 649 PHE A C 1
ATOM 5014 O O . PHE A 1 649 ? 7.282 -3.711 -16.719 1.00 98.75 649 PHE A O 1
ATOM 5021 N N . TYR A 1 650 ? 7.642 -4.076 -18.901 1.00 98.81 650 TYR A N 1
ATOM 5022 C CA . TYR A 1 650 ? 8.677 -5.100 -18.760 1.00 98.81 650 TYR A CA 1
ATOM 5023 C C . TYR A 1 650 ? 9.927 -4.703 -19.543 1.00 98.81 650 TYR A C 1
ATOM 5025 O O . TYR A 1 650 ? 9.841 -4.384 -20.731 1.00 98.81 650 TYR A O 1
ATOM 5033 N N . PHE A 1 651 ? 11.084 -4.804 -18.891 1.00 98.69 651 PHE A N 1
ATOM 5034 C CA . PHE A 1 651 ? 12.405 -4.644 -19.499 1.00 98.69 651 PHE A CA 1
ATOM 5035 C C . PHE A 1 651 ? 13.186 -5.945 -19.320 1.00 98.69 651 PHE A C 1
ATOM 5037 O O . PHE A 1 651 ? 13.286 -6.454 -18.206 1.00 98.69 651 PHE A O 1
ATOM 5044 N N . GLY A 1 652 ? 13.721 -6.497 -20.412 1.00 97.38 652 GLY A N 1
ATOM 5045 C CA . GLY A 1 652 ? 14.445 -7.777 -20.397 1.00 97.38 652 GLY A CA 1
ATOM 5046 C C . GLY A 1 652 ? 15.971 -7.653 -20.297 1.00 97.38 652 GLY A C 1
ATOM 5047 O O . GLY A 1 652 ? 16.668 -8.666 -20.167 1.00 97.38 652 GLY A O 1
ATOM 5048 N N . HIS A 1 653 ? 16.511 -6.435 -20.387 1.00 98.00 653 HIS A N 1
ATOM 5049 C CA . HIS A 1 653 ? 17.952 -6.199 -20.353 1.00 98.00 653 HIS A CA 1
ATOM 5050 C C . HIS A 1 653 ? 18.556 -6.657 -19.016 1.00 98.00 653 HIS A C 1
ATOM 5052 O O . HIS A 1 653 ? 17.998 -6.386 -17.959 1.00 98.00 653 HIS A O 1
ATOM 5058 N N . ALA A 1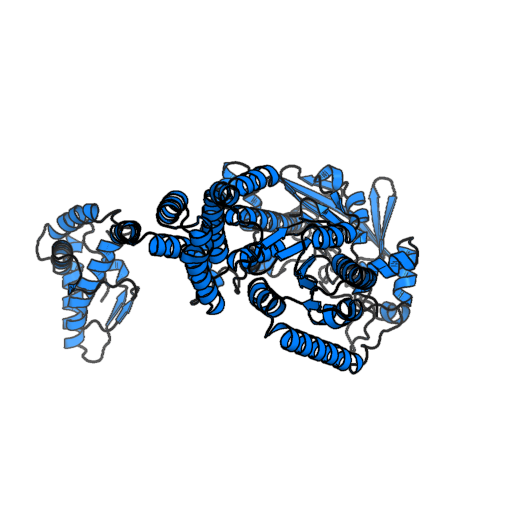 654 ? 19.703 -7.347 -19.024 1.00 97.06 654 ALA A N 1
ATOM 5059 C CA . ALA A 1 654 ? 20.224 -7.942 -17.784 1.00 97.06 654 ALA A CA 1
ATOM 5060 C C . ALA A 1 654 ? 20.730 -6.922 -16.752 1.00 97.06 654 ALA A C 1
ATOM 5062 O O . ALA A 1 654 ? 20.762 -7.218 -15.564 1.00 97.06 654 ALA A O 1
ATOM 5063 N N . GLN A 1 655 ? 21.101 -5.728 -17.212 1.00 97.44 655 GLN A N 1
ATOM 5064 C CA . GLN A 1 655 ? 21.541 -4.613 -16.366 1.00 97.44 655 GLN A CA 1
ATOM 5065 C C . GLN A 1 655 ? 20.403 -3.655 -15.976 1.00 97.44 655 GLN A C 1
ATOM 5067 O O . GLN A 1 655 ? 20.672 -2.612 -15.389 1.00 97.44 655 GLN A O 1
ATOM 5072 N N . SER A 1 656 ? 19.149 -3.952 -16.339 1.00 97.69 656 SER A N 1
ATOM 5073 C CA . SER A 1 656 ? 18.031 -3.091 -15.953 1.00 97.69 656 SER A CA 1
ATOM 5074 C C . SER A 1 656 ? 17.826 -3.125 -14.441 1.00 97.69 656 SER A C 1
ATOM 5076 O O . SER A 1 656 ? 17.741 -4.208 -13.865 1.00 97.69 656 SER A O 1
ATOM 5078 N N . GLU A 1 657 ? 17.684 -1.960 -13.817 1.00 96.38 657 GLU A N 1
ATOM 5079 C CA . GLU A 1 657 ? 17.498 -1.831 -12.371 1.00 96.38 657 GLU A CA 1
ATOM 5080 C C . GLU A 1 657 ? 16.477 -0.746 -12.013 1.00 96.38 657 GLU A C 1
ATOM 5082 O O . GLU A 1 657 ? 16.211 0.180 -12.787 1.00 96.38 657 GLU A O 1
ATOM 5087 N N . TYR A 1 658 ? 15.914 -0.846 -10.809 1.00 96.88 658 TYR A N 1
ATOM 5088 C CA . TYR A 1 658 ? 15.085 0.207 -10.238 1.00 96.88 658 TYR A CA 1
ATOM 5089 C C . TYR A 1 658 ? 15.953 1.328 -9.660 1.00 96.88 658 TYR A C 1
ATOM 5091 O O . TYR A 1 658 ? 16.819 1.105 -8.818 1.00 96.88 658 TYR A O 1
ATOM 5099 N N . PHE A 1 659 ? 15.660 2.566 -10.051 1.00 95.75 659 PHE A N 1
ATOM 5100 C CA . PHE A 1 659 ? 16.285 3.773 -9.511 1.00 95.75 659 PHE A CA 1
ATOM 5101 C C . PHE A 1 659 ? 15.223 4.846 -9.244 1.00 95.75 659 PHE A C 1
ATOM 5103 O O . PHE A 1 659 ? 14.113 4.770 -9.751 1.00 95.75 659 PHE A O 1
ATOM 5110 N N . GLY A 1 660 ? 15.536 5.869 -8.447 1.00 94.06 660 GLY A N 1
ATOM 5111 C CA . GLY A 1 660 ? 14.649 7.026 -8.272 1.00 94.06 660 GLY A CA 1
ATOM 5112 C C . GLY A 1 660 ? 15.028 8.166 -9.212 1.00 94.06 660 GLY A C 1
ATOM 5113 O O . GLY A 1 660 ? 16.171 8.619 -9.159 1.00 94.06 660 GLY A O 1
ATOM 5114 N N . VAL A 1 661 ? 14.097 8.670 -10.029 1.00 93.50 661 VAL A N 1
ATOM 5115 C CA . VAL A 1 661 ? 14.313 9.859 -10.885 1.00 93.50 661 VAL A CA 1
ATOM 5116 C C . VAL A 1 661 ? 14.678 11.092 -10.045 1.00 93.50 661 VAL A C 1
ATOM 5118 O O . VAL A 1 661 ? 15.534 11.879 -10.443 1.00 93.50 661 VAL A O 1
ATOM 5121 N N . ALA A 1 662 ? 14.107 11.201 -8.840 1.00 90.56 662 ALA A N 1
ATOM 5122 C CA . ALA A 1 662 ? 14.299 12.314 -7.909 1.00 90.56 662 ALA A CA 1
ATOM 5123 C C . ALA A 1 662 ? 13.842 13.662 -8.502 1.00 90.56 662 ALA A C 1
ATOM 5125 O O . ALA A 1 662 ? 12.735 13.726 -9.037 1.00 90.56 662 ALA A O 1
ATOM 5126 N N . ARG A 1 663 ? 14.631 14.733 -8.333 1.00 90.25 663 ARG A N 1
ATOM 5127 C CA . ARG A 1 663 ? 14.287 16.077 -8.809 1.00 90.25 663 ARG A CA 1
ATOM 5128 C C . ARG A 1 663 ? 14.661 16.279 -10.281 1.00 90.25 663 ARG A C 1
ATOM 5130 O O . ARG A 1 663 ? 15.732 15.840 -10.703 1.00 90.25 663 ARG A O 1
ATOM 5137 N N . VAL A 1 664 ? 13.798 16.974 -11.020 1.00 93.44 664 VAL A N 1
ATOM 5138 C CA . VAL A 1 664 ? 13.986 17.381 -12.417 1.00 93.44 664 VAL A CA 1
ATOM 5139 C C . VAL A 1 664 ? 13.831 18.898 -12.555 1.00 93.44 664 VAL A C 1
ATOM 5141 O O . VAL A 1 664 ? 13.025 19.523 -11.863 1.00 93.44 664 VAL A O 1
ATOM 5144 N N . GLY A 1 665 ? 14.632 19.486 -13.438 1.00 94.25 665 GLY A N 1
ATOM 5145 C CA . GLY A 1 665 ? 14.630 20.902 -13.766 1.00 94.25 665 GLY A CA 1
ATOM 5146 C C . GLY A 1 665 ? 13.528 21.283 -14.756 1.00 94.25 665 GLY A C 1
ATOM 5147 O O . GLY A 1 665 ? 12.903 20.443 -15.411 1.00 94.25 665 GLY A O 1
ATOM 5148 N N . ARG A 1 666 ? 13.298 22.596 -14.879 1.00 94.56 666 ARG A N 1
ATOM 5149 C CA . ARG A 1 666 ? 12.300 23.165 -15.805 1.00 94.56 666 ARG A CA 1
ATOM 5150 C C . ARG A 1 666 ? 12.612 22.889 -17.276 1.00 94.56 666 ARG A C 1
ATOM 5152 O O . ARG A 1 666 ? 11.692 22.822 -18.083 1.00 94.56 666 ARG A O 1
ATOM 5159 N N . ASP A 1 667 ? 13.886 22.731 -17.615 1.00 96.25 667 ASP A N 1
ATOM 5160 C CA . ASP A 1 667 ? 14.351 22.372 -18.954 1.00 96.25 667 ASP A CA 1
ATOM 5161 C C . ASP A 1 667 ? 13.858 20.978 -19.367 1.00 96.25 667 ASP A C 1
ATOM 5163 O O . ASP A 1 667 ? 13.240 20.833 -20.420 1.00 96.25 667 ASP A O 1
ATOM 5167 N N . GLN A 1 668 ? 14.022 19.972 -18.502 1.00 97.50 668 GLN A N 1
ATOM 5168 C CA . GLN A 1 668 ? 13.493 18.631 -18.740 1.00 97.50 668 GLN A CA 1
ATOM 5169 C C . GLN A 1 668 ? 11.962 18.608 -18.716 1.00 97.50 668 GLN A C 1
ATOM 5171 O O . GLN A 1 668 ? 11.362 17.895 -19.512 1.00 97.50 668 GLN A O 1
ATOM 5176 N N . MET A 1 669 ? 11.316 19.383 -17.839 1.00 96.50 669 MET A N 1
ATOM 5177 C CA . MET A 1 669 ? 9.852 19.501 -17.821 1.00 96.50 669 MET A CA 1
ATOM 5178 C C . MET A 1 669 ? 9.310 20.027 -19.157 1.00 96.50 669 MET A C 1
ATOM 5180 O O . MET A 1 669 ? 8.346 19.477 -19.689 1.00 96.50 669 MET A O 1
ATOM 5184 N N . ALA A 1 670 ? 9.934 21.069 -19.713 1.00 96.75 670 ALA A N 1
ATOM 5185 C CA . ALA A 1 670 ? 9.533 21.644 -20.993 1.00 96.75 670 ALA A CA 1
ATOM 5186 C C . ALA A 1 670 ? 9.770 20.676 -22.164 1.00 96.75 670 ALA A C 1
ATOM 5188 O O . ALA A 1 670 ? 8.885 20.487 -23.000 1.00 96.75 670 ALA A O 1
ATOM 5189 N N . ASP A 1 671 ? 10.927 20.012 -22.188 1.00 97.06 671 ASP A N 1
ATOM 5190 C CA . ASP A 1 671 ? 11.255 18.962 -23.159 1.00 97.06 671 ASP A CA 1
ATOM 5191 C C . ASP A 1 671 ? 10.284 17.767 -23.057 1.00 97.06 671 ASP A C 1
ATOM 5193 O O . ASP A 1 671 ? 9.790 17.271 -24.071 1.00 97.06 671 ASP A O 1
ATOM 5197 N N . TYR A 1 672 ? 9.926 17.347 -21.841 1.00 96.62 672 TYR A N 1
ATOM 5198 C CA . TYR A 1 672 ? 8.930 16.304 -21.597 1.00 96.62 672 TYR A CA 1
ATOM 5199 C C . TYR A 1 672 ? 7.546 16.703 -22.121 1.00 96.62 672 TYR A C 1
ATOM 5201 O O . TYR A 1 672 ? 6.904 15.901 -22.799 1.00 96.62 672 TYR A O 1
ATOM 5209 N N . ALA A 1 673 ? 7.095 17.937 -21.863 1.00 96.38 673 ALA A N 1
ATOM 5210 C CA . ALA A 1 673 ? 5.809 18.442 -22.351 1.00 96.38 673 ALA A CA 1
ATOM 5211 C C . ALA A 1 673 ? 5.715 18.345 -23.882 1.00 96.38 673 ALA A C 1
ATOM 5213 O O . ALA A 1 673 ? 4.742 17.812 -24.422 1.00 96.38 673 ALA A O 1
ATOM 5214 N N . GLN A 1 674 ? 6.784 18.751 -24.576 1.00 96.56 674 GLN A N 1
ATOM 5215 C CA . GLN A 1 674 ? 6.888 18.638 -26.028 1.00 96.56 674 GLN A CA 1
ATOM 5216 C C . GLN A 1 674 ? 6.840 17.177 -26.499 1.00 96.56 674 GLN A C 1
ATOM 5218 O O . GLN A 1 674 ? 6.065 16.855 -27.401 1.00 96.56 674 GLN A O 1
ATOM 5223 N N . ARG A 1 675 ? 7.630 16.280 -25.890 1.00 95.25 675 ARG A N 1
ATOM 5224 C CA . ARG A 1 675 ? 7.664 14.847 -26.248 1.00 95.25 675 ARG A CA 1
ATOM 5225 C C . ARG A 1 675 ? 6.335 14.139 -25.992 1.00 95.25 675 ARG A C 1
ATOM 5227 O O . ARG A 1 675 ? 5.964 13.240 -26.747 1.00 95.25 675 ARG A O 1
ATOM 5234 N N . ARG A 1 676 ? 5.628 14.535 -24.933 1.00 93.44 676 ARG A N 1
ATOM 5235 C CA . ARG A 1 676 ? 4.334 13.976 -24.524 1.00 93.44 676 ARG A CA 1
ATOM 5236 C C . ARG A 1 676 ? 3.158 14.560 -25.313 1.00 93.44 676 ARG A C 1
ATOM 5238 O O . ARG A 1 676 ? 2.108 13.918 -25.352 1.00 93.44 676 ARG A O 1
ATOM 5245 N N . GLY A 1 677 ? 3.340 15.720 -25.947 1.00 94.19 677 GLY A N 1
ATOM 5246 C CA . GLY A 1 677 ? 2.303 16.427 -26.700 1.00 94.19 677 GLY A CA 1
ATOM 5247 C C . GLY A 1 677 ? 1.290 17.144 -25.805 1.00 94.19 677 GLY A C 1
ATOM 5248 O O . GLY A 1 677 ? 0.107 17.172 -26.134 1.00 94.19 677 GLY A O 1
ATOM 5249 N N . ILE A 1 678 ? 1.738 17.676 -24.667 1.00 95.12 678 ILE A N 1
ATOM 5250 C CA . ILE A 1 678 ? 0.912 18.396 -23.684 1.00 95.12 678 ILE A CA 1
ATOM 5251 C C . ILE A 1 678 ? 1.456 19.810 -23.460 1.00 95.12 678 ILE A C 1
ATOM 5253 O O . ILE A 1 678 ? 2.618 20.092 -23.755 1.00 95.12 678 ILE A O 1
ATOM 5257 N N . ASP A 1 679 ? 0.622 20.705 -22.935 1.00 96.50 679 ASP A N 1
ATOM 5258 C CA . ASP A 1 679 ? 1.074 22.033 -22.518 1.00 96.50 679 ASP A CA 1
ATOM 5259 C C . ASP A 1 679 ? 1.950 21.984 -21.248 1.00 96.50 679 ASP A C 1
ATOM 5261 O O . ASP A 1 679 ? 2.011 20.985 -20.521 1.00 96.50 679 ASP A O 1
ATOM 5265 N N . LEU A 1 680 ? 2.666 23.086 -20.994 1.00 94.69 680 LEU A N 1
ATOM 5266 C CA . LEU A 1 680 ? 3.587 23.202 -19.861 1.00 94.69 680 LEU A CA 1
ATOM 5267 C C . LEU A 1 680 ? 2.874 23.144 -18.507 1.00 94.69 680 LEU A C 1
ATOM 5269 O O . LEU A 1 680 ? 3.448 22.618 -17.562 1.00 94.69 680 LEU A O 1
ATOM 5273 N N . GLU A 1 681 ? 1.646 23.653 -18.411 1.00 93.50 681 GLU A N 1
ATOM 5274 C CA . GLU A 1 681 ? 0.869 23.653 -17.166 1.00 93.50 681 GLU A CA 1
ATOM 5275 C C . GLU A 1 681 ? 0.473 22.223 -16.769 1.00 93.50 681 GLU A C 1
ATOM 5277 O O . GLU A 1 681 ? 0.604 21.810 -15.615 1.00 93.50 681 GLU A O 1
ATOM 5282 N N . THR A 1 682 ? 0.071 21.421 -17.752 1.00 92.69 682 THR A N 1
ATOM 5283 C CA . THR A 1 682 ? -0.248 20.005 -17.593 1.00 92.69 682 THR A CA 1
ATOM 5284 C C . THR A 1 682 ? 0.998 19.208 -17.218 1.00 92.69 682 THR A C 1
ATOM 5286 O O . THR A 1 682 ? 0.936 18.389 -16.299 1.00 92.69 682 THR A O 1
ATOM 5289 N N . ALA A 1 683 ? 2.136 19.463 -17.873 1.00 93.25 683 ALA A N 1
ATOM 5290 C CA . ALA A 1 683 ? 3.408 18.832 -17.520 1.00 93.25 683 ALA A CA 1
ATOM 5291 C C . ALA A 1 683 ? 3.866 19.216 -16.105 1.00 93.25 683 ALA A C 1
ATOM 5293 O O . ALA A 1 683 ? 4.294 18.349 -15.343 1.00 93.25 683 ALA A O 1
ATOM 5294 N N . GLU A 1 684 ? 3.722 20.488 -15.726 1.00 92.19 684 GLU A N 1
ATOM 5295 C CA . GLU A 1 684 ? 4.026 20.973 -14.381 1.00 92.19 684 GLU A CA 1
ATOM 5296 C C . GLU A 1 684 ? 3.158 20.276 -13.334 1.00 92.19 684 GLU A C 1
ATOM 5298 O O . GLU A 1 684 ? 3.668 19.839 -12.303 1.00 92.19 684 GLU A O 1
ATOM 5303 N N . ARG A 1 685 ? 1.862 20.101 -13.614 1.00 88.50 685 ARG A N 1
ATOM 5304 C CA . ARG A 1 685 ? 0.944 19.359 -12.745 1.00 88.50 685 ARG A CA 1
ATOM 5305 C C . ARG A 1 685 ? 1.361 17.896 -12.590 1.00 88.50 685 ARG A C 1
ATOM 5307 O O . ARG A 1 685 ? 1.428 17.414 -11.466 1.00 88.50 685 ARG A O 1
ATOM 5314 N N . TYR A 1 686 ? 1.660 17.191 -13.681 1.00 89.56 686 TYR A N 1
ATOM 5315 C CA . TYR A 1 686 ? 2.037 15.771 -13.621 1.00 89.56 686 TYR A CA 1
ATOM 5316 C C . TYR A 1 686 ? 3.383 15.538 -12.931 1.00 89.56 686 TYR A C 1
ATOM 5318 O O . TYR A 1 686 ? 3.544 14.561 -12.201 1.00 89.56 686 TYR A O 1
ATOM 5326 N N . LEU A 1 687 ? 4.347 16.439 -13.133 1.00 89.50 687 LEU A N 1
ATOM 5327 C CA . LEU A 1 687 ? 5.705 16.300 -12.610 1.00 89.50 687 LEU A CA 1
ATOM 5328 C C . LEU A 1 687 ? 5.927 17.020 -11.282 1.00 89.50 687 LEU A C 1
ATOM 5330 O O . LEU A 1 687 ? 7.025 16.935 -10.736 1.00 89.50 687 LEU A O 1
ATOM 5334 N N . ARG A 1 688 ? 4.918 17.690 -10.718 1.00 85.88 688 ARG A N 1
ATOM 5335 C CA . ARG A 1 688 ? 5.034 18.488 -9.489 1.00 85.88 688 ARG A CA 1
ATOM 5336 C C . ARG A 1 688 ? 5.764 17.794 -8.328 1.00 85.88 688 ARG A C 1
ATOM 5338 O O . ARG A 1 688 ? 6.589 18.460 -7.698 1.00 85.88 688 ARG A O 1
ATOM 5345 N N . PRO A 1 689 ? 5.562 16.490 -8.040 1.00 80.75 689 PRO A N 1
ATOM 5346 C CA . PRO A 1 689 ? 6.325 15.802 -6.991 1.00 80.75 689 PRO A CA 1
ATOM 5347 C C . PRO A 1 689 ? 7.841 15.756 -7.263 1.00 80.75 689 PRO A C 1
ATOM 5349 O O . PRO A 1 689 ? 8.657 15.733 -6.336 1.00 80.75 689 PRO A O 1
ATOM 5352 N N . ASN A 1 690 ? 8.225 15.770 -8.537 1.00 87.00 690 ASN A N 1
ATOM 5353 C CA . ASN A 1 690 ? 9.592 15.669 -9.027 1.00 87.00 690 ASN A CA 1
ATOM 5354 C C . ASN A 1 690 ? 10.195 17.020 -9.431 1.00 87.00 690 ASN A C 1
ATOM 5356 O O . ASN A 1 690 ? 11.401 17.081 -9.617 1.00 87.00 690 ASN A O 1
ATOM 5360 N N . LEU A 1 691 ? 9.429 18.105 -9.537 1.00 84.81 691 LEU A N 1
ATOM 5361 C CA . LEU A 1 691 ? 9.987 19.421 -9.866 1.00 84.81 691 LEU A CA 1
ATOM 5362 C C . LEU A 1 691 ? 10.783 20.008 -8.701 1.00 84.81 691 LEU A C 1
ATOM 5364 O O . LEU A 1 691 ? 10.383 19.857 -7.542 1.00 84.81 691 LEU A O 1
ATOM 5368 N N . ASP A 1 692 ? 11.917 20.630 -9.026 1.00 73.06 692 ASP A N 1
ATOM 5369 C CA . ASP A 1 692 ? 12.831 21.259 -8.062 1.00 73.06 692 ASP A CA 1
ATOM 5370 C C . ASP A 1 692 ? 12.166 22.315 -7.169 1.00 73.06 692 ASP A C 1
ATOM 5372 O O . ASP A 1 692 ? 11.481 23.217 -7.711 1.00 73.06 692 ASP A O 1
#

Foldseek 3Di:
DEQAAFLQPDLVRQCSLVVLLVVLLVCCVVPVPDAAEYELQRHHVNLPQLLLLSLLLSLLSCVRNVVSGHDYYDDDPVSHDNNVPRDPVSNVLSNCSNNVVDSCSSVVNVVVSVVSRVPPVVVVCVVCVLVPDQLLSVLLVCLQQLPQPCLLVSLVVVCVVDPASCCSCVGSLLVSLVVVLVCVVVLNDFLLSLLSSLLSSVVSVVSSVVRCVVVDDPDDDWLFEEEEEAEAQAQDCLQVLSLQSLQVSNGYHYHYPHYNDQLVVQVVCCVVVVGQEYEYEDEFPLSLVRLQVSQLVCVVVVHAHEYEYDYDNDDLLSCLPRRCVSHVHAYYYDYGSSVSNVVVNQCSDPPRNVVVSVVSNVVSVVSVVVVVPDPDQDFAFPVVQLVQEDAADPVLAFDFWPAAFKDWDFFDQLVLLPQLFQCQVVCVSRVQDDGPPVSCVDPSCNVVVVVLVVVLVVVVVCCNVVVQKGKIKMKGKFKWAADRLWIWTQAPPRDTDIDHWFWARRDDDPPDHRYGLSSLGHNVMGMKMKMKMAMDRCVVVLVVCVVSSNSSVNSSSVSVRLSSQSSCVLSVVVCRCQPGRRRDPPDDDRSVCSVVVVDFWDWDFDCDQNHNFLVCLVVRCVRNVVCVRHVWDAGPSGQIPPNSMTITMIRRRRPDDDDGSAADELSSLCVSCVSVVHDSVVSCSRCVRRYD